Protein AF-0000000087543098 (afdb_homodimer)

Solvent-accessible surface area (backbone atoms only — not comparable to full-atom values): 28399 Å² total; per-residue (Å²): 132,63,68,63,58,55,52,52,51,50,44,51,50,48,50,52,51,37,51,51,42,52,60,62,37,50,64,39,54,52,55,70,68,40,80,66,83,52,54,72,67,52,48,48,49,43,48,48,53,36,51,53,43,47,49,52,38,54,51,44,51,51,51,44,52,54,48,47,53,51,49,51,51,51,50,47,59,74,41,36,69,63,52,45,52,49,39,54,51,52,39,53,50,31,51,51,48,36,50,52,47,50,54,51,47,51,52,50,52,52,52,46,52,51,52,54,50,50,48,53,50,54,49,49,54,31,53,48,44,30,49,50,23,46,52,47,25,53,51,20,56,74,70,68,38,66,70,46,30,56,51,20,47,53,44,28,51,51,24,49,50,47,33,52,53,45,51,53,51,39,53,54,50,49,53,51,48,55,50,50,54,51,50,48,53,52,50,53,52,50,38,53,49,30,52,50,51,30,50,51,45,50,50,51,43,42,52,52,34,39,55,51,37,27,53,50,39,44,52,36,48,50,54,36,44,53,45,41,6,43,38,45,28,36,28,54,74,69,76,39,81,63,64,63,50,59,62,29,26,44,51,43,53,78,93,48,88,50,62,49,38,34,66,56,24,57,59,48,14,74,74,53,50,73,70,58,47,64,64,115,132,63,69,64,59,55,52,50,50,49,44,51,52,48,51,51,51,38,51,52,42,52,60,64,37,49,64,39,53,51,55,69,68,41,78,67,84,52,53,73,65,53,49,51,51,43,49,48,54,38,50,53,43,48,48,51,38,53,52,43,50,51,52,44,51,54,50,47,53,51,50,51,50,50,50,48,60,75,41,37,68,63,52,44,52,50,39,53,50,50,39,52,50,31,51,52,49,37,51,52,48,51,53,50,47,51,51,53,53,52,52,48,52,51,54,52,51,49,50,52,49,53,49,51,52,31,53,48,47,32,50,52,23,48,52,47,24,53,49,20,58,73,70,67,38,66,70,46,30,56,51,21,48,51,44,30,50,51,23,47,51,47,34,54,53,47,50,53,50,39,51,54,48,50,53,51,48,55,51,51,54,53,50,48,53,53,49,53,52,50,39,53,49,30,51,50,50,31,52,49,45,50,50,51,43,43,52,52,35,40,54,50,38,28,52,51,40,44,53,37,49,51,54,35,43,54,44,41,7,43,36,45,30,37,27,54,73,70,76,39,80,62,66,64,51,60,61,28,24,44,50,41,53,76,93,49,88,49,63,48,37,34,68,57,23,55,60,48,13,74,74,53,50,72,68,56,47,63,64,116

Organism: NCBI:txid47879

Structure (mmCIF, N/CA/C/O backbone):
data_AF-0000000087543098-model_v1
#
loop_
_entity.id
_entity.type
_entity.pdbx_description
1 polymer 'Chromosome segregation protein SMC'
#
loop_
_atom_site.group_PDB
_atom_site.id
_atom_site.type_symbol
_atom_site.label_atom_id
_atom_site.label_alt_id
_atom_site.label_comp_id
_atom_site.label_asym_id
_atom_site.label_entity_id
_atom_site.label_seq_id
_atom_site.pdbx_PDB_ins_code
_atom_site.Cartn_x
_atom_site.Cartn_y
_atom_site.Cartn_z
_atom_site.occupancy
_atom_site.B_iso_or_equiv
_atom_site.auth_seq_id
_atom_site.auth_comp_id
_atom_site.auth_asym_id
_atom_site.auth_atom_id
_atom_site.pdbx_PDB_model_num
ATOM 1 N N . MET A 1 1 ? -24.141 -6.391 9.469 1 51.88 1 MET A N 1
ATOM 2 C CA . MET A 1 1 ? -24.938 -7.332 8.68 1 51.88 1 MET A CA 1
ATOM 3 C C . MET A 1 1 ? -24.078 -8.039 7.645 1 51.88 1 MET A C 1
ATOM 5 O O . MET A 1 1 ? -23.109 -7.465 7.129 1 51.88 1 MET A O 1
ATOM 9 N N . ASN A 1 2 ? -23.938 -9.477 7.586 1 75.06 2 ASN A N 1
ATOM 10 C CA . ASN A 1 2 ? -23.094 -10.359 6.789 1 75.06 2 ASN A CA 1
ATOM 11 C C . ASN A 1 2 ? -23.328 -10.164 5.297 1 75.06 2 ASN A C 1
ATOM 13 O O . ASN A 1 2 ? -24.453 -10.297 4.82 1 75.06 2 ASN A O 1
ATOM 17 N N . GLU A 1 3 ? -22.484 -9.32 4.652 1 83.75 3 GLU A N 1
ATOM 18 C CA . GLU A 1 3 ? -22.516 -9 3.229 1 83.75 3 GLU A CA 1
ATOM 19 C C . GLU A 1 3 ? -22.984 -10.195 2.404 1 83.75 3 GLU A C 1
ATOM 21 O O . GLU A 1 3 ? -23.75 -10.031 1.451 1 83.75 3 GLU A O 1
ATOM 26 N N . LEU A 1 4 ? -22.75 -11.289 2.832 1 86.75 4 LEU A N 1
ATOM 27 C CA . LEU A 1 4 ? -23.141 -12.484 2.098 1 86.75 4 LEU A CA 1
ATOM 28 C C . LEU A 1 4 ? -24.641 -12.727 2.205 1 86.75 4 LEU A C 1
ATOM 30 O O . LEU A 1 4 ? -25.297 -13.086 1.22 1 86.75 4 LEU A O 1
ATOM 34 N N . LYS A 1 5 ? -25.188 -12.562 3.381 1 88.62 5 LYS A N 1
ATOM 35 C CA . LYS A 1 5 ? -26.625 -12.742 3.578 1 88.62 5 LYS A CA 1
ATOM 36 C C . LYS A 1 5 ? -27.438 -11.75 2.742 1 88.62 5 LYS A C 1
ATOM 38 O O . LYS A 1 5 ? -28.453 -12.109 2.145 1 88.62 5 LYS A O 1
ATOM 43 N N . GLU A 1 6 ? -26.859 -10.57 2.676 1 90.19 6 GLU A N 1
ATOM 44 C CA . GLU A 1 6 ? -27.547 -9.539 1.896 1 90.19 6 GLU A CA 1
ATOM 45 C C . GLU A 1 6 ? -27.547 -9.883 0.41 1 90.19 6 GLU A C 1
ATOM 47 O O . GLU A 1 6 ? -28.562 -9.711 -0.272 1 90.19 6 GLU A O 1
ATOM 52 N N . LEU A 1 7 ? -26.5 -10.414 -0.075 1 91 7 LEU A N 1
ATOM 53 C CA . LEU A 1 7 ? -26.391 -10.773 -1.484 1 91 7 LEU A CA 1
ATOM 54 C C . LEU A 1 7 ? -27.297 -11.953 -1.82 1 91 7 LEU A C 1
ATOM 56 O O . LEU A 1 7 ? -27.953 -11.961 -2.867 1 91 7 LEU A O 1
ATOM 60 N N . THR A 1 8 ? -27.344 -12.812 -0.916 1 91.19 8 THR A N 1
ATOM 61 C CA . THR A 1 8 ? -28.188 -13.984 -1.143 1 91.19 8 THR A CA 1
ATOM 62 C C . THR A 1 8 ? -29.656 -13.617 -1.112 1 91.19 8 THR A C 1
ATOM 64 O O . THR A 1 8 ? -30.453 -14.156 -1.886 1 91.19 8 THR A O 1
ATOM 67 N N . ASP A 1 9 ? -29.984 -12.711 -0.179 1 93.12 9 ASP A N 1
ATOM 68 C CA . ASP A 1 9 ? -31.375 -12.234 -0.11 1 93.12 9 ASP A CA 1
ATOM 69 C C . ASP A 1 9 ? -31.781 -11.531 -1.402 1 93.12 9 ASP A C 1
ATOM 71 O O . ASP A 1 9 ? -32.875 -11.75 -1.917 1 93.12 9 ASP A O 1
ATOM 75 N N . ARG A 1 10 ? -30.875 -10.805 -1.797 1 93.19 10 ARG A N 1
ATOM 76 C CA . ARG A 1 10 ? -31.141 -10.094 -3.043 1 93.19 10 ARG A CA 1
ATOM 77 C C . ARG A 1 10 ? -31.312 -11.062 -4.203 1 93.19 10 ARG A C 1
ATOM 79 O O . ARG A 1 10 ? -32.188 -10.875 -5.059 1 93.19 10 ARG A O 1
ATOM 86 N N . ARG A 1 11 ? -30.516 -12.016 -4.246 1 92.81 11 ARG A N 1
ATOM 87 C CA . ARG A 1 11 ? -30.609 -13.031 -5.289 1 92.81 11 ARG A CA 1
ATOM 88 C C . ARG A 1 11 ? -31.953 -13.727 -5.258 1 92.81 11 ARG A C 1
ATOM 90 O O . ARG A 1 11 ? -32.594 -13.922 -6.301 1 92.81 11 ARG A O 1
ATOM 97 N N . GLU A 1 12 ? -32.406 -14.055 -4.109 1 93.12 12 GLU A N 1
ATOM 98 C CA . GLU A 1 12 ? -33.688 -14.727 -3.967 1 93.12 12 GLU A CA 1
ATOM 99 C C . GLU A 1 12 ? -34.844 -13.836 -4.434 1 93.12 12 GLU A C 1
ATOM 101 O O . GLU A 1 12 ? -35.781 -14.305 -5.074 1 93.12 12 GLU A O 1
ATOM 106 N N . GLN A 1 13 ? -34.656 -12.586 -4.031 1 94.5 13 GLN A N 1
ATOM 107 C CA . GLN A 1 13 ? -35.656 -11.633 -4.465 1 94.5 13 GLN A CA 1
ATOM 108 C C . GLN A 1 13 ? -35.719 -11.539 -5.988 1 94.5 13 GLN A C 1
ATOM 110 O O . GLN A 1 13 ? -36.812 -11.516 -6.574 1 94.5 13 GLN A O 1
ATOM 115 N N . LEU A 1 14 ? -34.594 -11.531 -6.582 1 94.69 14 LEU A N 1
ATOM 116 C CA . LEU A 1 14 ? -34.531 -11.422 -8.031 1 94.69 14 LEU A CA 1
ATOM 117 C C . LEU A 1 14 ? -35.031 -12.695 -8.703 1 94.69 14 LEU A C 1
ATOM 119 O O . LEU A 1 14 ? -35.656 -12.641 -9.758 1 94.69 14 LEU A O 1
ATOM 123 N N . ILE A 1 15 ? -34.781 -13.789 -8.078 1 94.62 15 ILE A N 1
ATOM 124 C CA . ILE A 1 15 ? -35.25 -15.062 -8.602 1 94.62 15 ILE A CA 1
ATOM 125 C C . ILE A 1 15 ? -36.781 -15.078 -8.57 1 94.62 15 ILE A C 1
ATOM 127 O O . ILE A 1 15 ? -37.406 -15.516 -9.531 1 94.62 15 ILE A O 1
ATOM 131 N N . LEU A 1 16 ? -37.344 -14.578 -7.477 1 94.62 16 LEU A N 1
ATOM 132 C CA . LEU A 1 16 ? -38.781 -14.508 -7.363 1 94.62 16 LEU A CA 1
ATOM 133 C C . LEU A 1 16 ? -39.375 -13.609 -8.445 1 94.62 16 LEU A C 1
ATOM 135 O O . LEU A 1 16 ? -40.375 -13.945 -9.062 1 94.62 16 LEU A O 1
ATOM 139 N N . GLU A 1 17 ? -38.688 -12.531 -8.578 1 95.25 17 GLU A N 1
ATOM 140 C CA . GLU A 1 17 ? -39.156 -11.609 -9.617 1 95.25 17 GLU A CA 1
ATOM 141 C C . GLU A 1 17 ? -39.062 -12.258 -10.992 1 95.25 17 GLU A C 1
ATOM 143 O O . GLU A 1 17 ? -39.969 -12.086 -11.82 1 95.25 17 GLU A O 1
ATOM 148 N N . MET A 1 18 ? -38.031 -12.938 -11.281 1 94.12 18 MET A N 1
ATOM 149 C CA . MET A 1 18 ? -37.844 -13.617 -12.555 1 94.12 18 MET A CA 1
ATOM 150 C C . MET A 1 18 ? -38.938 -14.672 -12.781 1 94.12 18 MET A C 1
ATOM 152 O O . MET A 1 18 ? -39.469 -14.805 -13.883 1 94.12 18 MET A O 1
ATOM 156 N N . GLU A 1 19 ? -39.281 -15.375 -11.766 1 93.38 19 GLU A N 1
ATOM 157 C CA . GLU A 1 19 ? -40.344 -16.391 -11.852 1 93.38 19 GLU A CA 1
ATOM 158 C C . GLU A 1 19 ? -41.688 -15.758 -12.141 1 93.38 19 GLU A C 1
ATOM 160 O O . GLU A 1 19 ? -42.5 -16.312 -12.898 1 93.38 19 GLU A O 1
ATOM 165 N N . ASN A 1 20 ? -41.906 -14.625 -11.5 1 94.75 20 ASN A N 1
ATOM 166 C CA . ASN A 1 20 ? -43.125 -13.898 -11.766 1 94.75 20 ASN A CA 1
ATOM 167 C C . ASN A 1 20 ? -43.25 -13.484 -13.234 1 94.75 20 ASN A C 1
ATOM 169 O O . ASN A 1 20 ? -44.281 -13.633 -13.852 1 94.75 20 ASN A O 1
ATOM 173 N N . VAL A 1 21 ? -42.156 -13.031 -13.719 1 95.06 21 VAL A N 1
ATOM 174 C CA . VAL A 1 21 ? -42.125 -12.602 -15.109 1 95.06 21 VAL A CA 1
ATOM 175 C C . VAL A 1 21 ? -42.344 -13.805 -16.031 1 95.06 21 VAL A C 1
ATOM 177 O O . VAL A 1 21 ? -43.031 -13.711 -17.047 1 95.06 21 VAL A O 1
ATOM 180 N N . LYS A 1 22 ? -41.719 -14.875 -15.719 1 93.75 22 LYS A N 1
ATOM 181 C CA . LYS A 1 22 ? -41.875 -16.109 -16.484 1 93.75 22 LYS A CA 1
ATOM 182 C C . LYS A 1 22 ? -43.344 -16.562 -16.516 1 93.75 22 LYS A C 1
ATOM 184 O O . LYS A 1 22 ? -43.844 -16.969 -17.562 1 93.75 22 LYS A O 1
ATOM 189 N N . THR A 1 23 ? -44 -16.406 -15.359 1 93.69 23 THR A N 1
ATOM 190 C CA . THR A 1 23 ? -45.406 -16.781 -15.242 1 93.69 23 THR A CA 1
ATOM 191 C C . THR A 1 23 ? -46.281 -15.891 -16.109 1 93.69 23 THR A C 1
ATOM 193 O O . THR A 1 23 ? -47.25 -16.359 -16.703 1 93.69 23 THR A O 1
ATOM 196 N N . GLU A 1 24 ? -45.875 -14.633 -16.219 1 92.88 24 GLU A N 1
ATOM 197 C CA . GLU A 1 24 ? -46.625 -13.68 -17.031 1 92.88 24 GLU A CA 1
ATOM 198 C C . GLU A 1 24 ? -46.406 -13.953 -18.516 1 92.88 24 GLU A C 1
ATOM 200 O O . GLU A 1 24 ? -47.25 -13.586 -19.344 1 92.88 24 GLU A O 1
ATOM 205 N N . MET A 1 25 ? -45.281 -14.586 -18.828 1 93.19 25 MET A N 1
ATOM 206 C CA . MET A 1 25 ? -44.938 -14.82 -20.219 1 93.19 25 MET A CA 1
ATOM 207 C C . MET A 1 25 ? -45.656 -16.047 -20.766 1 93.19 25 MET A C 1
ATOM 209 O O . MET A 1 25 ? -45.875 -16.156 -21.969 1 93.19 25 MET A O 1
ATOM 213 N N . LEU A 1 26 ? -46.094 -16.922 -19.953 1 91 26 LEU A N 1
ATOM 214 C CA . LEU A 1 26 ? -46.656 -18.203 -20.359 1 91 26 LEU A CA 1
ATOM 215 C C . LEU A 1 26 ? -47.938 -18 -21.172 1 91 26 LEU A C 1
ATOM 217 O O . LEU A 1 26 ? -48.094 -18.531 -22.266 1 91 26 LEU A O 1
ATOM 221 N N . PRO A 1 27 ? -48.938 -17.172 -20.609 1 91.44 27 PRO A N 1
ATOM 222 C CA . PRO A 1 27 ? -50.156 -16.953 -21.391 1 91.44 27 PRO A CA 1
ATOM 223 C C . PRO A 1 27 ? -49.875 -16.266 -22.719 1 91.44 27 PRO A C 1
ATOM 225 O O . PRO A 1 27 ? -50.562 -16.531 -23.719 1 91.44 27 PRO A O 1
ATOM 228 N N . LEU A 1 28 ? -48.906 -15.422 -22.734 1 90.69 28 LEU A N 1
ATOM 229 C CA . LEU A 1 28 ? -48.562 -14.68 -23.953 1 90.69 28 LEU A CA 1
ATOM 230 C C . LEU A 1 28 ? -47.969 -15.602 -25 1 90.69 28 LEU A C 1
ATOM 232 O O . LEU A 1 28 ? -48.25 -15.484 -26.188 1 90.69 28 LEU A O 1
ATOM 236 N N . LYS A 1 29 ? -47.156 -16.453 -24.562 1 89.69 29 LYS A N 1
ATOM 237 C CA . LYS A 1 29 ? -46.531 -17.453 -25.453 1 89.69 29 LYS A CA 1
ATOM 238 C C . LYS A 1 29 ? -47.625 -18.375 -26.047 1 89.69 29 LYS A C 1
ATOM 240 O O . LYS A 1 29 ? -47.594 -18.656 -27.234 1 89.69 29 LYS A O 1
ATOM 245 N N . THR A 1 30 ? -48.625 -18.781 -25.203 1 88.38 30 THR A N 1
ATOM 246 C CA . THR A 1 30 ? -49.719 -19.641 -25.641 1 88.38 30 THR A CA 1
ATOM 247 C C . THR A 1 30 ? -50.594 -18.922 -26.656 1 88.38 30 THR A C 1
ATOM 249 O O . THR A 1 30 ? -51.031 -19.531 -27.625 1 88.38 30 THR A O 1
ATOM 252 N N . ALA A 1 31 ? -50.781 -17.625 -26.453 1 86.56 31 ALA A N 1
ATOM 253 C CA . ALA A 1 31 ? -51.594 -16.844 -27.359 1 86.56 31 ALA A CA 1
ATOM 254 C C . ALA A 1 31 ? -50.938 -16.703 -28.734 1 86.56 31 ALA A C 1
ATOM 256 O O . ALA A 1 31 ? -51.594 -16.734 -29.766 1 86.56 31 ALA A O 1
ATOM 257 N N . LEU A 1 32 ? -49.688 -16.578 -28.734 1 85.69 32 LEU A N 1
ATOM 258 C CA . LEU A 1 32 ? -48.938 -16.406 -29.969 1 85.69 32 LEU A CA 1
ATOM 259 C C . LEU A 1 32 ? -48.875 -17.703 -30.766 1 85.69 32 LEU A C 1
ATOM 261 O O . LEU A 1 32 ? -48.875 -17.688 -32 1 85.69 32 LEU A O 1
ATOM 265 N N . GLU A 1 33 ? -48.875 -18.828 -30.094 1 81.69 33 GLU A N 1
ATOM 266 C CA . GLU A 1 33 ? -48.812 -20.125 -30.766 1 81.69 33 GLU A CA 1
ATOM 267 C C . GLU A 1 33 ? -50.188 -20.609 -31.172 1 81.69 33 GLU A C 1
ATOM 269 O O . GLU A 1 33 ? -50.312 -21.5 -32 1 81.69 33 GLU A O 1
ATOM 274 N N . SER A 1 34 ? -51.125 -20.062 -30.453 1 75.25 34 SER A N 1
ATOM 275 C CA . SER A 1 34 ? -52.5 -20.5 -30.766 1 75.25 34 SER A CA 1
ATOM 276 C C . SER A 1 34 ? -52.969 -19.906 -32.094 1 75.25 34 SER A C 1
ATOM 278 O O . SER A 1 34 ? -52.562 -18.812 -32.469 1 75.25 34 SER A O 1
ATOM 280 N N . ALA A 1 35 ? -53.25 -20.656 -32.969 1 63.06 35 ALA A N 1
ATOM 281 C CA . ALA A 1 35 ? -53.812 -20.375 -34.281 1 63.06 35 ALA A CA 1
ATOM 282 C C . ALA A 1 35 ? -55.031 -19.453 -34.156 1 63.06 35 ALA A C 1
ATOM 284 O O . ALA A 1 35 ? -55.562 -19 -35.188 1 63.06 35 ALA A O 1
ATOM 285 N N . GLU A 1 36 ? -55.469 -19.203 -33 1 59.91 36 GLU A N 1
ATOM 286 C CA . GLU A 1 36 ? -56.719 -18.469 -32.938 1 59.91 36 GLU A CA 1
ATOM 287 C C . GLU A 1 36 ? -56.562 -17.031 -33.438 1 59.91 36 GLU A C 1
ATOM 289 O O . GLU A 1 36 ? -55.5 -16.422 -33.25 1 59.91 36 GLU A O 1
ATOM 294 N N . VAL A 1 37 ? -57.375 -16.641 -34.438 1 56.56 37 VAL A N 1
ATOM 295 C CA . VAL A 1 37 ? -57.438 -15.5 -35.375 1 56.56 37 VAL A CA 1
ATOM 296 C C . VAL A 1 37 ? -57.312 -14.195 -34.594 1 56.56 37 VAL A C 1
ATOM 298 O O . VAL A 1 37 ? -58.281 -13.766 -33.938 1 56.56 37 VAL A O 1
ATOM 301 N N . VAL A 1 38 ? -56.406 -14.148 -33.688 1 61.81 38 VAL A N 1
ATOM 302 C CA . VAL A 1 38 ? -56.344 -12.781 -33.188 1 61.81 38 VAL A CA 1
ATOM 303 C C . VAL A 1 38 ? -55.969 -11.836 -34.344 1 61.81 38 VAL A C 1
ATOM 305 O O . VAL A 1 38 ? -55.188 -12.211 -35.25 1 61.81 38 VAL A O 1
ATOM 308 N N . ASP A 1 39 ? -56.844 -10.844 -34.531 1 70.75 39 ASP A N 1
ATOM 309 C CA . ASP A 1 39 ? -56.562 -9.852 -35.562 1 70.75 39 ASP A CA 1
ATOM 310 C C . ASP A 1 39 ? -55.094 -9.453 -35.531 1 70.75 39 ASP A C 1
ATOM 312 O O . ASP A 1 39 ? -54.375 -9.742 -34.594 1 70.75 39 ASP A O 1
ATOM 316 N N . GLN A 1 40 ? -54.656 -9.195 -36.688 1 76.69 40 GLN A N 1
ATOM 317 C CA . GLN A 1 40 ? -53.25 -8.836 -36.906 1 76.69 40 GLN A CA 1
ATOM 318 C C . GLN A 1 40 ? -52.75 -7.863 -35.844 1 76.69 40 GLN A C 1
ATOM 320 O O . GLN A 1 40 ? -51.594 -7.973 -35.375 1 76.69 40 GLN A O 1
ATOM 325 N N . ARG A 1 41 ? -53.562 -6.926 -35.438 1 76.44 41 ARG A N 1
ATOM 326 C CA . ARG A 1 41 ? -53.219 -5.926 -34.438 1 76.44 41 ARG A CA 1
ATOM 327 C C . ARG A 1 41 ? -53.031 -6.562 -33.062 1 76.44 41 ARG A C 1
ATOM 329 O O . ARG A 1 41 ? -52.125 -6.215 -32.312 1 76.44 41 ARG A O 1
ATOM 336 N N . GLY A 1 42 ? -54 -7.469 -32.938 1 81.31 42 GLY A N 1
ATOM 337 C CA . GLY A 1 42 ? -53.969 -8.156 -31.656 1 81.31 42 GLY A CA 1
ATOM 338 C C . GLY A 1 42 ? -52.75 -9.031 -31.5 1 81.31 42 GLY A C 1
ATOM 339 O O . GLY A 1 42 ? -52.125 -9.055 -30.422 1 81.31 42 GLY A O 1
ATOM 340 N N . LYS A 1 43 ? -52.344 -9.664 -32.5 1 84.5 43 LYS A N 1
ATOM 341 C CA . LYS A 1 43 ? -51.156 -10.508 -32.469 1 84.5 43 LYS A CA 1
ATOM 342 C C . LYS A 1 43 ? -49.906 -9.68 -32.25 1 84.5 43 LYS A C 1
ATOM 344 O O . LYS A 1 43 ? -49 -10.094 -31.516 1 84.5 43 LYS A O 1
ATOM 349 N N . GLN A 1 44 ? -49.938 -8.484 -32.875 1 87.94 44 GLN A N 1
ATOM 350 C CA . GLN A 1 44 ? -48.781 -7.594 -32.719 1 87.94 44 GLN A CA 1
ATOM 351 C C . GLN A 1 44 ? -48.656 -7.113 -31.266 1 87.94 44 GLN A C 1
ATOM 353 O O . GLN A 1 44 ? -47.562 -7.008 -30.734 1 87.94 44 GLN A O 1
ATOM 358 N N . GLU A 1 45 ? -49.844 -6.875 -30.688 1 89.31 45 GLU A N 1
ATOM 359 C CA . GLU A 1 45 ? -49.875 -6.406 -29.297 1 89.31 45 GLU A CA 1
ATOM 360 C C . GLU A 1 45 ? -49.375 -7.488 -28.344 1 89.31 45 GLU A C 1
ATOM 362 O O . GLU A 1 45 ? -48.594 -7.207 -27.422 1 89.31 45 GLU A O 1
ATOM 367 N N . VAL A 1 46 ? -49.719 -8.672 -28.594 1 90.25 46 VAL A N 1
ATOM 368 C CA . VAL A 1 46 ? -49.312 -9.797 -27.766 1 90.25 46 VAL A CA 1
ATOM 369 C C . VAL A 1 46 ? -47.812 -10.062 -27.953 1 90.25 46 VAL A C 1
ATOM 371 O O . VAL A 1 46 ? -47.125 -10.359 -26.984 1 90.25 46 VAL A O 1
ATOM 374 N N . GLN A 1 47 ? -47.406 -9.922 -29.172 1 91.06 47 GLN A N 1
ATOM 375 C CA . GLN A 1 47 ? -46 -10.094 -29.469 1 91.06 47 GLN A CA 1
ATOM 376 C C . GLN A 1 47 ? -45.156 -9.039 -28.75 1 91.06 47 GLN A C 1
ATOM 378 O O . GLN A 1 47 ? -44.094 -9.344 -28.219 1 91.06 47 GLN A O 1
ATOM 383 N N . HIS A 1 48 ? -45.75 -7.844 -28.766 1 93 48 HIS A N 1
ATOM 384 C CA . HIS A 1 48 ? -45.031 -6.754 -28.078 1 93 48 HIS A CA 1
ATOM 385 C C . HIS A 1 48 ? -44.969 -7 -26.578 1 93 48 HIS A C 1
ATOM 387 O O . HIS A 1 48 ? -43.906 -6.805 -25.969 1 93 48 HIS A O 1
ATOM 393 N N . GLN A 1 49 ? -46.031 -7.422 -26.047 1 92.75 49 GLN A N 1
ATOM 394 C CA . GLN A 1 49 ? -46.062 -7.684 -24.609 1 92.75 49 GLN A CA 1
ATOM 395 C C . GLN A 1 49 ? -45.125 -8.828 -24.25 1 92.75 49 GLN A C 1
ATOM 397 O O . GLN A 1 49 ? -44.438 -8.773 -23.219 1 92.75 49 GLN A O 1
ATOM 402 N N . TYR A 1 50 ? -45 -9.758 -25.078 1 93.31 50 TYR A N 1
ATOM 403 C CA . TYR A 1 50 ? -44.125 -10.891 -24.844 1 93.31 50 TYR A CA 1
ATOM 404 C C . TYR A 1 50 ? -42.656 -10.461 -24.891 1 93.31 50 TYR A C 1
ATOM 406 O O . TYR A 1 50 ? -41.875 -10.828 -24.031 1 93.31 50 TYR A O 1
ATOM 414 N N . GLU A 1 51 ? -42.406 -9.625 -25.875 1 93.31 51 GLU A N 1
ATOM 415 C CA . GLU A 1 51 ? -41.031 -9.164 -26.031 1 93.31 51 GLU A CA 1
ATOM 416 C C . GLU A 1 51 ? -40.594 -8.289 -24.859 1 93.31 51 GLU A C 1
ATOM 418 O O . GLU A 1 51 ? -39.438 -8.352 -24.422 1 93.31 51 GLU A O 1
ATOM 423 N N . GLU A 1 52 ? -41.531 -7.543 -24.391 1 94.12 52 GLU A N 1
ATOM 424 C CA . GLU A 1 52 ? -41.219 -6.703 -23.234 1 94.12 52 GLU A CA 1
ATOM 425 C C . GLU A 1 52 ? -40.906 -7.551 -22 1 94.12 52 GLU A C 1
ATOM 427 O O . GLU A 1 52 ? -39.938 -7.285 -21.281 1 94.12 52 GLU A O 1
ATOM 432 N N . ARG A 1 53 ? -41.688 -8.531 -21.781 1 94.06 53 ARG A N 1
ATOM 433 C CA . ARG A 1 53 ? -41.469 -9.414 -20.641 1 94.06 53 ARG A CA 1
ATOM 434 C C . ARG A 1 53 ? -40.219 -10.258 -20.812 1 94.06 53 ARG A C 1
ATOM 436 O O . ARG A 1 53 ? -39.5 -10.547 -19.844 1 94.06 53 ARG A O 1
ATOM 443 N N . LYS A 1 54 ? -39.969 -10.57 -22.031 1 93.69 54 LYS A N 1
ATOM 444 C CA . LYS A 1 54 ? -38.75 -11.336 -22.312 1 93.69 54 LYS A CA 1
ATOM 445 C C . LYS A 1 54 ? -37.5 -10.516 -22.031 1 93.69 54 LYS A C 1
ATOM 447 O O . LYS A 1 54 ? -36.531 -11.031 -21.484 1 93.69 54 LYS A O 1
ATOM 452 N N . ARG A 1 55 ? -37.625 -9.266 -22.312 1 94 55 ARG A N 1
ATOM 453 C CA . ARG A 1 55 ? -36.5 -8.367 -22.016 1 94 55 ARG A CA 1
ATOM 454 C C . ARG A 1 55 ? -36.281 -8.266 -20.516 1 94 55 ARG A C 1
ATOM 456 O O . ARG A 1 55 ? -35.125 -8.305 -20.062 1 94 55 ARG A O 1
ATOM 463 N N . LYS A 1 56 ? -37.375 -8.125 -19.906 1 95.38 56 LYS A N 1
ATOM 464 C CA . LYS A 1 56 ? -37.25 -8.062 -18.453 1 95.38 56 LYS A CA 1
ATOM 465 C C . LYS A 1 56 ? -36.688 -9.359 -17.891 1 95.38 56 LYS A C 1
ATOM 467 O O . LYS A 1 56 ? -35.844 -9.336 -16.984 1 95.38 56 LYS A O 1
ATOM 472 N N . PHE A 1 57 ? -37 -10.43 -18.453 1 94.81 57 PHE A N 1
ATOM 473 C CA . PHE A 1 57 ? -36.531 -11.734 -18.016 1 94.81 57 PHE A CA 1
ATOM 474 C C . PHE A 1 57 ? -35.031 -11.859 -18.25 1 94.81 57 PHE A C 1
ATOM 476 O O . PHE A 1 57 ? -34.281 -12.266 -17.344 1 94.81 57 PHE A O 1
ATOM 483 N N . ASP A 1 58 ? -34.688 -11.484 -19.406 1 94.44 58 ASP A N 1
ATOM 484 C CA . ASP A 1 58 ? -33.281 -11.578 -19.75 1 94.44 58 ASP A CA 1
ATOM 485 C C . ASP A 1 58 ? -32.438 -10.664 -18.859 1 94.44 58 ASP A C 1
ATOM 487 O O . ASP A 1 58 ? -31.328 -11.031 -18.453 1 94.44 58 ASP A O 1
ATOM 491 N N . SER A 1 59 ? -33 -9.508 -18.594 1 94.94 59 SER A N 1
ATOM 492 C CA . SER A 1 59 ? -32.281 -8.57 -17.703 1 94.94 59 SER A CA 1
ATOM 493 C C . SER A 1 59 ? -32.125 -9.148 -16.297 1 94.94 59 SER A C 1
ATOM 495 O O . SER A 1 59 ? -31.062 -9.078 -15.719 1 94.94 59 SER A O 1
ATOM 497 N N . LEU A 1 60 ? -33.156 -9.75 -15.797 1 94.69 60 LEU A N 1
ATOM 498 C CA . LEU A 1 60 ? -33.094 -10.336 -14.469 1 94.69 60 LEU A CA 1
ATOM 499 C C . LEU A 1 60 ? -32.156 -11.531 -14.43 1 94.69 60 LEU A C 1
ATOM 501 O O . LEU A 1 60 ? -31.422 -11.719 -13.453 1 94.69 60 LEU A O 1
ATOM 505 N N . ASP A 1 61 ? -32.125 -12.242 -15.484 1 94.12 61 ASP A N 1
ATOM 506 C CA . ASP A 1 61 ? -31.234 -13.398 -15.594 1 94.12 61 ASP A CA 1
ATOM 507 C C . ASP A 1 61 ? -29.766 -12.961 -15.555 1 94.12 61 ASP A C 1
ATOM 509 O O . ASP A 1 61 ? -28.938 -13.594 -14.891 1 94.12 61 ASP A O 1
ATOM 513 N N . PHE A 1 62 ? -29.547 -11.945 -16.219 1 93.69 62 PHE A N 1
ATOM 514 C CA . PHE A 1 62 ? -28.188 -11.414 -16.25 1 93.69 62 PHE A CA 1
ATOM 515 C C . PHE A 1 62 ? -27.781 -10.906 -14.875 1 93.69 62 PHE A C 1
ATOM 517 O O . PHE A 1 62 ? -26.656 -11.156 -14.43 1 93.69 62 PHE A O 1
ATOM 524 N N . GLU A 1 63 ? -28.641 -10.227 -14.211 1 93.12 63 GLU A N 1
ATOM 525 C CA . GLU A 1 63 ? -28.344 -9.711 -12.875 1 93.12 63 GLU A CA 1
ATOM 526 C C . GLU A 1 63 ? -28.109 -10.844 -11.883 1 93.12 63 GLU A C 1
ATOM 528 O O . GLU A 1 63 ? -27.234 -10.75 -11.016 1 93.12 63 GLU A O 1
ATOM 533 N N . ILE A 1 64 ? -28.875 -11.812 -12.023 1 93.06 64 ILE A N 1
ATOM 534 C CA . ILE A 1 64 ? -28.734 -12.969 -11.148 1 93.06 64 ILE A CA 1
ATOM 535 C C . ILE A 1 64 ? -27.391 -13.648 -11.398 1 93.06 64 ILE A C 1
ATOM 537 O O . ILE A 1 64 ? -26.719 -14.07 -10.461 1 93.06 64 ILE A O 1
ATOM 541 N N . TYR A 1 65 ? -27.078 -13.711 -12.711 1 92.06 65 TYR A N 1
ATOM 542 C CA . TYR A 1 65 ? -25.781 -14.297 -13.07 1 92.06 65 TYR A CA 1
ATOM 543 C C . TYR A 1 65 ? -24.641 -13.531 -12.43 1 92.06 65 TYR A C 1
ATOM 545 O O . TYR A 1 65 ? -23.75 -14.125 -11.812 1 92.06 65 TYR A O 1
ATOM 553 N N . ARG A 1 66 ? -24.703 -12.289 -12.391 1 89.62 66 ARG A N 1
ATOM 554 C CA . ARG A 1 66 ? -23.672 -11.445 -11.805 1 89.62 66 ARG A CA 1
ATOM 555 C C . ARG A 1 66 ? -23.625 -11.602 -10.289 1 89.62 66 ARG A C 1
ATOM 557 O O . ARG A 1 66 ? -22.547 -11.68 -9.695 1 89.62 66 ARG A O 1
ATOM 564 N N . LEU A 1 67 ? -24.766 -11.641 -9.805 1 90.94 67 LEU A N 1
ATOM 565 C CA . LEU A 1 67 ? -24.859 -11.781 -8.352 1 90.94 67 LEU A CA 1
ATOM 566 C C . LEU A 1 67 ? -24.328 -13.141 -7.906 1 90.94 67 LEU A C 1
ATOM 568 O O . LEU A 1 67 ? -23.688 -13.242 -6.855 1 90.94 67 LEU A O 1
ATOM 572 N N . ASN A 1 68 ? -24.578 -14.094 -8.734 1 91.69 68 ASN A N 1
ATOM 573 C CA . ASN A 1 68 ? -24.062 -15.43 -8.422 1 91.69 68 ASN A CA 1
ATOM 574 C C . ASN A 1 68 ? -22.547 -15.453 -8.414 1 91.69 68 ASN A C 1
ATOM 576 O O . ASN A 1 68 ? -21.938 -16.094 -7.559 1 91.69 68 ASN A O 1
ATOM 580 N N . GLN A 1 69 ? -22.016 -14.789 -9.312 1 89.12 69 GLN A N 1
ATOM 581 C CA . GLN A 1 69 ? -20.562 -14.703 -9.375 1 89.12 69 GLN A CA 1
ATOM 582 C C . GLN A 1 69 ? -20 -14.031 -8.125 1 89.12 69 GLN A C 1
ATOM 584 O O . GLN A 1 69 ? -19.016 -14.5 -7.551 1 89.12 69 GLN A O 1
ATOM 589 N N . LYS A 1 70 ? -20.656 -13.055 -7.695 1 88.81 70 LYS A N 1
ATOM 590 C CA . LYS A 1 70 ? -20.234 -12.328 -6.5 1 88.81 70 LYS A CA 1
ATOM 591 C C . LYS A 1 70 ? -20.391 -13.188 -5.25 1 88.81 70 LYS A C 1
ATOM 593 O O . LYS A 1 70 ? -19.516 -13.195 -4.383 1 88.81 70 LYS A O 1
ATOM 598 N N . ILE A 1 71 ? -21.453 -13.789 -5.223 1 91.69 71 ILE A N 1
ATOM 599 C CA . ILE A 1 71 ? -21.734 -14.648 -4.074 1 91.69 71 ILE A CA 1
ATOM 600 C C . ILE A 1 71 ? -20.719 -15.781 -4.016 1 91.69 71 ILE A C 1
ATOM 602 O O . ILE A 1 71 ? -20.172 -16.078 -2.951 1 91.69 71 ILE A O 1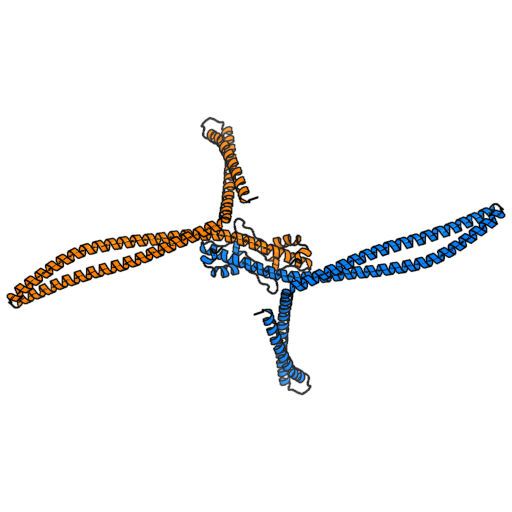
ATOM 606 N N . HIS A 1 72 ? -20.453 -16.375 -5.191 1 91.12 72 HIS A N 1
ATOM 607 C CA . HIS A 1 72 ? -19.484 -17.469 -5.258 1 91.12 72 HIS A CA 1
ATOM 608 C C . HIS A 1 72 ? -18.094 -17 -4.812 1 91.12 72 HIS A C 1
ATOM 610 O O . HIS A 1 72 ? -17.438 -17.688 -4.035 1 91.12 72 HIS A O 1
ATOM 616 N N . ARG A 1 73 ? -17.781 -15.906 -5.195 1 90.81 73 ARG A N 1
ATOM 617 C CA . ARG A 1 73 ? -16.484 -15.336 -4.824 1 90.81 73 ARG A CA 1
ATOM 618 C C . ARG A 1 73 ? -16.406 -15.094 -3.32 1 90.81 73 ARG A C 1
ATOM 620 O O . ARG A 1 73 ? -15.422 -15.461 -2.682 1 90.81 73 ARG A O 1
ATOM 627 N N . ARG A 1 74 ? -17.422 -14.539 -2.803 1 91.5 74 ARG A N 1
ATOM 628 C CA . ARG A 1 74 ? -17.453 -14.234 -1.377 1 91.5 74 ARG A CA 1
ATOM 629 C C . ARG A 1 74 ? -17.453 -15.516 -0.543 1 91.5 74 ARG A C 1
ATOM 631 O O . ARG A 1 74 ? -16.844 -15.562 0.53 1 91.5 74 ARG A O 1
ATOM 638 N N . GLU A 1 75 ? -18.125 -16.438 -1.037 1 92.25 75 GLU A N 1
ATOM 639 C CA . GLU A 1 75 ? -18.156 -17.719 -0.342 1 92.25 75 GLU A CA 1
ATOM 640 C C . GLU A 1 75 ? -16.766 -18.359 -0.323 1 92.25 75 GLU A C 1
ATOM 642 O O . GLU A 1 75 ? -16.328 -18.875 0.708 1 92.25 75 GLU A O 1
ATOM 647 N N . LYS A 1 76 ? -16.141 -18.344 -1.432 1 93.12 76 LYS A N 1
ATOM 648 C CA . LYS A 1 76 ? -14.797 -18.906 -1.52 1 93.12 76 LYS A CA 1
ATOM 649 C C . LYS A 1 76 ? -13.828 -18.172 -0.592 1 93.12 76 LYS A C 1
ATOM 651 O O . LYS A 1 76 ? -13 -18.812 0.063 1 93.12 76 LYS A O 1
ATOM 656 N N . LEU A 1 77 ? -14 -16.938 -0.536 1 93.06 77 LEU A N 1
ATOM 657 C CA . LEU A 1 77 ? -13.133 -16.125 0.321 1 93.06 77 LEU A CA 1
ATOM 658 C C . LEU A 1 77 ? -13.391 -16.438 1.793 1 93.06 77 LEU A C 1
ATOM 660 O O . LEU A 1 77 ? -12.453 -16.547 2.582 1 93.06 77 LEU A O 1
ATOM 664 N N . ALA A 1 78 ? -14.625 -16.578 2.096 1 92.31 78 ALA A N 1
ATOM 665 C CA . ALA A 1 78 ? -14.992 -16.859 3.48 1 92.31 78 ALA A CA 1
ATOM 666 C C . ALA A 1 78 ? -14.461 -18.219 3.916 1 92.31 78 ALA A C 1
ATOM 668 O O . ALA A 1 78 ? -14.047 -18.406 5.062 1 92.31 78 ALA A O 1
ATOM 669 N N . ASN A 1 79 ? -14.367 -19.141 2.994 1 94 79 ASN A N 1
ATOM 670 C CA . ASN A 1 79 ? -13.953 -20.516 3.311 1 94 79 ASN A CA 1
ATOM 671 C C . ASN A 1 79 ? -12.555 -20.812 2.785 1 94 79 ASN A C 1
ATOM 673 O O . ASN A 1 79 ? -12.172 -21.969 2.631 1 94 79 ASN A O 1
ATOM 677 N N . HIS A 1 80 ? -11.852 -19.812 2.508 1 95.19 80 HIS A N 1
ATOM 678 C CA . HIS A 1 80 ? -10.609 -20.016 1.773 1 95.19 80 HIS A CA 1
ATOM 679 C C . HIS A 1 80 ? -9.617 -20.844 2.58 1 95.19 80 HIS A C 1
ATOM 681 O O . HIS A 1 80 ? -8.883 -21.656 2.018 1 95.19 80 HIS A O 1
ATOM 687 N N . GLU A 1 81 ? -9.625 -20.719 3.887 1 95 81 GLU A N 1
ATOM 688 C CA . GLU A 1 81 ? -8.672 -21.453 4.703 1 95 81 GLU A CA 1
ATOM 689 C C . GLU A 1 81 ? -8.938 -22.953 4.645 1 95 81 GLU A C 1
ATOM 691 O O . GLU A 1 81 ? -8.008 -23.75 4.465 1 95 81 GLU A O 1
ATOM 696 N N . THR A 1 82 ? -10.203 -23.25 4.789 1 95.88 82 THR A N 1
ATOM 697 C CA . THR A 1 82 ? -10.594 -24.656 4.75 1 95.88 82 THR A CA 1
ATOM 698 C C . THR A 1 82 ? -10.367 -25.25 3.359 1 95.88 82 THR A C 1
ATOM 700 O O . THR A 1 82 ? -9.859 -26.359 3.225 1 95.88 82 THR A O 1
ATOM 703 N N . LEU A 1 83 ? -10.75 -24.531 2.354 1 96.19 83 LEU A N 1
ATOM 704 C CA . LEU A 1 83 ? -10.57 -24.984 0.981 1 96.19 83 LEU A CA 1
ATOM 705 C C . LEU A 1 83 ? -9.094 -25.188 0.661 1 96.19 83 LEU A C 1
ATOM 707 O O . LEU A 1 83 ? -8.711 -26.219 0.101 1 96.19 83 LEU A O 1
ATOM 711 N N . MET A 1 84 ? -8.32 -24.297 1.086 1 96.12 84 MET A N 1
ATOM 712 C CA . MET A 1 84 ? -6.891 -24.375 0.797 1 96.12 84 MET A CA 1
ATOM 713 C C . MET A 1 84 ? -6.258 -25.562 1.508 1 96.12 84 MET A C 1
ATOM 715 O O . MET A 1 84 ? -5.426 -26.266 0.929 1 96.12 84 MET A O 1
ATOM 719 N N . ALA A 1 85 ? -6.645 -25.781 2.725 1 95.38 85 ALA A N 1
ATOM 720 C CA . ALA A 1 85 ? -6.141 -26.938 3.465 1 95.38 85 ALA A CA 1
ATOM 721 C C . ALA A 1 85 ? -6.484 -28.234 2.752 1 95.38 85 ALA A C 1
ATOM 723 O O . ALA A 1 85 ? -5.66 -29.156 2.678 1 95.38 85 ALA A O 1
ATOM 724 N N . GLY A 1 86 ? -7.695 -28.234 2.275 1 96.81 86 GLY A N 1
ATOM 725 C CA . GLY A 1 86 ? -8.102 -29.391 1.512 1 96.81 86 GLY A CA 1
ATOM 726 C C . GLY A 1 86 ? -7.266 -29.609 0.265 1 96.81 86 GLY A C 1
ATOM 727 O O . GLY A 1 86 ? -6.883 -30.75 -0.04 1 96.81 86 GLY A O 1
ATOM 728 N N . TYR A 1 87 ? -6.984 -28.562 -0.4 1 96.81 87 TYR A N 1
ATOM 729 C CA . TYR A 1 87 ? -6.168 -28.656 -1.604 1 96.81 87 TYR A CA 1
ATOM 730 C C . TYR A 1 87 ? -4.754 -29.109 -1.268 1 96.81 87 TYR A C 1
ATOM 732 O O . TYR A 1 87 ? -4.199 -29.984 -1.948 1 96.81 87 TYR A O 1
ATOM 740 N N . VAL A 1 88 ? -4.246 -28.547 -0.227 1 95.12 88 VAL A N 1
ATOM 741 C CA . VAL A 1 88 ? -2.885 -28.891 0.175 1 95.12 88 VAL A CA 1
ATOM 742 C C . VAL A 1 88 ? -2.807 -30.375 0.544 1 95.12 88 VAL A C 1
ATOM 744 O O . VAL A 1 88 ? -1.879 -31.078 0.133 1 95.12 88 VAL A O 1
ATOM 747 N N . ASP A 1 89 ? -3.783 -30.844 1.202 1 96.44 89 ASP A N 1
ATOM 748 C CA . ASP A 1 89 ? -3.832 -32.25 1.586 1 96.44 89 ASP A CA 1
ATOM 749 C C . ASP A 1 89 ? -3.957 -33.156 0.359 1 96.44 89 ASP A C 1
ATOM 751 O O . ASP A 1 89 ? -3.283 -34.188 0.266 1 96.44 89 ASP A O 1
ATOM 755 N N . ALA A 1 90 ? -4.816 -32.781 -0.497 1 97.5 90 ALA A N 1
ATOM 756 C CA . ALA A 1 90 ? -5.031 -33.562 -1.705 1 97.5 90 ALA A CA 1
ATOM 757 C C . ALA A 1 90 ? -3.766 -33.625 -2.555 1 97.5 90 ALA A C 1
ATOM 759 O O . ALA A 1 90 ? -3.42 -34.688 -3.092 1 97.5 90 ALA A O 1
ATOM 760 N N . MET A 1 91 ? -3.115 -32.5 -2.662 1 95.94 91 MET A N 1
ATOM 761 C CA . MET A 1 91 ? -1.871 -32.469 -3.426 1 95.94 91 MET A CA 1
ATOM 762 C C . MET A 1 91 ? -0.822 -33.375 -2.799 1 95.94 91 MET A C 1
ATOM 764 O O . MET A 1 91 ? -0.127 -34.125 -3.506 1 95.94 91 MET A O 1
ATOM 768 N N . ALA A 1 92 ? -0.751 -33.312 -1.496 1 95.94 92 ALA A N 1
ATOM 769 C CA . ALA A 1 92 ? 0.202 -34.156 -0.785 1 95.94 92 ALA A CA 1
ATOM 770 C C . ALA A 1 92 ? -0.114 -35.656 -0.998 1 95.94 92 ALA A C 1
ATOM 772 O O . ALA A 1 92 ? 0.794 -36.469 -1.171 1 95.94 92 ALA A O 1
ATOM 773 N N . THR A 1 93 ? -1.378 -35.969 -1.003 1 97.62 93 THR A N 1
ATOM 774 C CA . THR A 1 93 ? -1.816 -37.344 -1.192 1 97.62 93 THR A CA 1
ATOM 775 C C . THR A 1 93 ? -1.443 -37.844 -2.586 1 97.62 93 THR A C 1
ATOM 777 O O . THR A 1 93 ? -0.893 -38.938 -2.73 1 97.62 93 THR A O 1
ATOM 780 N N . TRP A 1 94 ? -1.708 -37.031 -3.564 1 97.44 94 TRP A N 1
ATOM 781 C CA . TRP A 1 94 ? -1.419 -37.438 -4.934 1 97.44 94 TRP A CA 1
ATOM 782 C C . TRP A 1 94 ? 0.086 -37.531 -5.172 1 97.44 94 TRP A C 1
ATOM 784 O O . TRP A 1 94 ? 0.554 -38.406 -5.926 1 97.44 94 TRP A O 1
ATOM 794 N N . LYS A 1 95 ? 0.789 -36.625 -4.527 1 96 95 LYS A N 1
ATOM 795 C CA . LYS A 1 95 ? 2.244 -36.688 -4.637 1 96 95 LYS A CA 1
ATOM 796 C C . LYS A 1 95 ? 2.785 -37.969 -4.004 1 96 95 LYS A C 1
ATOM 798 O O . LYS A 1 95 ? 3.709 -38.594 -4.535 1 96 95 LYS A O 1
ATOM 803 N N . ALA A 1 96 ? 2.305 -38.344 -2.902 1 97.31 96 ALA A N 1
ATOM 804 C CA . ALA A 1 96 ? 2.693 -39.594 -2.232 1 97.31 96 ALA A CA 1
ATOM 805 C C . ALA A 1 96 ? 2.344 -40.812 -3.086 1 97.31 96 ALA A C 1
ATOM 807 O O . ALA A 1 96 ? 3.131 -41.75 -3.182 1 97.31 96 ALA A O 1
ATOM 808 N N . ASP A 1 97 ? 1.187 -40.75 -3.709 1 97.62 97 ASP A N 1
ATOM 809 C CA . ASP A 1 97 ? 0.77 -41.844 -4.598 1 97.62 97 ASP A CA 1
ATOM 810 C C . ASP A 1 97 ? 1.728 -41.969 -5.777 1 97.62 97 ASP A C 1
ATOM 812 O O . ASP A 1 97 ? 2.111 -43.094 -6.145 1 97.62 97 ASP A O 1
ATOM 816 N N . GLU A 1 98 ? 2.021 -40.844 -6.312 1 97.88 98 GLU A N 1
ATOM 817 C CA . GLU A 1 98 ? 2.961 -40.875 -7.43 1 97.88 98 GLU A CA 1
ATOM 818 C C . GLU A 1 98 ? 4.297 -41.469 -7.02 1 97.88 98 GLU A C 1
ATOM 820 O O . GLU A 1 98 ? 4.875 -42.281 -7.762 1 97.88 98 GLU A O 1
ATOM 825 N N . GLN A 1 99 ? 4.754 -41.156 -5.871 1 97.5 99 GLN A N 1
ATOM 826 C CA . GLN A 1 99 ? 6.02 -41.688 -5.379 1 97.5 99 GLN A CA 1
ATOM 827 C C . GLN A 1 99 ? 5.953 -43.188 -5.191 1 97.5 99 GLN A C 1
ATOM 829 O O . GLN A 1 99 ? 6.883 -43.906 -5.562 1 97.5 99 GLN A O 1
ATOM 834 N N . GLU A 1 100 ? 4.871 -43.625 -4.613 1 98.06 100 GLU A N 1
ATOM 835 C CA . GLU A 1 100 ? 4.676 -45.031 -4.414 1 98.06 100 GLU A CA 1
ATOM 836 C C . GLU A 1 100 ? 4.629 -45.781 -5.746 1 98.06 100 GLU A C 1
ATOM 838 O O . GLU A 1 100 ? 5.211 -46.875 -5.883 1 98.06 100 GLU A O 1
ATOM 843 N N . LEU A 1 101 ? 3.939 -45.219 -6.68 1 98.38 101 LEU A N 1
ATOM 844 C CA . LEU A 1 101 ? 3.814 -45.844 -7.996 1 98.38 101 LEU A CA 1
ATOM 845 C C . LEU A 1 101 ? 5.16 -45.875 -8.711 1 98.38 101 LEU A C 1
ATOM 847 O O . LEU A 1 101 ? 5.48 -46.844 -9.398 1 98.38 101 LEU A O 1
ATOM 851 N N . ASN A 1 102 ? 5.922 -44.844 -8.508 1 98.12 102 ASN A N 1
ATOM 852 C CA . ASN A 1 102 ? 7.254 -44.812 -9.109 1 98.12 102 ASN A CA 1
ATOM 853 C C . ASN A 1 102 ? 8.156 -45.875 -8.516 1 98.12 102 ASN A C 1
ATOM 855 O O . ASN A 1 102 ? 8.953 -46.5 -9.234 1 98.12 102 ASN A O 1
ATOM 859 N N . GLU A 1 103 ? 8.086 -46.125 -7.242 1 98.12 103 GLU A N 1
ATOM 860 C CA . GLU A 1 103 ? 8.836 -47.219 -6.605 1 98.12 103 GLU A CA 1
ATOM 861 C C . GLU A 1 103 ? 8.422 -48.562 -7.148 1 98.12 103 GLU A C 1
ATOM 863 O O . GLU A 1 103 ? 9.266 -49.438 -7.395 1 98.12 103 GLU A O 1
ATOM 868 N N . LYS A 1 104 ? 7.141 -48.781 -7.316 1 98.31 104 LYS A N 1
ATOM 869 C CA . LYS A 1 104 ? 6.629 -50 -7.902 1 98.31 104 LYS A CA 1
ATOM 870 C C . LYS A 1 104 ? 7.141 -50.188 -9.328 1 98.31 104 LYS A C 1
ATOM 872 O O . LYS A 1 104 ? 7.52 -51.281 -9.719 1 98.31 104 LYS A O 1
ATOM 877 N N . ARG A 1 105 ? 7.031 -49.094 -10.07 1 98.44 105 ARG A N 1
ATOM 878 C CA . ARG A 1 105 ? 7.512 -49.156 -11.445 1 98.44 105 ARG A CA 1
ATOM 879 C C . ARG A 1 105 ? 8.969 -49.594 -11.508 1 98.44 105 ARG A C 1
ATOM 881 O O . ARG A 1 105 ? 9.344 -50.406 -12.336 1 98.44 105 ARG A O 1
ATOM 888 N N . GLN A 1 106 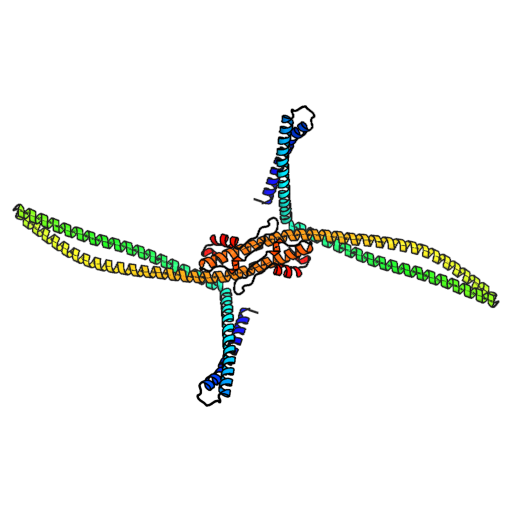? 9.781 -49 -10.68 1 98 106 GLN A N 1
ATOM 889 C CA . GLN A 1 106 ? 11.203 -49.344 -10.633 1 98 106 GLN A CA 1
ATOM 890 C C . GLN A 1 106 ? 11.406 -50.812 -10.281 1 98 106 GLN A C 1
ATOM 892 O O . GLN A 1 106 ? 12.25 -51.469 -10.891 1 98 106 GLN A O 1
ATOM 897 N N . SER A 1 107 ? 10.703 -51.312 -9.344 1 97.94 107 SER A N 1
ATOM 898 C CA . SER A 1 107 ? 10.789 -52.719 -8.945 1 97.94 107 SER A CA 1
ATOM 899 C C . SER A 1 107 ? 10.398 -53.625 -10.086 1 97.94 107 SER A C 1
ATOM 901 O O . SER A 1 107 ? 11.086 -54.625 -10.359 1 97.94 107 SER A O 1
ATOM 903 N N . LEU A 1 108 ? 9.266 -53.344 -10.742 1 98.12 108 LEU A N 1
ATOM 904 C CA . LEU A 1 108 ? 8.789 -54.156 -11.867 1 98.12 108 LEU A CA 1
ATOM 905 C C . LEU A 1 108 ? 9.797 -54.156 -13.008 1 98.12 108 LEU A C 1
ATOM 907 O O . LEU A 1 108 ? 10.047 -55.188 -13.633 1 98.12 108 LEU A O 1
ATOM 911 N N . SER A 1 109 ? 10.344 -53 -13.273 1 97.56 109 SER A N 1
ATOM 912 C CA . SER A 1 109 ? 11.336 -52.875 -14.336 1 97.56 109 SER A CA 1
ATOM 913 C C . SER A 1 109 ? 12.586 -53.688 -14.039 1 97.56 109 SER A C 1
ATOM 915 O O . SER A 1 109 ? 13.141 -54.344 -14.93 1 97.56 109 SER A O 1
ATOM 917 N N . THR A 1 110 ? 13.039 -53.656 -12.828 1 97.81 110 THR A N 1
ATOM 918 C CA . THR A 1 110 ? 14.195 -54.438 -12.414 1 97.81 110 THR A CA 1
ATOM 919 C C . THR A 1 110 ? 13.914 -55.938 -12.555 1 97.81 110 THR A C 1
ATOM 921 O O . THR A 1 110 ? 14.734 -56.688 -13.086 1 97.81 110 THR A O 1
ATOM 924 N N . ARG A 1 111 ? 12.766 -56.375 -12.047 1 97.5 111 ARG A N 1
ATOM 925 C CA . ARG A 1 111 ? 12.375 -57.781 -12.141 1 97.5 111 ARG A CA 1
ATOM 926 C C . ARG A 1 111 ? 12.25 -58.219 -13.594 1 97.5 111 ARG A C 1
ATOM 928 O O . ARG A 1 111 ? 12.664 -59.312 -13.953 1 97.5 111 ARG A O 1
ATOM 935 N N . LEU A 1 112 ? 11.586 -57.406 -14.453 1 97.44 112 LEU A N 1
ATOM 936 C CA . LEU A 1 112 ? 11.438 -57.719 -15.875 1 97.44 112 LEU A CA 1
ATOM 937 C C . LEU A 1 112 ? 12.797 -57.875 -16.531 1 97.44 112 LEU A C 1
ATOM 939 O O . LEU A 1 112 ? 13 -58.844 -17.297 1 97.44 112 LEU A O 1
ATOM 943 N N . SER A 1 113 ? 13.766 -57.062 -16.266 1 96.75 113 SER A N 1
ATOM 944 C CA . SER A 1 113 ? 15.109 -57.156 -16.828 1 96.75 113 SER A CA 1
ATOM 945 C C . SER A 1 113 ? 15.812 -58.438 -16.391 1 96.75 113 SER A C 1
ATOM 947 O O . SER A 1 113 ? 16.5 -59.062 -17.188 1 96.75 113 SER A O 1
ATOM 949 N N . GLN A 1 114 ? 15.656 -58.844 -15.172 1 96.62 114 GLN A N 1
ATOM 950 C CA . GLN A 1 114 ? 16.266 -60.062 -14.648 1 96.62 114 GLN A CA 1
ATOM 951 C C . GLN A 1 114 ? 15.711 -61.312 -15.336 1 96.62 114 GLN A C 1
ATOM 953 O O . GLN A 1 114 ? 16.469 -62.188 -15.734 1 96.62 114 GLN A O 1
ATOM 958 N N . ILE A 1 115 ? 14.383 -61.344 -15.492 1 96.5 115 ILE A N 1
ATOM 959 C CA . ILE A 1 115 ? 13.734 -62.5 -16.109 1 96.5 115 ILE A CA 1
ATOM 960 C C . ILE A 1 115 ? 14.117 -62.562 -17.578 1 96.5 115 ILE A C 1
ATOM 962 O O . ILE A 1 115 ? 14.367 -63.656 -18.109 1 96.5 115 ILE A O 1
ATOM 966 N N . ARG A 1 116 ? 14.164 -61.438 -18.234 1 95.31 116 ARG A N 1
ATOM 967 C CA . ARG A 1 116 ? 14.562 -61.406 -19.641 1 95.31 116 ARG A CA 1
ATOM 968 C C . ARG A 1 116 ? 15.992 -61.906 -19.828 1 95.31 116 ARG A C 1
ATOM 970 O O . ARG A 1 116 ? 16.266 -62.719 -20.719 1 95.31 116 ARG A O 1
ATOM 977 N N . GLN A 1 117 ? 16.891 -61.562 -18.969 1 95.12 117 GLN A N 1
ATOM 978 C CA . GLN A 1 117 ? 18.281 -61.969 -19.031 1 95.12 117 GLN A CA 1
ATOM 979 C C . GLN A 1 117 ? 18.422 -63.469 -18.734 1 95.12 117 GLN A C 1
ATOM 981 O O . GLN A 1 117 ? 19.156 -64.188 -19.422 1 95.12 117 GLN A O 1
ATOM 986 N N . GLN A 1 118 ? 17.703 -63.906 -17.766 1 93.56 118 GLN A N 1
ATOM 987 C CA . GLN A 1 118 ? 17.75 -65.312 -17.406 1 93.56 118 GLN A CA 1
ATOM 988 C C . GLN A 1 118 ? 17.219 -66.188 -18.531 1 93.56 118 GLN A C 1
ATOM 990 O O . GLN A 1 118 ? 17.812 -67.25 -18.844 1 93.56 118 GLN A O 1
ATOM 995 N N . ALA A 1 119 ? 16.078 -65.812 -19.172 1 91.44 119 ALA A N 1
ATOM 996 C CA . ALA A 1 119 ? 15.492 -66.562 -20.281 1 91.44 119 ALA A CA 1
ATOM 997 C C . ALA A 1 119 ? 16.453 -66.625 -21.469 1 91.44 119 ALA A C 1
ATOM 999 O O . ALA A 1 119 ? 16.625 -67.688 -22.062 1 91.44 119 ALA A O 1
ATOM 1000 N N . THR A 1 120 ? 17.125 -65.625 -21.75 1 91.44 120 THR A N 1
ATOM 1001 C CA . THR A 1 120 ? 18.062 -65.562 -22.859 1 91.44 120 THR A CA 1
ATOM 1002 C C . THR A 1 120 ? 19.312 -66.375 -22.562 1 91.44 120 THR A C 1
ATOM 1004 O O . THR A 1 120 ? 19.797 -67.125 -23.406 1 91.44 120 THR A O 1
ATOM 1007 N N . ASP A 1 121 ? 19.844 -66.375 -21.359 1 92.94 121 ASP A N 1
ATOM 1008 C CA . ASP A 1 121 ? 21.047 -67.062 -20.969 1 92.94 121 ASP A CA 1
ATOM 1009 C C . ASP A 1 121 ? 20.797 -68.562 -20.969 1 92.94 121 ASP A C 1
ATOM 1011 O O . ASP A 1 121 ? 21.625 -69.375 -21.453 1 92.94 121 ASP A O 1
ATOM 1015 N N . GLU A 1 122 ? 19.672 -68.938 -20.406 1 91.5 122 GLU A N 1
ATOM 1016 C CA . GLU A 1 122 ? 19.359 -70.375 -20.312 1 91.5 122 GLU A CA 1
ATOM 1017 C C . GLU A 1 122 ? 19.188 -71 -21.688 1 91.5 122 GLU A C 1
ATOM 1019 O O . GLU A 1 122 ? 19.656 -72.062 -21.938 1 91.5 122 GLU A O 1
ATOM 1024 N N . MET A 1 123 ? 18.562 -70.312 -22.531 1 91.25 123 MET A N 1
ATOM 1025 C CA . MET A 1 123 ? 18.375 -70.812 -23.891 1 91.25 123 MET A CA 1
ATOM 1026 C C . MET A 1 123 ? 19.703 -70.875 -24.641 1 91.25 123 MET A C 1
ATOM 1028 O O . MET A 1 123 ? 19.984 -71.875 -25.344 1 91.25 123 MET A O 1
ATOM 1032 N N . ALA A 1 124 ? 20.516 -69.875 -24.438 1 91.69 124 ALA A N 1
ATOM 1033 C CA . ALA A 1 124 ? 21.828 -69.875 -25.094 1 91.69 124 ALA A CA 1
ATOM 1034 C C . ALA A 1 124 ? 22.703 -71 -24.609 1 91.69 124 ALA A C 1
ATOM 1036 O O . ALA A 1 124 ? 23.375 -71.688 -25.406 1 91.69 124 ALA A O 1
ATOM 1037 N N . LYS A 1 125 ? 22.688 -71.188 -23.344 1 91.81 125 LYS A N 1
ATOM 1038 C CA . LYS A 1 125 ? 23.469 -72.312 -22.75 1 91.81 125 LYS A CA 1
ATOM 1039 C C . LYS A 1 125 ? 23 -73.688 -23.266 1 91.81 125 LYS A C 1
ATOM 1041 O O . LYS A 1 125 ? 23.812 -74.562 -23.531 1 91.81 125 LYS A O 1
ATOM 1046 N N . ALA A 1 126 ? 21.625 -73.812 -23.422 1 92.75 126 ALA A N 1
ATOM 1047 C CA . ALA A 1 126 ? 21.062 -75.125 -23.891 1 92.75 126 ALA A CA 1
ATOM 1048 C C . ALA A 1 126 ? 21.406 -75.312 -25.359 1 92.75 126 ALA A C 1
ATOM 1050 O O . ALA A 1 126 ? 21.75 -76.438 -25.75 1 92.75 126 ALA A O 1
ATOM 1051 N N . ARG A 1 127 ? 21.375 -74.375 -26.156 1 93 127 ARG A N 1
ATOM 1052 C CA . ARG A 1 127 ? 21.734 -74.5 -27.562 1 93 127 ARG A CA 1
ATOM 1053 C C . ARG A 1 127 ? 23.219 -74.812 -27.734 1 93 127 ARG A C 1
ATOM 1055 O O . ARG A 1 127 ? 23.594 -75.562 -28.609 1 93 127 ARG A O 1
ATOM 1062 N N . GLN A 1 128 ? 24.016 -74.188 -26.906 1 92.69 128 GLN A N 1
ATOM 1063 C CA . GLN A 1 128 ? 25.453 -74.438 -26.938 1 92.69 128 GLN A CA 1
ATOM 1064 C C . GLN A 1 128 ? 25.766 -75.875 -26.547 1 92.69 128 GLN A C 1
ATOM 1066 O O . GLN A 1 128 ? 26.594 -76.5 -27.188 1 92.69 128 GLN A O 1
ATOM 1071 N N . ALA A 1 129 ? 25.078 -76.312 -25.547 1 91.56 129 ALA A N 1
ATOM 1072 C CA . ALA A 1 129 ? 25.281 -77.688 -25.109 1 91.56 129 ALA A CA 1
ATOM 1073 C C . ALA A 1 129 ? 24.875 -78.688 -26.188 1 91.56 129 ALA A C 1
ATOM 1075 O O . ALA A 1 129 ? 25.531 -79.688 -26.391 1 91.56 129 ALA A O 1
ATOM 1076 N N . GLU A 1 130 ? 23.781 -78.375 -26.844 1 90.56 130 GLU A N 1
ATOM 1077 C CA . GLU A 1 130 ? 23.328 -79.25 -27.953 1 90.56 130 GLU A CA 1
ATOM 1078 C C . GLU A 1 130 ? 24.344 -79.25 -29.094 1 90.56 130 GLU A C 1
ATOM 1080 O O . GLU A 1 130 ? 24.656 -80.312 -29.656 1 90.56 130 GLU A O 1
ATOM 1085 N N . THR A 1 131 ? 24.875 -78.125 -29.391 1 91.06 131 THR A N 1
ATOM 1086 C CA . THR A 1 131 ? 25.859 -78 -30.469 1 91.06 131 THR A CA 1
ATOM 1087 C C . THR A 1 131 ? 27.156 -78.688 -30.109 1 91.06 131 THR A C 1
ATOM 1089 O O . THR A 1 131 ? 27.75 -79.375 -30.938 1 91.06 131 THR A O 1
ATOM 1092 N N . GLU A 1 132 ? 27.594 -78.562 -28.875 1 91.25 132 GLU A N 1
ATOM 1093 C CA . GLU A 1 132 ? 28.812 -79.25 -28.422 1 91.25 132 GLU A CA 1
ATOM 1094 C C . GLU A 1 132 ? 28.641 -80.75 -28.438 1 91.25 132 GLU A C 1
ATOM 1096 O O . GLU A 1 132 ? 29.562 -81.438 -28.844 1 91.25 132 GLU A O 1
ATOM 1101 N N . ALA A 1 133 ? 27.484 -81.188 -28.031 1 90.62 133 ALA A N 1
ATOM 1102 C CA . ALA A 1 133 ? 27.219 -82.625 -28.031 1 90.62 133 ALA A CA 1
ATOM 1103 C C . ALA A 1 133 ? 27.156 -83.188 -29.469 1 90.62 133 ALA A C 1
ATOM 1105 O O . ALA A 1 133 ? 27.672 -84.25 -29.75 1 90.62 133 ALA A O 1
ATOM 1106 N N . ALA A 1 134 ? 26.609 -82.438 -30.344 1 88.25 134 ALA A N 1
ATOM 1107 C CA . ALA A 1 134 ? 26.547 -82.812 -31.75 1 88.25 134 ALA A CA 1
ATOM 1108 C C . ALA A 1 134 ? 27.938 -82.812 -32.375 1 88.25 134 ALA A C 1
ATOM 1110 O O . ALA A 1 134 ? 28.25 -83.688 -33.156 1 88.25 134 ALA A O 1
ATOM 1111 N N . THR A 1 135 ? 28.719 -81.812 -32.031 1 90.06 135 THR A N 1
ATOM 1112 C CA . THR A 1 135 ? 30.094 -81.75 -32.531 1 90.06 135 THR A CA 1
ATOM 1113 C C . THR A 1 135 ? 30.922 -82.938 -32 1 90.06 135 THR A C 1
ATOM 1115 O O . THR A 1 135 ? 31.688 -83.562 -32.75 1 90.06 135 THR A O 1
ATOM 1118 N N . ALA A 1 136 ? 30.656 -83.312 -30.734 1 89.62 136 ALA A N 1
ATOM 1119 C CA . ALA A 1 136 ? 31.359 -84.438 -30.125 1 89.62 136 ALA A CA 1
ATOM 1120 C C . ALA A 1 136 ? 30.938 -85.75 -30.781 1 89.62 136 ALA A C 1
ATOM 1122 O O . ALA A 1 136 ? 31.766 -86.625 -30.984 1 89.62 136 ALA A O 1
ATOM 1123 N N . TYR A 1 137 ? 29.672 -85.938 -31.047 1 88.38 137 TYR A N 1
ATOM 1124 C CA . TYR A 1 137 ? 29.172 -87.125 -31.734 1 88.38 137 TYR A CA 1
ATOM 1125 C C . TYR A 1 137 ? 29.75 -87.25 -33.125 1 88.38 137 TYR A C 1
ATOM 1127 O O . TYR A 1 137 ? 30.234 -88.312 -33.531 1 88.38 137 TYR A O 1
ATOM 1135 N N . ALA A 1 138 ? 29.781 -86.125 -33.938 1 90.12 138 ALA A N 1
ATOM 1136 C CA . ALA A 1 138 ? 30.328 -86.125 -35.312 1 90.12 138 ALA A CA 1
ATOM 1137 C C . ALA A 1 138 ? 31.812 -86.5 -35.281 1 90.12 138 ALA A C 1
ATOM 1139 O O . ALA A 1 138 ? 32.281 -87.188 -36.156 1 90.12 138 ALA A O 1
ATOM 1140 N N . GLN A 1 139 ? 32.5 -86 -34.281 1 91.06 139 GLN A N 1
ATOM 1141 C CA . GLN A 1 139 ? 33.938 -86.25 -34.156 1 91.06 139 GLN A CA 1
ATOM 1142 C C . GLN A 1 139 ? 34.188 -87.75 -33.844 1 91.06 139 GLN A C 1
ATOM 1144 O O . GLN A 1 139 ? 35.094 -88.375 -34.406 1 91.06 139 GLN A O 1
ATOM 1149 N N . ALA A 1 140 ? 33.344 -88.312 -32.938 1 89.44 140 ALA A N 1
ATOM 1150 C CA . ALA A 1 140 ? 33.469 -89.75 -32.594 1 89.44 140 ALA A CA 1
ATOM 1151 C C . ALA A 1 140 ? 33.219 -90.625 -33.812 1 89.44 140 ALA A C 1
ATOM 1153 O O . ALA A 1 140 ? 33.906 -91.625 -34 1 89.44 140 ALA A O 1
ATOM 1154 N N . VAL A 1 141 ? 32.25 -90.312 -34.594 1 89.88 141 VAL A N 1
ATOM 1155 C CA . VAL A 1 141 ? 31.938 -91 -35.812 1 89.88 141 VAL A CA 1
ATOM 1156 C C . VAL A 1 141 ? 33.094 -90.875 -36.812 1 89.88 141 VAL A C 1
ATOM 1158 O O . VAL A 1 141 ? 33.469 -91.875 -37.438 1 89.88 141 VAL A O 1
ATOM 1161 N N . ALA A 1 142 ? 33.625 -89.75 -36.969 1 90.81 142 ALA A N 1
ATOM 1162 C CA . ALA A 1 142 ? 34.688 -89.5 -37.938 1 90.81 142 ALA A CA 1
ATOM 1163 C C . ALA A 1 142 ? 35.969 -90.25 -37.594 1 90.81 142 ALA A C 1
ATOM 1165 O O . ALA A 1 142 ? 36.688 -90.75 -38.469 1 90.81 142 ALA A O 1
ATOM 1166 N N . TRP A 1 143 ? 36.219 -90.562 -36.312 1 90.62 143 TRP A N 1
ATOM 1167 C CA . TRP A 1 143 ? 37.469 -91.188 -35.906 1 90.62 143 TRP A CA 1
ATOM 1168 C C . TRP A 1 143 ? 37.25 -92.688 -35.719 1 90.62 143 TRP A C 1
ATOM 1170 O O . TRP A 1 143 ? 38.188 -93.438 -35.344 1 90.62 143 TRP A O 1
ATOM 1180 N N . GLY A 1 144 ? 36 -93.25 -35.875 1 88.5 144 GLY A N 1
ATOM 1181 C CA . GLY A 1 144 ? 35.656 -94.688 -35.75 1 88.5 144 GLY A CA 1
ATOM 1182 C C . GLY A 1 144 ? 35.656 -95.188 -34.344 1 88.5 144 GLY A C 1
ATOM 1183 O O . GLY A 1 144 ? 35.938 -96.375 -34.094 1 88.5 144 GLY A O 1
ATOM 1184 N N . ASP A 1 145 ? 35.719 -94.375 -33.406 1 86.88 145 ASP A N 1
ATOM 1185 C CA . ASP A 1 145 ? 35.656 -94.75 -32 1 86.88 145 ASP A CA 1
ATOM 1186 C C . ASP A 1 145 ? 34.281 -95.188 -31.594 1 86.88 145 ASP A C 1
ATOM 1188 O O . ASP A 1 145 ? 33.438 -94.438 -31.188 1 86.88 145 ASP A O 1
ATOM 1192 N N . ALA A 1 146 ? 33.938 -96.5 -31.453 1 88.25 146 ALA A N 1
ATOM 1193 C CA . ALA A 1 146 ? 32.625 -97 -31.203 1 88.25 146 ALA A CA 1
ATOM 1194 C C . ALA A 1 146 ? 32.125 -96.688 -29.797 1 88.25 146 ALA A C 1
ATOM 1196 O O . ALA A 1 146 ? 30.953 -96.375 -29.594 1 88.25 146 ALA A O 1
ATOM 1197 N N . GLU A 1 147 ? 32.938 -96.75 -28.828 1 88.25 147 GLU A N 1
ATOM 1198 C CA . GLU A 1 147 ? 32.562 -96.438 -27.453 1 88.25 147 GLU A CA 1
ATOM 1199 C C . GLU A 1 147 ? 32.312 -94.938 -27.266 1 88.25 147 GLU A C 1
ATOM 1201 O O . GLU A 1 147 ? 31.359 -94.562 -26.578 1 88.25 147 GLU A O 1
ATOM 1206 N N . GLY A 1 148 ? 33.031 -94.188 -28.031 1 85.19 148 GLY A N 1
ATOM 1207 C CA . GLY A 1 148 ? 32.812 -92.75 -28 1 85.19 148 GLY A CA 1
ATOM 1208 C C . GLY A 1 148 ? 31.547 -92.312 -28.703 1 85.19 148 GLY A C 1
ATOM 1209 O O . GLY A 1 148 ? 30.875 -91.375 -28.25 1 85.19 148 GLY A O 1
ATOM 1210 N N . GLU A 1 149 ? 31.234 -92.938 -29.75 1 88.38 149 GLU A N 1
ATOM 1211 C CA . GLU A 1 149 ? 30 -92.688 -30.469 1 88.38 149 GLU A CA 1
ATOM 1212 C C . GLU A 1 149 ? 28.781 -92.938 -29.594 1 88.38 149 GLU A C 1
ATOM 1214 O O . GLU A 1 149 ? 27.828 -92.188 -29.609 1 88.38 149 GLU A O 1
ATOM 1219 N N . LYS A 1 150 ? 28.828 -94.062 -28.828 1 88 150 LYS A N 1
ATOM 1220 C CA . LYS A 1 150 ? 27.703 -94.438 -27.953 1 88 150 LYS A CA 1
ATOM 1221 C C . LYS A 1 150 ? 27.547 -93.375 -26.844 1 88 150 LYS A C 1
ATOM 1223 O O . LYS A 1 150 ? 26.422 -92.938 -26.547 1 88 150 LYS A O 1
ATOM 1228 N N . THR A 1 151 ? 28.734 -92.938 -26.281 1 87.69 151 THR A N 1
ATOM 1229 C CA . THR A 1 151 ? 28.703 -91.938 -25.219 1 87.69 151 THR A CA 1
ATOM 1230 C C . THR A 1 151 ? 28.234 -90.625 -25.75 1 87.69 151 THR A C 1
ATOM 1232 O O . THR A 1 151 ? 27.422 -89.938 -25.109 1 87.69 151 THR A O 1
ATOM 1235 N N . ALA A 1 152 ? 28.688 -90.25 -26.953 1 87.81 152 ALA A N 1
ATOM 1236 C CA . ALA A 1 152 ? 28.328 -89 -27.562 1 87.81 152 ALA A CA 1
ATOM 1237 C C . ALA A 1 152 ? 26.859 -88.938 -27.953 1 87.81 152 ALA A C 1
ATOM 1239 O O . ALA A 1 152 ? 26.203 -87.938 -27.906 1 87.81 152 ALA A O 1
ATOM 1240 N N . ASN A 1 153 ? 26.438 -90.125 -28.344 1 85.38 153 ASN A N 1
ATOM 1241 C CA . ASN A 1 153 ? 25.016 -90.188 -28.688 1 85.38 153 ASN A CA 1
ATOM 1242 C C . ASN A 1 153 ? 24.141 -90 -27.453 1 85.38 153 ASN A C 1
ATOM 1244 O O . ASN A 1 153 ? 23.094 -89.375 -27.531 1 85.38 153 ASN A O 1
ATOM 1248 N N . VAL A 1 154 ? 24.594 -90.562 -26.312 1 89.62 154 VAL A N 1
ATOM 1249 C CA . VAL A 1 154 ? 23.859 -90.438 -25.062 1 89.62 154 VAL A CA 1
ATOM 1250 C C . VAL A 1 154 ? 23.875 -88.938 -24.641 1 89.62 154 VAL A C 1
ATOM 1252 O O . VAL A 1 154 ? 22.844 -88.375 -24.234 1 89.62 154 VAL A O 1
ATOM 1255 N N . ASP A 1 155 ? 25.031 -88.312 -24.859 1 88.69 155 ASP A N 1
ATOM 1256 C CA . ASP A 1 155 ? 25.156 -86.938 -24.5 1 88.69 155 ASP A CA 1
ATOM 1257 C C . ASP A 1 155 ? 24.328 -86.062 -25.422 1 88.69 155 ASP A C 1
ATOM 1259 O O . ASP A 1 155 ? 23.75 -85.062 -24.984 1 88.69 155 ASP A O 1
ATOM 1263 N N . ALA A 1 156 ? 24.266 -86.375 -26.641 1 88.88 156 ALA A N 1
ATOM 1264 C CA . ALA A 1 156 ? 23.469 -85.625 -27.625 1 88.88 156 ALA A CA 1
ATOM 1265 C C . ALA A 1 156 ? 21.984 -85.75 -27.312 1 88.88 156 ALA A C 1
ATOM 1267 O O . ALA A 1 156 ? 21.234 -84.812 -27.422 1 88.88 156 ALA A O 1
ATOM 1268 N N . GLN A 1 157 ? 21.625 -86.938 -26.875 1 89.44 157 GLN A N 1
ATOM 1269 C CA . GLN A 1 157 ? 20.234 -87.125 -26.5 1 89.44 157 GLN A CA 1
ATOM 1270 C C . GLN A 1 157 ? 19.875 -86.375 -25.234 1 89.44 157 GLN A C 1
ATOM 1272 O O . GLN A 1 157 ? 18.797 -85.812 -25.125 1 89.44 157 GLN A O 1
ATOM 1277 N N . LYS A 1 158 ? 20.844 -86.375 -24.312 1 90.5 158 LYS A N 1
ATOM 1278 C CA . LYS A 1 158 ? 20.625 -85.625 -23.078 1 90.5 158 LYS A CA 1
ATOM 1279 C C . LYS A 1 158 ? 20.531 -84.125 -23.344 1 90.5 158 LYS A C 1
ATOM 1281 O O . LYS A 1 158 ? 19.703 -83.438 -22.766 1 90.5 158 LYS A O 1
ATOM 1286 N N . ALA A 1 159 ? 21.344 -83.625 -24.219 1 90.19 159 ALA A N 1
ATOM 1287 C CA . ALA A 1 159 ? 21.344 -82.188 -24.578 1 90.19 159 ALA A CA 1
ATOM 1288 C C . ALA A 1 159 ? 20.062 -81.812 -25.312 1 90.19 159 ALA A C 1
ATOM 1290 O O . ALA A 1 159 ? 19.516 -80.75 -25.078 1 90.19 159 ALA A O 1
ATOM 1291 N N . ALA A 1 160 ? 19.656 -82.625 -26.094 1 88.56 160 ALA A N 1
ATOM 1292 C CA . ALA A 1 160 ? 18.406 -82.438 -26.828 1 88.56 160 ALA A CA 1
ATOM 1293 C C . ALA A 1 160 ? 17.203 -82.375 -25.891 1 88.56 160 ALA A C 1
ATOM 1295 O O . ALA A 1 160 ? 16.312 -81.562 -26.047 1 88.56 160 ALA A O 1
ATOM 1296 N N . LYS A 1 161 ? 17.25 -83.312 -24.938 1 90.69 161 LYS A N 1
ATOM 1297 C CA . LYS A 1 161 ? 16.188 -83.312 -23.953 1 90.69 161 LYS A CA 1
ATOM 1298 C C . LYS A 1 161 ? 16.219 -82.062 -23.094 1 90.69 161 LYS A C 1
ATOM 1300 O O . LYS A 1 161 ? 15.172 -81.5 -22.766 1 90.69 161 LYS A O 1
ATOM 1305 N N . ASN A 1 162 ? 17.438 -81.688 -22.766 1 90.12 162 ASN A N 1
ATOM 1306 C CA . ASN A 1 162 ? 17.594 -80.438 -22 1 90.12 162 ASN A CA 1
ATOM 1307 C C . ASN A 1 162 ? 17.109 -79.25 -22.781 1 90.12 162 ASN A C 1
ATOM 1309 O O . ASN A 1 162 ? 16.469 -78.312 -22.219 1 90.12 162 ASN A O 1
ATOM 1313 N N . LEU A 1 163 ? 17.375 -79.188 -23.984 1 90.88 163 LEU A N 1
ATOM 1314 C CA . LEU A 1 163 ? 16.938 -78.062 -24.844 1 90.88 163 LEU A CA 1
ATOM 1315 C C . LEU A 1 163 ? 15.406 -78 -24.891 1 90.88 163 LEU A C 1
ATOM 1317 O O . LEU A 1 163 ? 14.828 -76.938 -24.859 1 90.88 163 LEU A O 1
ATOM 1321 N N . THR A 1 164 ? 14.82 -79.188 -24.984 1 89.94 164 THR A N 1
ATOM 1322 C CA . THR A 1 164 ? 13.359 -79.25 -25 1 89.94 164 THR A CA 1
ATOM 1323 C C . THR A 1 164 ? 12.781 -78.75 -23.688 1 89.94 164 THR A C 1
ATOM 1325 O O . THR A 1 164 ? 11.789 -78 -23.688 1 89.94 164 THR A O 1
ATOM 1328 N N . THR A 1 165 ? 13.406 -79.125 -22.547 1 91.12 165 THR A N 1
ATOM 1329 C CA . THR A 1 165 ? 12.953 -78.688 -21.234 1 91.12 165 THR A CA 1
ATOM 1330 C C . THR A 1 165 ? 13.125 -77.188 -21.078 1 91.12 165 THR A C 1
ATOM 1332 O O . THR A 1 165 ? 12.227 -76.5 -20.594 1 91.12 165 THR A O 1
ATOM 1335 N N . VAL A 1 166 ? 14.211 -76.625 -21.547 1 92.19 166 VAL A N 1
ATOM 1336 C CA . VAL A 1 166 ? 14.508 -75.188 -21.438 1 92.19 166 VAL A CA 1
ATOM 1337 C C . VAL A 1 166 ? 13.594 -74.438 -22.359 1 92.19 166 VAL A C 1
ATOM 1339 O O . VAL A 1 166 ? 13.172 -73.312 -22.031 1 92.19 166 VAL A O 1
ATOM 1342 N N . ALA A 1 167 ? 13.297 -75 -23.406 1 89.56 167 ALA A N 1
ATOM 1343 C CA . ALA A 1 167 ? 12.398 -74.375 -24.344 1 89.56 167 ALA A CA 1
ATOM 1344 C C . ALA A 1 167 ? 11 -74.188 -23.75 1 89.56 167 ALA A C 1
ATOM 1346 O O . ALA A 1 167 ? 10.344 -73.188 -23.953 1 89.56 167 ALA A O 1
ATOM 1347 N N . GLU A 1 168 ? 10.578 -75.25 -23.047 1 91.81 168 GLU A N 1
ATOM 1348 C CA . GLU A 1 168 ? 9.281 -75.125 -22.375 1 91.81 168 GLU A CA 1
ATOM 1349 C C . GLU A 1 168 ? 9.32 -74.125 -21.266 1 91.81 168 GLU A C 1
ATOM 1351 O O . GLU A 1 168 ? 8.367 -73.312 -21.094 1 91.81 168 GLU A O 1
ATOM 1356 N N . GLN A 1 169 ? 10.375 -74.125 -20.516 1 91.12 169 GLN A N 1
ATOM 1357 C CA . GLN A 1 169 ? 10.555 -73.125 -19.484 1 91.12 169 GLN A CA 1
ATOM 1358 C C . GLN A 1 169 ? 10.586 -71.688 -20.062 1 91.12 169 GLN A C 1
ATOM 1360 O O . GLN A 1 169 ? 10.055 -70.75 -19.469 1 91.12 169 GLN A O 1
ATOM 1365 N N . ASN A 1 170 ? 11.195 -71.625 -21.203 1 91.25 170 ASN A N 1
ATOM 1366 C CA . ASN A 1 170 ? 11.289 -70.312 -21.891 1 91.25 170 ASN A CA 1
ATOM 1367 C C . ASN A 1 170 ? 9.914 -69.812 -22.297 1 91.25 170 ASN A C 1
ATOM 1369 O O . ASN A 1 170 ? 9.656 -68.625 -22.281 1 91.25 170 ASN A O 1
ATOM 1373 N N . ARG A 1 171 ? 9.078 -70.688 -22.656 1 91.94 171 ARG A N 1
ATOM 1374 C CA . ARG A 1 171 ? 7.715 -70.312 -23.016 1 91.94 171 ARG A CA 1
ATOM 1375 C C . ARG A 1 171 ? 6.984 -69.75 -21.812 1 91.94 171 ARG A C 1
ATOM 1377 O O . ARG A 1 171 ? 6.277 -68.75 -21.938 1 91.94 171 ARG A O 1
ATOM 1384 N N . ARG A 1 172 ? 7.211 -70.375 -20.656 1 92.88 172 ARG A N 1
ATOM 1385 C CA . ARG A 1 172 ? 6.605 -69.875 -19.422 1 92.88 172 ARG A CA 1
ATOM 1386 C C . ARG A 1 172 ? 7.156 -68.5 -19.062 1 92.88 172 ARG A C 1
ATOM 1388 O O . ARG A 1 172 ? 6.41 -67.562 -18.641 1 92.88 172 ARG A O 1
ATOM 1395 N N . GLN A 1 173 ? 8.461 -68.375 -19.25 1 94.19 173 GLN A N 1
ATOM 1396 C CA . GLN A 1 173 ? 9.094 -67.062 -18.938 1 94.19 173 GLN A CA 1
ATOM 1397 C C . GLN A 1 173 ? 8.578 -65.938 -19.859 1 94.19 173 GLN A C 1
ATOM 1399 O O . GLN A 1 173 ? 8.391 -64.812 -19.438 1 94.19 173 GLN A O 1
ATOM 1404 N N . GLN A 1 174 ? 8.32 -66.375 -21.047 1 93.44 174 GLN A N 1
ATOM 1405 C CA . GLN A 1 174 ? 7.797 -65.375 -22 1 93.44 174 GLN A CA 1
ATOM 1406 C C . GLN A 1 174 ? 6.414 -64.875 -21.578 1 93.44 174 GLN A C 1
ATOM 1408 O O . GLN A 1 174 ? 6.078 -63.719 -21.766 1 93.44 174 GLN A O 1
ATOM 1413 N N . LEU A 1 175 ? 5.598 -65.812 -21.062 1 95.62 175 LEU A N 1
ATOM 1414 C CA . LEU A 1 175 ? 4.281 -65.438 -20.562 1 95.62 175 LEU A CA 1
ATOM 1415 C C . LEU A 1 175 ? 4.402 -64.438 -19.391 1 95.62 175 LEU A C 1
ATOM 1417 O O . LEU A 1 175 ? 3.637 -63.469 -19.297 1 95.62 175 LEU A O 1
ATOM 1421 N N . ILE A 1 176 ? 5.363 -64.688 -18.516 1 95.75 176 ILE A N 1
ATOM 1422 C CA . ILE A 1 176 ? 5.602 -63.812 -17.359 1 95.75 176 ILE A CA 1
ATOM 1423 C C . ILE A 1 176 ? 6.082 -62.438 -17.828 1 95.75 176 ILE A C 1
ATOM 1425 O O . ILE A 1 176 ? 5.648 -61.406 -17.312 1 95.75 176 ILE A O 1
ATOM 1429 N N . ILE A 1 177 ? 6.965 -62.375 -18.844 1 95.5 177 ILE A N 1
ATOM 1430 C CA . ILE A 1 177 ? 7.488 -61.125 -19.391 1 95.5 177 ILE A CA 1
ATOM 1431 C C . ILE A 1 177 ? 6.34 -60.312 -19.969 1 95.5 177 ILE A C 1
ATOM 1433 O O . ILE A 1 177 ? 6.23 -59.094 -19.688 1 95.5 177 ILE A O 1
ATOM 1437 N N . THR A 1 178 ? 5.473 -61 -20.734 1 96.06 178 THR A N 1
ATOM 1438 C CA . THR A 1 178 ? 4.336 -60.312 -21.312 1 96.06 178 THR A CA 1
ATOM 1439 C C . THR A 1 178 ? 3.436 -59.719 -20.234 1 96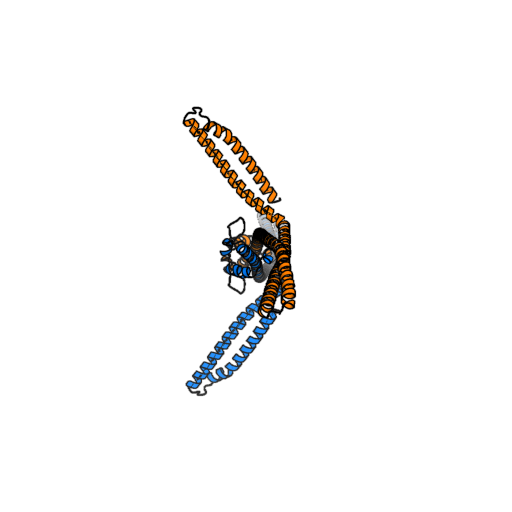.06 178 THR A C 1
ATOM 1441 O O . THR A 1 178 ? 2.951 -58.594 -20.359 1 96.06 178 THR A O 1
ATOM 1444 N N . ALA A 1 179 ? 3.277 -60.469 -19.109 1 96.5 179 ALA A N 1
ATOM 1445 C CA . ALA A 1 179 ? 2.447 -60 -18 1 96.5 179 ALA A CA 1
ATOM 1446 C C . ALA A 1 179 ? 3.084 -58.812 -17.297 1 96.5 179 ALA A C 1
ATOM 1448 O O . ALA A 1 179 ? 2.395 -57.844 -16.938 1 96.5 179 ALA A O 1
ATOM 1449 N N . LEU A 1 180 ? 4.375 -58.844 -17.094 1 97.5 180 LEU A N 1
ATOM 1450 C CA . LEU A 1 180 ? 5.094 -57.75 -16.422 1 97.5 180 LEU A CA 1
ATOM 1451 C C . LEU A 1 180 ? 5.074 -56.5 -17.266 1 97.5 180 LEU A C 1
ATOM 1453 O O . LEU A 1 180 ? 4.941 -55.406 -16.734 1 97.5 180 LEU A O 1
ATOM 1457 N N . GLU A 1 181 ? 5.207 -56.656 -18.578 1 97.44 181 GLU A N 1
ATOM 1458 C CA . GLU A 1 181 ? 5.145 -55.531 -19.484 1 97.44 181 GLU A CA 1
ATOM 1459 C C . GLU A 1 181 ? 3.771 -54.844 -19.438 1 97.44 181 GLU A C 1
ATOM 1461 O O . GLU A 1 181 ? 3.67 -53.625 -19.469 1 97.44 181 GLU A O 1
ATOM 1466 N N . GLN A 1 182 ? 2.754 -55.75 -19.344 1 97.69 182 GLN A N 1
ATOM 1467 C CA . GLN A 1 182 ? 1.402 -55.188 -19.234 1 97.69 182 GLN A CA 1
ATOM 1468 C C . GLN A 1 182 ? 1.222 -54.438 -17.922 1 97.69 182 GLN A C 1
ATOM 1470 O O . GLN A 1 182 ? 0.589 -53.375 -17.891 1 97.69 182 GLN A O 1
ATOM 1475 N N . GLU A 1 183 ? 1.761 -54.938 -16.844 1 98.19 183 GLU A N 1
ATOM 1476 C CA . GLU A 1 183 ? 1.684 -54.25 -15.547 1 98.19 183 GLU A CA 1
ATOM 1477 C C . GLU A 1 183 ? 2.426 -52.938 -15.578 1 98.19 183 GLU A C 1
ATOM 1479 O O . GLU A 1 183 ? 1.968 -51.938 -14.992 1 98.19 183 GLU A O 1
ATOM 1484 N N . LEU A 1 184 ? 3.523 -52.938 -16.188 1 98.12 184 LEU A N 1
ATOM 1485 C CA . LEU A 1 184 ? 4.301 -51.688 -16.297 1 98.12 184 LEU A CA 1
ATOM 1486 C C . LEU A 1 184 ? 3.516 -50.625 -17.047 1 98.12 184 LEU A C 1
ATOM 1488 O O . LEU A 1 184 ? 3.537 -49.469 -16.672 1 98.12 184 LEU A O 1
ATOM 1492 N N . THR A 1 185 ? 2.832 -51.031 -18.109 1 97.81 185 THR A N 1
ATOM 1493 C CA . THR A 1 185 ? 2 -50.094 -18.859 1 97.81 185 THR A CA 1
ATOM 1494 C C . THR A 1 185 ? 0.884 -49.531 -17.984 1 97.81 185 THR A C 1
ATOM 1496 O O . THR A 1 185 ? 0.576 -48.344 -18.047 1 97.81 185 THR A O 1
ATOM 1499 N N . THR A 1 186 ? 0.27 -50.375 -17.141 1 97.75 186 THR A N 1
ATOM 1500 C CA . THR A 1 186 ? -0.798 -49.938 -16.25 1 97.75 186 THR A CA 1
ATOM 1501 C C . THR A 1 186 ? -0.273 -48.969 -15.203 1 97.75 186 THR A C 1
ATOM 1503 O O . THR A 1 186 ? -0.914 -47.938 -14.922 1 97.75 186 THR A O 1
ATOM 1506 N N . VAL A 1 187 ? 0.868 -49.25 -14.656 1 98.25 187 VAL A N 1
ATOM 1507 C CA . VAL A 1 187 ? 1.468 -48.375 -13.648 1 98.25 187 VAL A CA 1
ATOM 1508 C C . VAL A 1 187 ? 1.797 -47 -14.273 1 98.25 187 VAL A C 1
ATOM 1510 O O . VAL A 1 187 ? 1.577 -45.969 -13.656 1 98.25 187 VAL A O 1
ATOM 1513 N N . ASP A 1 188 ? 2.314 -47.094 -15.469 1 97.88 188 ASP A N 1
ATOM 1514 C CA . ASP A 1 188 ? 2.623 -45.844 -16.156 1 97.88 188 ASP A CA 1
ATOM 1515 C C . ASP A 1 188 ? 1.366 -45 -16.359 1 97.88 188 ASP A C 1
ATOM 1517 O O . ASP A 1 188 ? 1.408 -43.781 -16.234 1 97.88 188 ASP A O 1
ATOM 1521 N N . GLN A 1 189 ? 0.273 -45.656 -16.688 1 97.94 189 GLN A N 1
ATOM 1522 C CA . GLN A 1 189 ? -0.999 -44.969 -16.828 1 97.94 189 GLN A CA 1
ATOM 1523 C C . GLN A 1 189 ? -1.438 -44.312 -15.516 1 97.94 189 GLN A C 1
ATOM 1525 O O . GLN A 1 189 ? -1.903 -43.188 -15.5 1 97.94 189 GLN A O 1
ATOM 1530 N N . HIS A 1 190 ? -1.284 -44.969 -14.398 1 97.88 190 HIS A N 1
ATOM 1531 C CA . HIS A 1 190 ? -1.676 -44.469 -13.094 1 97.88 190 HIS A CA 1
ATOM 1532 C C . HIS A 1 190 ? -0.785 -43.312 -12.664 1 97.88 190 HIS A C 1
ATOM 1534 O O . HIS A 1 190 ? -1.245 -42.375 -12 1 97.88 190 HIS A O 1
ATOM 1540 N N . ILE A 1 191 ? 0.459 -43.406 -13.016 1 98.19 191 ILE A N 1
ATOM 1541 C CA . ILE A 1 191 ? 1.37 -42.312 -12.719 1 98.19 191 ILE A CA 1
ATOM 1542 C C . ILE A 1 191 ? 0.911 -41.031 -13.453 1 98.19 191 ILE A C 1
ATOM 1544 O O . ILE A 1 191 ? 0.832 -39.969 -12.852 1 98.19 191 ILE A O 1
ATOM 1548 N N . SER A 1 192 ? 0.597 -41.219 -14.719 1 97.75 192 SER A N 1
ATOM 1549 C CA . SER A 1 192 ? 0.108 -40.094 -15.516 1 97.75 192 SER A CA 1
ATOM 1550 C C . SER A 1 192 ? -1.173 -39.531 -14.922 1 97.75 192 SER A C 1
ATOM 1552 O O . SER A 1 192 ? -1.341 -38.312 -14.867 1 97.75 192 SER A O 1
ATOM 1554 N N . GLU A 1 193 ? -2.076 -40.375 -14.453 1 97.19 193 GLU A N 1
ATOM 1555 C CA . GLU A 1 193 ? -3.33 -39.938 -13.836 1 97.19 193 GLU A CA 1
ATOM 1556 C C . GLU A 1 193 ? -3.076 -39.188 -12.539 1 97.19 193 GLU A C 1
ATOM 1558 O O . GLU A 1 193 ? -3.711 -38.156 -12.273 1 97.19 193 GLU A O 1
ATOM 1563 N N . ALA A 1 194 ? -2.188 -39.719 -11.805 1 97.62 194 ALA A N 1
ATOM 1564 C CA . ALA A 1 194 ? -1.845 -39.062 -10.547 1 97.62 194 ALA A CA 1
ATOM 1565 C C . ALA A 1 194 ? -1.277 -37.688 -10.789 1 97.62 194 ALA A C 1
ATOM 1567 O O . ALA A 1 194 ? -1.616 -36.719 -10.078 1 97.62 194 ALA A O 1
ATOM 1568 N N . GLN A 1 195 ? -0.425 -37.562 -11.758 1 97.69 195 GLN A N 1
ATOM 1569 C CA . GLN A 1 195 ? 0.174 -36.281 -12.102 1 97.69 195 GLN A CA 1
ATOM 1570 C C . GLN A 1 195 ? -0.882 -35.281 -12.594 1 97.69 195 GLN A C 1
ATOM 1572 O O . GLN A 1 195 ? -0.839 -34.125 -12.25 1 97.69 195 GLN A O 1
ATOM 1577 N N . GLN A 1 196 ? -1.79 -35.781 -13.391 1 97.12 196 GLN A N 1
ATOM 1578 C CA . GLN A 1 196 ? -2.854 -34.938 -13.922 1 97.12 196 GLN A CA 1
ATOM 1579 C C . GLN A 1 196 ? -3.752 -34.438 -12.812 1 97.12 196 GLN A C 1
ATOM 1581 O O . GLN A 1 196 ? -4.105 -33.25 -12.789 1 97.12 196 GLN A O 1
ATOM 1586 N N . GLU A 1 197 ? -4.09 -35.312 -11.93 1 97.38 197 GLU A N 1
ATOM 1587 C CA . GLU A 1 197 ? -4.938 -34.906 -10.82 1 97.38 197 GLU A CA 1
ATOM 1588 C C . GLU A 1 197 ? -4.223 -33.906 -9.914 1 97.38 197 GLU A C 1
ATOM 1590 O O . GLU A 1 197 ? -4.828 -32.938 -9.43 1 97.38 197 GLU A O 1
ATOM 1595 N N . HIS A 1 198 ? -2.988 -34.188 -9.68 1 97 198 HIS A N 1
ATOM 1596 C CA . HIS A 1 198 ? -2.186 -33.25 -8.898 1 97 198 HIS A CA 1
ATOM 1597 C C . HIS A 1 198 ? -2.189 -31.875 -9.523 1 97 198 HIS A C 1
ATOM 1599 O O . HIS A 1 198 ? -2.398 -30.875 -8.828 1 97 198 HIS A O 1
ATOM 1605 N N . THR A 1 199 ? -1.949 -31.797 -10.789 1 95.62 199 THR A N 1
ATOM 1606 C CA . THR A 1 199 ? -1.87 -30.531 -11.516 1 95.62 199 THR A CA 1
ATOM 1607 C C . THR A 1 199 ? -3.211 -29.812 -11.477 1 95.62 199 THR A C 1
ATOM 1609 O O . THR A 1 199 ? -3.254 -28.578 -11.328 1 95.62 199 THR A O 1
ATOM 1612 N N . LYS A 1 200 ? -4.246 -30.578 -11.609 1 96.44 200 LYS A N 1
ATOM 1613 C CA . LYS A 1 200 ? -5.582 -30 -11.562 1 96.44 200 LYS A CA 1
ATOM 1614 C C . LYS A 1 200 ? -5.848 -29.344 -10.211 1 96.44 200 LYS A C 1
ATOM 1616 O O . LYS A 1 200 ? -6.328 -28.203 -10.148 1 96.44 200 LYS A O 1
ATOM 1621 N N . ILE A 1 201 ? -5.547 -30.047 -9.227 1 97.19 201 ILE A N 1
ATOM 1622 C CA . ILE A 1 201 ? -5.773 -29.531 -7.875 1 97.19 201 ILE A CA 1
ATOM 1623 C C . ILE A 1 201 ? -4.867 -28.328 -7.621 1 97.19 201 ILE A C 1
ATOM 1625 O O . ILE A 1 201 ? -5.281 -27.359 -6.984 1 97.19 201 ILE A O 1
ATOM 1629 N N . GLN A 1 202 ? -3.676 -28.438 -8.039 1 96.06 202 GLN A N 1
ATOM 1630 C CA . GLN A 1 202 ? -2.758 -27.312 -7.922 1 96.06 202 GLN A CA 1
ATOM 1631 C C . GLN A 1 202 ? -3.316 -26.078 -8.617 1 96.06 202 GLN A C 1
ATOM 1633 O O . GLN A 1 202 ? -3.262 -24.969 -8.078 1 96.06 202 GLN A O 1
ATOM 1638 N N . ASN A 1 203 ? -3.832 -26.25 -9.773 1 95.75 203 ASN A N 1
ATOM 1639 C CA . ASN A 1 203 ? -4.43 -25.141 -10.508 1 95.75 203 ASN A CA 1
ATOM 1640 C C . ASN A 1 203 ? -5.613 -24.547 -9.75 1 95.75 203 ASN A C 1
ATOM 1642 O O . ASN A 1 203 ? -5.746 -23.328 -9.672 1 95.75 203 ASN A O 1
ATOM 1646 N N . ASP A 1 204 ? -6.379 -25.422 -9.227 1 95.62 204 ASP A N 1
ATOM 1647 C CA . ASP A 1 204 ? -7.523 -24.953 -8.445 1 95.62 204 ASP A CA 1
ATOM 1648 C C . ASP A 1 204 ? -7.062 -24.172 -7.219 1 95.62 204 ASP A C 1
ATOM 1650 O O . ASP A 1 204 ? -7.672 -23.156 -6.859 1 95.62 204 ASP A O 1
ATOM 1654 N N . SER A 1 205 ? -6.055 -24.688 -6.605 1 96.69 205 SER A N 1
ATOM 1655 C CA . SER A 1 205 ? -5.512 -24 -5.434 1 96.69 205 SER A CA 1
ATOM 1656 C C . SER A 1 205 ? -4.949 -22.625 -5.809 1 96.69 205 SER A C 1
ATOM 1658 O O . SER A 1 205 ? -5.074 -21.672 -5.043 1 96.69 205 SER A O 1
ATOM 1660 N N . LEU A 1 206 ? -4.359 -22.562 -6.961 1 96.75 206 LEU A N 1
ATOM 1661 C CA . LEU A 1 206 ? -3.797 -21.297 -7.422 1 96.75 206 LEU A CA 1
ATOM 1662 C C . LEU A 1 206 ? -4.902 -20.281 -7.723 1 96.75 206 LEU A C 1
ATOM 1664 O O . LEU A 1 206 ? -4.75 -19.094 -7.445 1 96.75 206 LEU A O 1
ATOM 1668 N N . TYR A 1 207 ? -5.934 -20.75 -8.234 1 95.31 207 TYR A N 1
ATOM 1669 C CA . TYR A 1 207 ? -7.074 -19.859 -8.477 1 95.31 207 TYR A CA 1
ATOM 1670 C C . TYR A 1 207 ? -7.617 -19.312 -7.164 1 95.31 207 TYR A C 1
ATOM 1672 O O . TYR A 1 207 ? -7.914 -18.109 -7.062 1 95.31 207 TYR A O 1
ATOM 1680 N N . LEU A 1 208 ? -7.719 -20.172 -6.25 1 95.94 208 LEU A N 1
ATOM 1681 C CA . LEU A 1 208 ? -8.18 -19.734 -4.941 1 95.94 208 LEU A CA 1
ATOM 1682 C C . LEU A 1 208 ? -7.199 -18.734 -4.332 1 95.94 208 LEU A C 1
ATOM 1684 O O . LEU A 1 208 ? -7.605 -17.719 -3.773 1 95.94 208 LEU A O 1
ATOM 1688 N N . ALA A 1 209 ? -5.93 -19.031 -4.434 1 96.25 209 ALA A N 1
ATOM 1689 C CA . ALA A 1 209 ? -4.895 -18.141 -3.922 1 96.25 209 ALA A CA 1
ATOM 1690 C C . ALA A 1 209 ? -4.984 -16.766 -4.578 1 96.25 209 ALA A C 1
ATOM 1692 O O . ALA A 1 209 ? -4.809 -15.742 -3.914 1 96.25 209 ALA A O 1
ATOM 1693 N N . THR A 1 210 ? -5.234 -16.75 -5.832 1 95.56 210 THR A N 1
ATOM 1694 C CA . THR A 1 210 ? -5.379 -15.492 -6.562 1 95.56 210 THR A CA 1
ATOM 1695 C C . THR A 1 210 ? -6.52 -14.656 -5.988 1 95.56 210 THR A C 1
ATOM 1697 O O . THR A 1 210 ? -6.375 -13.453 -5.789 1 95.56 210 THR A O 1
ATOM 1700 N N . LEU A 1 211 ? -7.574 -15.328 -5.66 1 94.69 211 LEU A N 1
ATOM 1701 C CA . LEU A 1 211 ? -8.727 -14.641 -5.082 1 94.69 211 LEU A CA 1
ATOM 1702 C C . LEU A 1 211 ? -8.367 -14.016 -3.74 1 94.69 211 LEU A C 1
ATOM 1704 O O . LEU A 1 211 ? -8.719 -12.859 -3.475 1 94.69 211 LEU A O 1
ATOM 1708 N N . VAL A 1 212 ? -7.711 -14.727 -3.008 1 96.19 212 VAL A N 1
ATOM 1709 C CA . VAL A 1 212 ? -7.344 -14.266 -1.673 1 96.19 212 VAL A CA 1
ATOM 1710 C C . VAL A 1 212 ? -6.344 -13.109 -1.78 1 96.19 212 VAL A C 1
ATOM 1712 O O . VAL A 1 212 ? -6.465 -12.109 -1.069 1 96.19 212 VAL A O 1
ATOM 1715 N N . LEU A 1 213 ? -5.398 -13.266 -2.662 1 96.56 213 LEU A N 1
ATOM 1716 C CA . LEU A 1 213 ? -4.367 -12.25 -2.84 1 96.56 213 LEU A CA 1
ATOM 1717 C C . LEU A 1 213 ? -4.961 -10.961 -3.396 1 96.56 213 LEU A C 1
ATOM 1719 O O . LEU A 1 213 ? -4.508 -9.867 -3.055 1 96.56 213 LEU A O 1
ATOM 1723 N N . GLU A 1 214 ? -5.961 -11.07 -4.191 1 95.19 214 GLU A N 1
ATOM 1724 C CA . GLU A 1 214 ? -6.66 -9.891 -4.688 1 95.19 214 GLU A CA 1
ATOM 1725 C C . GLU A 1 214 ? -7.297 -9.109 -3.543 1 95.19 214 GLU A C 1
ATOM 1727 O O . GLU A 1 214 ? -7.211 -7.879 -3.5 1 95.19 214 GLU A O 1
ATOM 1732 N N . GLU A 1 215 ? -7.891 -9.836 -2.701 1 94.44 215 GLU A N 1
ATOM 1733 C CA . GLU A 1 215 ? -8.516 -9.195 -1.549 1 94.44 215 GLU A CA 1
ATOM 1734 C C . GLU A 1 215 ? -7.473 -8.562 -0.634 1 94.44 215 GLU A C 1
ATOM 1736 O O . GLU A 1 215 ? -7.672 -7.449 -0.135 1 94.44 215 GLU A O 1
ATOM 1741 N N . ARG A 1 216 ? -6.434 -9.242 -0.437 1 95.94 216 ARG A N 1
ATOM 1742 C CA . ARG A 1 216 ? -5.363 -8.719 0.406 1 95.94 216 ARG A CA 1
ATOM 1743 C C . ARG A 1 216 ? -4.715 -7.492 -0.226 1 95.94 216 ARG A C 1
ATOM 1745 O O . ARG A 1 216 ? -4.32 -6.559 0.477 1 95.94 216 ARG A O 1
ATOM 1752 N N . TRP A 1 217 ? -4.59 -7.523 -1.502 1 96.56 217 TRP A N 1
ATOM 1753 C CA . TRP A 1 217 ? -4.102 -6.367 -2.244 1 96.56 217 TRP A CA 1
ATOM 1754 C C . TRP A 1 217 ? 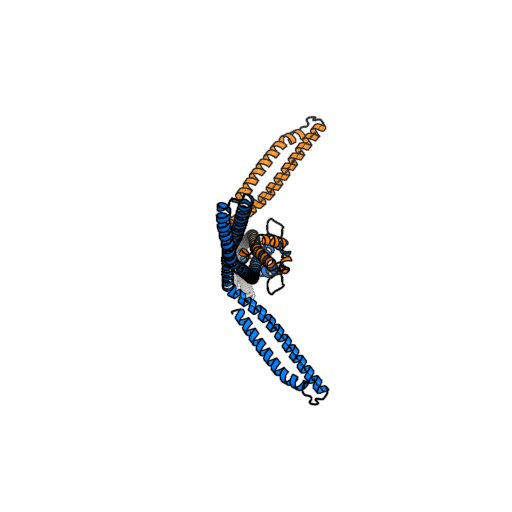-4.984 -5.148 -1.993 1 96.56 217 TRP A C 1
ATOM 1756 O O . TRP A 1 217 ? -4.48 -4.062 -1.691 1 96.56 217 TRP A O 1
ATOM 1766 N N . ASN A 1 218 ? -6.262 -5.332 -2.102 1 96 218 ASN A N 1
ATOM 1767 C CA . ASN A 1 218 ? -7.199 -4.234 -1.894 1 96 218 ASN A CA 1
ATOM 1768 C C . ASN A 1 218 ? -7.137 -3.707 -0.462 1 96 218 ASN A C 1
ATOM 1770 O O . ASN A 1 218 ? -7.215 -2.498 -0.238 1 96 218 ASN A O 1
ATOM 1774 N N . GLU A 1 219 ? -6.984 -4.609 0.427 1 95.94 219 GLU A N 1
ATOM 1775 C CA . GLU A 1 219 ? -6.855 -4.207 1.825 1 95.94 219 GLU A CA 1
ATOM 1776 C C . GLU A 1 219 ? -5.582 -3.398 2.051 1 95.94 219 GLU A C 1
ATOM 1778 O O . GLU A 1 219 ? -5.605 -2.377 2.74 1 95.94 219 GLU A O 1
ATOM 1783 N N . ALA A 1 220 ? -4.5 -3.846 1.527 1 96.88 220 ALA A N 1
ATOM 1784 C CA . ALA A 1 220 ? -3.229 -3.141 1.645 1 96.88 220 ALA A CA 1
ATOM 1785 C C . ALA A 1 220 ? -3.293 -1.774 0.966 1 96.88 220 ALA A C 1
ATOM 1787 O O . ALA A 1 220 ? -2.711 -0.804 1.454 1 96.88 220 ALA A O 1
ATOM 1788 N N . ALA A 1 221 ? -3.951 -1.754 -0.17 1 96.69 221 ALA A N 1
ATOM 1789 C CA . ALA A 1 221 ? -4.125 -0.493 -0.885 1 96.69 221 ALA A CA 1
ATOM 1790 C C . ALA A 1 221 ? -4.895 0.517 -0.037 1 96.69 221 ALA A C 1
ATOM 1792 O O . ALA A 1 221 ? -4.535 1.695 0.014 1 96.69 221 ALA A O 1
ATOM 1793 N N . GLN A 1 222 ? -5.941 0.041 0.643 1 96.69 222 GLN A N 1
ATOM 1794 C CA . GLN A 1 222 ? -6.715 0.93 1.5 1 96.69 222 GLN A CA 1
ATOM 1795 C C . GLN A 1 222 ? -5.867 1.462 2.652 1 96.69 222 GLN A C 1
ATOM 1797 O O . GLN A 1 222 ? -5.984 2.631 3.027 1 96.69 222 GLN A O 1
ATOM 1802 N N . ALA A 1 223 ? -5.062 0.619 3.199 1 96.5 223 ALA A N 1
ATOM 1803 C CA . ALA A 1 223 ? -4.156 1.046 4.262 1 96.5 223 ALA A CA 1
ATOM 1804 C C . ALA A 1 223 ? -3.184 2.109 3.76 1 96.5 223 ALA A C 1
ATOM 1806 O O . ALA A 1 223 ? -2.908 3.086 4.461 1 96.5 223 ALA A O 1
ATOM 1807 N N . LEU A 1 224 ? -2.695 1.906 2.59 1 97.5 224 LEU A N 1
ATOM 1808 C CA . LEU A 1 224 ? -1.802 2.871 1.958 1 97.5 224 LEU A CA 1
ATOM 1809 C C . LEU A 1 224 ? -2.504 4.207 1.749 1 97.5 224 LEU A C 1
ATOM 1811 O O . LEU A 1 224 ? -1.936 5.266 2.031 1 97.5 224 LEU A O 1
ATOM 1815 N N . LEU A 1 225 ? -3.746 4.117 1.317 1 96.88 225 LEU A N 1
ATOM 1816 C CA . LEU A 1 225 ? -4.516 5.324 1.046 1 96.88 225 LEU A CA 1
ATOM 1817 C C . LEU A 1 225 ? -4.797 6.094 2.334 1 96.88 225 LEU A C 1
ATOM 1819 O O . LEU A 1 225 ? -4.824 7.324 2.332 1 96.88 225 LEU A O 1
ATOM 1823 N N . ASP A 1 226 ? -4.992 5.406 3.398 1 95.75 226 ASP A N 1
ATOM 1824 C CA . ASP A 1 226 ? -5.227 6.062 4.68 1 95.75 226 ASP A CA 1
ATOM 1825 C C . ASP A 1 226 ? -4.004 6.859 5.125 1 95.75 226 ASP A C 1
ATOM 1827 O O . ASP A 1 226 ? -4.125 8.016 5.539 1 95.75 226 ASP A O 1
ATOM 1831 N N . ILE A 1 227 ? -2.893 6.266 4.984 1 96.5 227 ILE A N 1
ATOM 1832 C CA . ILE A 1 227 ? -1.646 6.945 5.332 1 96.5 227 ILE A CA 1
ATOM 1833 C C . ILE A 1 227 ? -1.405 8.102 4.367 1 96.5 227 ILE A C 1
ATOM 1835 O O . ILE A 1 227 ? -1.008 9.195 4.785 1 96.5 227 ILE A O 1
ATOM 1839 N N . GLY A 1 228 ? -1.654 7.793 3.117 1 96.62 228 GLY A N 1
ATOM 1840 C CA . GLY A 1 228 ? -1.479 8.828 2.111 1 96.62 228 GLY A CA 1
ATOM 1841 C C . GLY A 1 228 ? -2.391 10.023 2.32 1 96.62 228 GLY A C 1
ATOM 1842 O O . GLY A 1 228 ? -1.991 11.164 2.082 1 96.62 228 GLY A O 1
ATOM 1843 N N . GLY A 1 229 ? -3.592 9.688 2.676 1 96 229 GLY A N 1
ATOM 1844 C CA . GLY A 1 229 ? -4.5 10.781 2.994 1 96 229 GLY A CA 1
ATOM 1845 C C . GLY A 1 229 ? -3.994 11.672 4.109 1 96 229 GLY A C 1
ATOM 1846 O O . GLY A 1 229 ? -4.078 12.898 4.012 1 96 229 GLY A O 1
ATOM 1847 N N . LYS A 1 230 ? -3.49 11.086 5.102 1 96.31 230 LYS A N 1
ATOM 1848 C CA . LYS A 1 230 ? -2.918 11.844 6.207 1 96.31 230 LYS A CA 1
ATOM 1849 C C . LYS A 1 230 ? -1.699 12.641 5.758 1 96.31 230 LYS A C 1
ATOM 1851 O O . LYS A 1 230 ? -1.51 13.789 6.176 1 96.31 230 LYS A O 1
ATOM 1856 N N . LEU A 1 231 ? -0.913 12.07 4.969 1 96.88 231 LEU A N 1
ATOM 1857 C CA . LEU A 1 231 ? 0.275 12.734 4.441 1 96.88 231 LEU A CA 1
ATOM 1858 C C . LEU A 1 231 ? -0.107 13.945 3.598 1 96.88 231 LEU A C 1
ATOM 1860 O O . LEU A 1 231 ? 0.507 15.008 3.717 1 96.88 231 LEU A O 1
ATOM 1864 N N . TRP A 1 232 ? -1.12 13.742 2.781 1 96.31 232 TRP A N 1
ATOM 1865 C CA . TRP A 1 232 ? -1.631 14.844 1.973 1 96.31 232 TRP A CA 1
ATOM 1866 C C . TRP A 1 232 ? -2.139 15.984 2.855 1 96.31 232 TRP A C 1
ATOM 1868 O O . TRP A 1 232 ? -1.895 17.156 2.57 1 96.31 232 TRP A O 1
ATOM 1878 N N . ALA A 1 233 ? -2.809 15.617 3.848 1 96.19 233 ALA A N 1
ATOM 1879 C CA . ALA A 1 233 ? -3.307 16.609 4.793 1 96.19 233 ALA A CA 1
ATOM 1880 C C . ALA A 1 233 ? -2.158 17.375 5.445 1 96.19 233 ALA A C 1
ATOM 1882 O O . ALA A 1 233 ? -2.219 18.594 5.594 1 96.19 233 ALA A O 1
ATOM 1883 N N . ALA A 1 234 ? -1.146 16.656 5.859 1 96 234 ALA A N 1
ATOM 1884 C CA . ALA A 1 234 ? 0.02 17.281 6.48 1 96 234 ALA A CA 1
ATOM 1885 C C . ALA A 1 234 ? 0.677 18.281 5.535 1 96 234 ALA A C 1
ATOM 1887 O O . ALA A 1 234 ? 1.027 19.391 5.941 1 96 234 ALA A O 1
ATOM 1888 N N . HIS A 1 235 ? 0.824 17.891 4.312 1 95.31 235 HIS A N 1
ATOM 1889 C CA . HIS A 1 235 ? 1.395 18.781 3.309 1 95.31 235 HIS A CA 1
ATOM 1890 C C . HIS A 1 235 ? 0.554 20.047 3.154 1 95.31 235 HIS A C 1
ATOM 1892 O O . HIS A 1 235 ? 1.095 21.156 3.088 1 95.31 235 HIS A O 1
ATOM 1898 N N . ARG A 1 236 ? -0.69 19.781 3.09 1 93.31 236 ARG A N 1
ATOM 1899 C CA . ARG A 1 236 ? -1.608 20.922 2.961 1 93.31 236 ARG A CA 1
ATOM 1900 C C . ARG A 1 236 ? -1.483 21.859 4.148 1 93.31 236 ARG A C 1
ATOM 1902 O O . ARG A 1 236 ? -1.481 23.078 3.98 1 93.31 236 ARG A O 1
ATOM 1909 N N . MET A 1 237 ? -1.28 21.344 5.289 1 94.94 237 MET A N 1
ATOM 1910 C CA . MET A 1 237 ? -1.259 22.125 6.52 1 94.94 237 MET A CA 1
ATOM 1911 C C . MET A 1 237 ? 0.037 22.922 6.637 1 94.94 237 MET A C 1
ATOM 1913 O O . MET A 1 237 ? 0.074 23.969 7.289 1 94.94 237 MET A O 1
ATOM 1917 N N . ILE A 1 238 ? 1.052 22.5 5.988 1 94.06 238 ILE A N 1
ATOM 1918 C CA . ILE A 1 238 ? 2.311 23.234 6.012 1 94.06 238 ILE A CA 1
ATOM 1919 C C . ILE A 1 238 ? 2.488 23.984 4.695 1 94.06 238 ILE A C 1
ATOM 1921 O O . ILE A 1 238 ? 3.6 24.406 4.355 1 94.06 238 ILE A O 1
ATOM 1925 N N . ASN A 1 239 ? 1.496 24.062 3.836 1 92.69 239 ASN A N 1
ATOM 1926 C CA . ASN A 1 239 ? 1.443 24.812 2.586 1 92.69 239 ASN A CA 1
ATOM 1927 C C . ASN A 1 239 ? 2.457 24.297 1.573 1 92.69 239 ASN A C 1
ATOM 1929 O O . ASN A 1 239 ? 3.189 25.062 0.958 1 92.69 239 ASN A O 1
ATOM 1933 N N . ARG A 1 240 ? 2.51 22.984 1.548 1 90.88 240 ARG A N 1
ATOM 1934 C CA . ARG A 1 240 ? 3.355 22.312 0.564 1 90.88 240 ARG A CA 1
ATOM 1935 C C . ARG A 1 240 ? 2.52 21.484 -0.406 1 90.88 240 ARG A C 1
ATOM 1937 O O . ARG A 1 240 ? 1.595 20.781 0.007 1 90.88 240 ARG A O 1
ATOM 1944 N N . ASP A 1 241 ? 2.826 21.625 -1.589 1 89.62 241 ASP A N 1
ATOM 1945 C CA . ASP A 1 241 ? 2.125 20.844 -2.598 1 89.62 241 ASP A CA 1
ATOM 1946 C C . ASP A 1 241 ? 2.688 19.422 -2.676 1 89.62 241 ASP A C 1
ATOM 1948 O O . ASP A 1 241 ? 3.887 19.234 -2.887 1 89.62 241 ASP A O 1
ATOM 1952 N N . PRO A 1 242 ? 1.772 18.5 -2.48 1 88.81 242 PRO A N 1
ATOM 1953 C CA . PRO A 1 242 ? 2.264 17.125 -2.572 1 88.81 242 PRO A CA 1
ATOM 1954 C C . PRO A 1 242 ? 2.428 16.656 -4.016 1 88.81 242 PRO A C 1
ATOM 1956 O O . PRO A 1 242 ? 1.743 15.719 -4.445 1 88.81 242 PRO A O 1
ATOM 1959 N N . VAL A 1 243 ? 3.373 17.016 -4.719 1 86.94 243 VAL A N 1
ATOM 1960 C CA . VAL A 1 243 ? 3.578 16.797 -6.148 1 86.94 243 VAL A CA 1
ATOM 1961 C C . VAL A 1 243 ? 3.877 15.32 -6.398 1 86.94 243 VAL A C 1
ATOM 1963 O O . VAL A 1 243 ? 3.346 14.727 -7.34 1 86.94 243 VAL A O 1
ATOM 1966 N N . ALA A 1 244 ? 4.648 14.773 -5.523 1 87.5 244 ALA A N 1
ATOM 1967 C CA . ALA A 1 244 ? 5.062 13.391 -5.699 1 87.5 244 ALA A CA 1
ATOM 1968 C C . ALA A 1 244 ? 3.867 12.445 -5.621 1 87.5 244 ALA A C 1
ATOM 1970 O O . ALA A 1 244 ? 3.84 11.406 -6.289 1 87.5 244 ALA A O 1
ATOM 1971 N N . LEU A 1 245 ? 2.809 12.859 -4.918 1 93.56 245 LEU A N 1
ATOM 1972 C CA . LEU A 1 245 ? 1.667 11.984 -4.684 1 93.56 245 LEU A CA 1
ATOM 1973 C C . LEU A 1 245 ? 0.669 12.07 -5.836 1 93.56 245 LEU A C 1
ATOM 1975 O O . LEU A 1 245 ? -0.235 11.242 -5.941 1 93.56 245 LEU A O 1
ATOM 1979 N N . ARG A 1 246 ? 0.898 12.945 -6.785 1 91.94 246 ARG A N 1
ATOM 1980 C CA . ARG A 1 246 ? -0.059 13.188 -7.859 1 91.94 246 ARG A CA 1
ATOM 1981 C C . ARG A 1 246 ? -0.015 12.062 -8.891 1 91.94 246 ARG A C 1
ATOM 1983 O O . ARG A 1 246 ? -0.981 11.852 -9.625 1 91.94 246 ARG A O 1
ATOM 1990 N N . LYS A 1 247 ? 1.069 11.297 -8.891 1 92 247 LYS A N 1
ATOM 1991 C CA . LYS A 1 247 ? 1.25 10.242 -9.883 1 92 247 LYS A CA 1
ATOM 1992 C C . LYS A 1 247 ? 0.698 8.914 -9.375 1 92 247 LYS A C 1
ATOM 1994 O O . LYS A 1 247 ? 0.795 7.891 -10.055 1 92 247 LYS A O 1
ATOM 1999 N N . LEU A 1 248 ? 0.048 8.945 -8.312 1 96 248 LEU A N 1
ATOM 2000 C CA . LEU A 1 248 ? -0.392 7.711 -7.68 1 96 248 LEU A CA 1
ATOM 2001 C C . LEU A 1 248 ? -1.446 7.008 -8.531 1 96 248 LEU A C 1
ATOM 2003 O O . LEU A 1 248 ? -2.396 7.645 -8.992 1 96 248 LEU A O 1
ATOM 2007 N N . ASP A 1 249 ? -1.235 5.742 -8.805 1 96.88 249 ASP A N 1
ATOM 2008 C CA . ASP A 1 249 ? -2.215 4.879 -9.461 1 96.88 249 ASP A CA 1
ATOM 2009 C C . ASP A 1 249 ? -2.133 3.451 -8.93 1 96.88 249 ASP A C 1
ATOM 2011 O O . ASP A 1 249 ? -1.188 2.721 -9.227 1 96.88 249 ASP A O 1
ATOM 2015 N N . VAL A 1 250 ? -3.115 3.123 -8.109 1 97.06 250 VAL A N 1
ATOM 2016 C CA . VAL A 1 250 ? -3.191 1.78 -7.547 1 97.06 250 VAL A CA 1
ATOM 2017 C C . VAL A 1 250 ? -4.438 1.069 -8.07 1 97.06 250 VAL A C 1
ATOM 2019 O O . VAL A 1 250 ? -5.555 1.367 -7.641 1 97.06 250 VAL A O 1
ATOM 2022 N N . PRO A 1 251 ? -4.223 0.119 -8.883 1 96.06 251 PRO A N 1
ATOM 2023 C CA . PRO A 1 251 ? -5.379 -0.565 -9.461 1 96.06 251 PRO A CA 1
ATOM 2024 C C . PRO A 1 251 ? -6.094 -1.47 -8.461 1 96.06 251 PRO A C 1
ATOM 2026 O O . PRO A 1 251 ? -5.445 -2.17 -7.684 1 96.06 251 PRO A O 1
ATOM 2029 N N . GLU A 1 252 ? -7.414 -1.35 -8.5 1 94.31 252 GLU A N 1
ATOM 2030 C CA . GLU A 1 252 ? -8.227 -2.266 -7.711 1 94.31 252 GLU A CA 1
ATOM 2031 C C . GLU A 1 252 ? -8.281 -3.65 -8.352 1 94.31 252 GLU A C 1
ATOM 2033 O O . GLU A 1 252 ? -8.305 -3.773 -9.578 1 94.31 252 GLU A O 1
ATOM 2038 N N . GLN A 1 253 ? -8.211 -4.66 -7.531 1 92.44 253 GLN A N 1
ATOM 2039 C CA . GLN A 1 253 ? -8.25 -6.027 -8.039 1 92.44 253 GLN A CA 1
ATOM 2040 C C . GLN A 1 253 ? -9.57 -6.703 -7.68 1 92.44 253 GLN A C 1
ATOM 2042 O O . GLN A 1 253 ? -10.25 -6.293 -6.734 1 92.44 253 GLN A O 1
ATOM 2047 N N . GLY A 1 254 ? -9.906 -7.699 -8.477 1 87 254 GLY A N 1
ATOM 2048 C CA . GLY A 1 254 ? -11.125 -8.445 -8.219 1 87 254 GLY A CA 1
ATOM 2049 C C . GLY A 1 254 ? -12.266 -8.07 -9.148 1 87 254 GLY A C 1
ATOM 2050 O O . GLY A 1 254 ? -12.094 -8.047 -10.367 1 87 254 GLY A O 1
ATOM 2051 N N . GLU A 1 255 ? -13.391 -7.668 -8.562 1 79.81 255 GLU A N 1
ATOM 2052 C CA . GLU A 1 255 ? -14.625 -7.5 -9.32 1 79.81 255 GLU A CA 1
ATOM 2053 C C . GLU A 1 255 ? -14.719 -6.105 -9.93 1 79.81 255 GLU A C 1
ATOM 2055 O O . GLU A 1 255 ? -15.414 -5.898 -10.922 1 79.81 255 GLU A O 1
ATOM 2060 N N . ASN A 1 256 ? -13.867 -5.195 -9.406 1 78.44 256 ASN A N 1
ATOM 2061 C CA . ASN A 1 256 ? -13.945 -3.811 -9.859 1 78.44 256 ASN A CA 1
ATOM 2062 C C . ASN A 1 256 ? -12.734 -3.432 -10.711 1 78.44 256 ASN A C 1
ATOM 2064 O O . ASN A 1 256 ? -11.641 -3.949 -10.5 1 78.44 256 ASN A O 1
ATOM 2068 N N . PHE A 1 257 ? -12.922 -2.611 -11.789 1 78.62 257 PHE A N 1
ATOM 2069 C CA . PHE A 1 257 ? -11.836 -2.223 -12.68 1 78.62 257 PHE A CA 1
ATOM 2070 C C . PHE A 1 257 ? -11.367 -0.802 -12.383 1 78.62 257 PHE A C 1
ATOM 2072 O O . PHE A 1 257 ? -10.633 -0.203 -13.172 1 78.62 257 PHE A O 1
ATOM 2079 N N . GLY A 1 258 ? -11.531 -0.386 -11.289 1 89.56 258 GLY A N 1
ATOM 2080 C CA . GLY A 1 258 ? -11.141 0.979 -10.977 1 89.56 258 GLY A CA 1
ATOM 2081 C C . GLY A 1 258 ? -9.758 1.079 -10.367 1 89.56 258 GLY A C 1
ATOM 2082 O O . GLY A 1 258 ? -9.039 0.081 -10.281 1 89.56 258 GLY A O 1
ATOM 2083 N N . SER A 1 259 ? -9.25 2.328 -10.227 1 94.06 259 SER A N 1
ATOM 2084 C CA . SER A 1 259 ? -7.969 2.613 -9.594 1 94.06 259 SER A CA 1
ATOM 2085 C C . SER A 1 259 ? -8.109 3.713 -8.547 1 94.06 259 SER A C 1
ATOM 2087 O O . SER A 1 259 ? -9.008 4.551 -8.625 1 94.06 259 SER A O 1
ATOM 2089 N N . TRP A 1 260 ? -7.348 3.506 -7.57 1 95.62 260 TRP A N 1
ATOM 2090 C CA . TRP A 1 260 ? -7.223 4.598 -6.613 1 95.62 260 TRP A CA 1
ATOM 2091 C C . TRP A 1 260 ? -6.094 5.543 -7.008 1 95.62 260 TRP A C 1
ATOM 2093 O O . TRP A 1 260 ? -4.988 5.102 -7.332 1 95.62 260 TRP A O 1
ATOM 2103 N N . THR A 1 261 ? -6.445 6.809 -7.059 1 96.25 261 THR A N 1
ATOM 2104 C CA . THR A 1 261 ? -5.512 7.816 -7.551 1 96.25 261 THR A CA 1
ATOM 2105 C C . THR A 1 261 ? -5.293 8.906 -6.504 1 96.25 261 THR A C 1
ATOM 2107 O O . THR A 1 261 ? -5.727 8.766 -5.359 1 96.25 261 THR A O 1
ATOM 2110 N N . SER A 1 262 ? -4.559 9.961 -6.965 1 94.81 262 SER A N 1
ATOM 2111 C CA . SER A 1 262 ? -4.277 11.078 -6.078 1 94.81 262 SER A CA 1
ATOM 2112 C C . SER A 1 262 ? -5.559 11.789 -5.656 1 94.81 262 SER A C 1
ATOM 2114 O O . SER A 1 262 ? -5.637 12.359 -4.566 1 94.81 262 SER A O 1
ATOM 2116 N N . GLY A 1 263 ? -6.535 11.703 -6.523 1 95.19 263 GLY A N 1
ATOM 2117 C CA . GLY A 1 263 ? -7.828 12.273 -6.172 1 95.19 263 GLY A CA 1
ATOM 2118 C C . GLY A 1 263 ? -8.422 11.664 -4.914 1 95.19 263 GLY A C 1
ATOM 2119 O O . GLY A 1 263 ? -9.008 12.375 -4.094 1 95.19 263 GLY A O 1
ATOM 2120 N N . ASP A 1 264 ? -8.188 10.398 -4.766 1 95.81 264 ASP A N 1
ATOM 2121 C CA . ASP A 1 264 ? -8.688 9.711 -3.58 1 95.81 264 ASP A CA 1
ATOM 2122 C C . ASP A 1 264 ? -7.949 10.164 -2.326 1 95.81 264 ASP A C 1
ATOM 2124 O O . ASP A 1 264 ? -8.539 10.266 -1.25 1 95.81 264 ASP A O 1
ATOM 2128 N N . LEU A 1 265 ? -6.668 10.484 -2.463 1 96.25 265 LEU A N 1
ATOM 2129 C CA . LEU A 1 265 ? -5.883 10.984 -1.338 1 96.25 265 LEU A CA 1
ATOM 2130 C C . LEU A 1 265 ? -6.352 12.367 -0.917 1 96.25 265 LEU A C 1
ATOM 2132 O O . LEU A 1 265 ? -6.539 12.633 0.273 1 96.25 265 LEU A O 1
ATOM 2136 N N . SER A 1 266 ? -6.562 13.242 -1.906 1 95.25 266 SER A N 1
ATOM 2137 C CA . SER A 1 266 ? -7.004 14.609 -1.654 1 95.25 266 SER A CA 1
ATOM 2138 C C . SER A 1 266 ? -8.352 14.633 -0.945 1 95.25 266 SER A C 1
ATOM 2140 O O . SER A 1 266 ? -8.547 15.383 0.01 1 95.25 266 SER A O 1
ATOM 2142 N N . GLU A 1 267 ? -9.234 13.758 -1.373 1 95.69 267 GLU A N 1
ATOM 2143 C CA . GLU A 1 267 ? -10.547 13.688 -0.752 1 95.69 267 GLU A CA 1
ATOM 2144 C C . GLU A 1 267 ? -10.453 13.242 0.704 1 95.69 267 GLU A C 1
ATOM 2146 O O . GLU A 1 267 ? -11.078 13.828 1.584 1 95.69 267 GLU A O 1
ATOM 2151 N N . ARG A 1 268 ? -9.625 12.305 0.982 1 94.88 268 ARG A N 1
ATOM 2152 C CA . ARG A 1 268 ? -9.453 11.797 2.338 1 94.88 268 ARG A CA 1
ATOM 2153 C C . ARG A 1 268 ? -8.789 12.828 3.236 1 94.88 268 ARG A C 1
ATOM 2155 O O . ARG A 1 268 ? -9.078 12.906 4.43 1 94.88 268 ARG A O 1
ATOM 2162 N N . SER A 1 269 ? -7.895 13.57 2.639 1 95.06 269 SER A N 1
ATOM 2163 C CA . SER A 1 269 ? -7.121 14.547 3.396 1 95.06 269 SER A CA 1
ATOM 2164 C C . SER A 1 269 ? -8.031 15.602 4.023 1 95.06 269 SER A C 1
ATOM 2166 O O . SER A 1 269 ? -7.695 16.188 5.059 1 95.06 269 SER A O 1
ATOM 2168 N N . THR A 1 270 ? -9.203 15.852 3.391 1 94.12 270 THR A N 1
ATOM 2169 C CA . THR A 1 270 ? -10.109 16.891 3.865 1 94.12 270 THR A CA 1
ATOM 2170 C C . THR A 1 270 ? -10.758 16.484 5.188 1 94.12 270 THR A C 1
ATOM 2172 O O . THR A 1 270 ? -11.258 17.328 5.926 1 94.12 270 THR A O 1
ATOM 2175 N N . HIS A 1 271 ? -10.633 15.195 5.492 1 93.19 271 HIS A N 1
ATOM 2176 C CA . HIS A 1 271 ? -11.281 14.695 6.699 1 93.19 271 HIS A CA 1
ATOM 2177 C C . HIS A 1 271 ? -10.32 14.719 7.887 1 93.19 271 HIS A C 1
ATOM 2179 O O . HIS A 1 271 ? -10.734 14.516 9.031 1 93.19 271 HIS A O 1
ATOM 2185 N N . TYR A 1 272 ? -9.094 15 7.66 1 93.81 272 TYR A N 1
ATOM 2186 C CA . TYR A 1 272 ? -8.117 14.938 8.742 1 93.81 272 TYR A CA 1
ATOM 2187 C C . TYR A 1 272 ? -7.832 16.328 9.297 1 93.81 272 TYR A C 1
ATOM 2189 O O . TYR A 1 272 ? -7.602 17.281 8.539 1 93.81 272 TYR A O 1
ATOM 2197 N N . ALA A 1 273 ? -7.98 16.422 10.594 1 93.94 273 ALA A N 1
ATOM 2198 C CA . ALA A 1 273 ? -7.605 17.641 11.297 1 93.94 273 ALA A CA 1
ATOM 2199 C C . ALA A 1 273 ? -6.164 17.578 11.789 1 93.94 273 ALA A C 1
ATOM 2201 O O . ALA A 1 273 ? -5.5 16.547 11.641 1 93.94 273 ALA A O 1
ATOM 2202 N N . VAL A 1 274 ? -5.668 18.672 12.281 1 92.56 274 VAL A N 1
ATOM 2203 C CA . VAL A 1 274 ? -4.289 18.766 12.742 1 92.56 274 VAL A CA 1
ATOM 2204 C C . VAL A 1 274 ? -4.02 17.703 13.805 1 92.56 274 VAL A C 1
ATOM 2206 O O . VAL A 1 274 ? -2.979 17.047 13.789 1 92.56 274 VAL A O 1
ATOM 2209 N N . GLN A 1 275 ? -4.988 17.469 14.617 1 90.69 275 GLN A N 1
ATOM 2210 C CA . GLN A 1 275 ? -4.824 16.516 15.711 1 90.69 275 GLN A CA 1
ATOM 2211 C C . GLN A 1 275 ? -4.684 15.094 15.18 1 90.69 275 GLN A C 1
ATOM 2213 O O . GLN A 1 275 ? -3.957 14.273 15.75 1 90.69 275 GLN A O 1
ATOM 2218 N N . ASP A 1 276 ? -5.352 14.844 14.102 1 92.94 276 ASP A N 1
ATOM 2219 C CA . ASP A 1 276 ? -5.281 13.516 13.484 1 92.94 276 ASP A CA 1
ATOM 2220 C C . ASP A 1 276 ? -3.9 13.258 12.891 1 92.94 276 ASP A C 1
ATOM 2222 O O . ASP A 1 276 ? -3.379 12.148 12.977 1 92.94 276 ASP A O 1
ATOM 2226 N N . VAL A 1 277 ? -3.344 14.312 12.336 1 94.06 277 VAL A N 1
ATOM 2227 C CA . VAL A 1 277 ? -2.049 14.203 11.672 1 94.06 277 VAL A CA 1
ATOM 2228 C C . VAL A 1 277 ? -0.945 14.047 12.719 1 94.06 277 VAL A C 1
ATOM 2230 O O . VAL A 1 277 ? 0.034 13.336 12.492 1 94.06 277 VAL A O 1
ATOM 2233 N N . LEU A 1 278 ? -1.201 14.633 13.844 1 93 278 LEU A N 1
ATOM 2234 C CA . LEU A 1 278 ? -0.181 14.617 14.891 1 93 278 LEU A CA 1
ATOM 2235 C C . LEU A 1 278 ? -0.268 13.328 15.711 1 93 278 LEU A C 1
ATOM 2237 O O . LEU A 1 278 ? 0.664 12.992 16.438 1 93 278 LEU A O 1
ATOM 2241 N N . ALA A 1 279 ? -1.416 12.633 15.57 1 87 279 ALA A N 1
ATOM 2242 C CA . ALA A 1 279 ? -1.597 11.383 16.297 1 87 279 ALA A CA 1
ATOM 2243 C C . ALA A 1 279 ? -0.89 10.227 15.602 1 87 279 ALA A C 1
ATOM 2245 O O . ALA A 1 279 ? -1.51 9.492 14.828 1 87 279 ALA A O 1
ATOM 2246 N N . LEU A 1 280 ? 0.4 10.281 15.719 1 79.38 280 LEU A N 1
ATOM 2247 C CA . LEU A 1 280 ? 1.204 9.289 15.023 1 79.38 280 LEU A CA 1
ATOM 2248 C C . LEU A 1 280 ? 1.359 8.023 15.867 1 79.38 280 LEU A C 1
ATOM 2250 O O . LEU A 1 280 ? 1.354 8.094 17.094 1 79.38 280 LEU A O 1
ATOM 2254 N N . MET B 1 1 ? 23.656 -3.576 11.758 1 51.59 1 MET B N 1
ATOM 2255 C CA . MET B 1 1 ? 24.469 -2.377 11.961 1 51.59 1 MET B CA 1
ATOM 2256 C C . MET B 1 1 ? 23.625 -1.118 11.789 1 51.59 1 MET B C 1
ATOM 2258 O O . MET B 1 1 ? 22.672 -1.101 11.008 1 51.59 1 MET B O 1
ATOM 2262 N N . ASN B 1 2 ? 23.469 -0.133 12.836 1 74.94 2 ASN B N 1
ATOM 2263 C CA . ASN B 1 2 ? 22.625 1.049 12.953 1 74.94 2 ASN B CA 1
ATOM 2264 C C . ASN B 1 2 ? 22.906 2.053 11.844 1 74.94 2 ASN B C 1
ATOM 2266 O O . ASN B 1 2 ? 24.031 2.498 11.664 1 74.94 2 ASN B O 1
ATOM 2270 N N . GLU B 1 3 ? 22.094 1.979 10.75 1 83.94 3 GLU B N 1
ATOM 2271 C CA . GLU B 1 3 ? 22.156 2.854 9.578 1 83.94 3 GLU B CA 1
ATOM 2272 C C . GLU B 1 3 ? 22.641 4.25 9.961 1 83.94 3 GLU B C 1
ATOM 2274 O O . GLU B 1 3 ? 23.438 4.859 9.234 1 83.94 3 GLU B O 1
ATOM 2279 N N . LEU B 1 4 ? 22.375 4.648 11.07 1 86.69 4 LEU B N 1
ATOM 2280 C CA . LEU B 1 4 ? 22.766 5.98 11.508 1 86.69 4 LEU B CA 1
ATOM 2281 C C . LEU B 1 4 ? 24.266 6.035 11.797 1 86.69 4 LEU B C 1
ATOM 2283 O O . LEU B 1 4 ? 24.938 7.012 11.453 1 86.69 4 LEU B O 1
ATOM 2287 N N . LYS B 1 5 ? 24.781 5.023 12.445 1 88.5 5 LYS B N 1
ATOM 2288 C CA . LYS B 1 5 ? 26.203 4.973 12.758 1 88.5 5 LYS B CA 1
ATOM 2289 C C . LYS B 1 5 ? 27.047 4.949 11.477 1 88.5 5 LYS B C 1
ATOM 2291 O O . LYS B 1 5 ? 28.078 5.621 11.391 1 88.5 5 LYS B O 1
ATOM 2296 N N . GLU B 1 6 ? 26.516 4.246 10.523 1 90.12 6 GLU B N 1
ATOM 2297 C CA . GLU B 1 6 ? 27.234 4.16 9.258 1 90.12 6 GLU B CA 1
ATOM 2298 C C . GLU B 1 6 ? 27.266 5.512 8.555 1 90.12 6 GLU B C 1
ATOM 2300 O O . GLU B 1 6 ? 28.297 5.902 8.008 1 90.12 6 GLU B O 1
ATOM 2305 N N . LEU B 1 7 ? 26.219 6.238 8.609 1 90.88 7 LEU B N 1
ATOM 2306 C CA . LEU B 1 7 ? 26.141 7.543 7.961 1 90.88 7 LEU B CA 1
ATOM 2307 C C . LEU B 1 7 ? 27.031 8.555 8.664 1 90.88 7 LEU B C 1
ATOM 2309 O O . LEU B 1 7 ? 27.719 9.344 8.008 1 90.88 7 LEU B O 1
ATOM 2313 N N . THR B 1 8 ? 27.062 8.43 9.914 1 91 8 THR B N 1
ATOM 2314 C CA . THR B 1 8 ? 27.875 9.359 10.68 1 91 8 THR B CA 1
ATOM 2315 C C . THR B 1 8 ? 29.359 9.078 10.469 1 91 8 THR B C 1
ATOM 2317 O O . THR B 1 8 ? 30.172 10.008 10.398 1 91 8 THR B O 1
ATOM 2320 N N . ASP B 1 9 ? 29.688 7.781 10.383 1 92.94 9 ASP B N 1
ATOM 2321 C CA . ASP B 1 9 ? 31.062 7.406 10.109 1 92.94 9 ASP B CA 1
ATOM 2322 C C . ASP B 1 9 ? 31.516 7.922 8.75 1 92.94 9 ASP B C 1
ATOM 2324 O O . ASP B 1 9 ? 32.625 8.438 8.609 1 92.94 9 ASP B O 1
ATOM 2328 N N . ARG B 1 10 ? 30.641 7.75 7.906 1 93 10 ARG B N 1
ATOM 2329 C CA . ARG B 1 10 ? 30.953 8.234 6.566 1 93 10 ARG B CA 1
ATOM 2330 C C . ARG B 1 10 ? 31.141 9.742 6.559 1 93 10 ARG B C 1
ATOM 2332 O O . ARG B 1 10 ? 32.031 10.266 5.883 1 93 10 ARG B O 1
ATOM 2339 N N . ARG B 1 11 ? 30.328 10.406 7.223 1 92.56 11 ARG B N 1
ATOM 2340 C CA . ARG B 1 11 ? 30.438 11.859 7.32 1 92.56 11 ARG B CA 1
ATOM 2341 C C . ARG B 1 11 ? 31.781 12.266 7.906 1 92.56 11 ARG B C 1
ATOM 2343 O O . ARG B 1 11 ? 32.438 13.18 7.402 1 92.56 11 ARG B O 1
ATOM 2350 N N . GLU B 1 12 ? 32.188 11.602 8.906 1 92.88 12 GLU B N 1
ATOM 2351 C CA . GLU B 1 12 ? 33.469 11.914 9.547 1 92.88 12 GLU B CA 1
ATOM 2352 C C . GLU B 1 12 ? 34.625 11.672 8.602 1 92.88 12 GLU B C 1
ATOM 2354 O O . GLU B 1 12 ? 35.562 12.453 8.57 1 92.88 12 GLU B O 1
ATOM 2359 N N . GLN B 1 13 ? 34.438 10.555 7.902 1 94.25 13 GLN B N 1
ATOM 2360 C CA . GLN B 1 13 ? 35.5 10.25 6.922 1 94.25 13 GLN B CA 1
ATOM 2361 C C . GLN B 1 13 ? 35.594 11.352 5.871 1 94.25 13 GLN B C 1
ATOM 2363 O O . GLN B 1 13 ? 36.688 11.773 5.508 1 94.25 13 GLN B O 1
ATOM 2368 N N . LEU B 1 14 ? 34.5 11.805 5.445 1 94.5 14 LEU B N 1
ATOM 2369 C CA . LEU B 1 14 ? 34.469 12.836 4.422 1 94.5 14 LEU B CA 1
ATOM 2370 C C . LEU B 1 14 ? 34.969 14.164 4.973 1 94.5 14 LEU B C 1
ATOM 2372 O O . LEU B 1 14 ? 35.625 14.922 4.258 1 94.5 14 LEU B O 1
ATOM 2376 N N . ILE B 1 15 ? 34.656 14.414 6.199 1 94.31 15 ILE B N 1
ATOM 2377 C CA . ILE B 1 15 ? 35.156 15.633 6.84 1 94.31 15 ILE B CA 1
ATOM 2378 C C . ILE B 1 15 ? 36.688 15.609 6.918 1 94.31 15 ILE B C 1
ATOM 2380 O O . ILE B 1 15 ? 37.344 16.609 6.645 1 94.31 15 ILE B O 1
ATOM 2384 N N . LEU B 1 16 ? 37.219 14.453 7.27 1 94.44 16 LEU B N 1
ATOM 2385 C CA . LEU B 1 16 ? 38.656 14.305 7.336 1 94.44 16 LEU B CA 1
ATOM 2386 C C . LEU B 1 16 ? 39.281 14.523 5.965 1 94.44 16 LEU B C 1
ATOM 2388 O O . LEU B 1 16 ? 40.312 15.195 5.855 1 94.44 16 LEU B O 1
ATOM 2392 N N . GLU B 1 17 ? 38.625 13.93 5.043 1 95.06 17 GLU B N 1
ATOM 2393 C CA . GLU B 1 17 ? 39.125 14.109 3.682 1 95.06 17 GLU B CA 1
ATOM 2394 C C . GLU B 1 17 ? 39.094 15.578 3.27 1 95.06 17 GLU B C 1
ATOM 2396 O O . GLU B 1 17 ? 40 16.078 2.631 1 95.06 17 GLU B O 1
ATOM 2401 N N . MET B 1 18 ? 38.031 16.25 3.574 1 93.94 18 MET B N 1
ATOM 2402 C CA . MET B 1 18 ? 37.875 17.656 3.25 1 93.94 18 MET B CA 1
ATOM 2403 C C . MET B 1 18 ? 38.938 18.5 3.938 1 93.94 18 MET B C 1
ATOM 2405 O O . MET B 1 18 ? 39.5 19.422 3.336 1 93.94 18 MET B O 1
ATOM 2409 N N . GLU B 1 19 ? 39.25 18.188 5.141 1 93.19 19 GLU B N 1
ATOM 2410 C CA . GLU B 1 19 ? 40.281 18.906 5.887 1 93.19 19 GLU B CA 1
ATOM 2411 C C . GLU B 1 19 ? 41.688 18.703 5.266 1 93.19 19 GLU B C 1
ATOM 2413 O O . GLU B 1 19 ? 42.5 19.625 5.219 1 93.19 19 GLU B O 1
ATOM 2418 N N . ASN B 1 20 ? 41.875 17.484 4.828 1 94.56 20 ASN B N 1
ATOM 2419 C CA . ASN B 1 20 ? 43.125 17.203 4.148 1 94.56 20 ASN B CA 1
ATOM 2420 C C . ASN B 1 20 ? 43.281 18.047 2.883 1 94.56 20 ASN B C 1
ATOM 2422 O O . ASN B 1 20 ? 44.375 18.594 2.623 1 94.56 20 ASN B O 1
ATOM 2426 N N . VAL B 1 21 ? 42.219 18.125 2.188 1 94.88 21 VAL B N 1
ATOM 2427 C CA . VAL B 1 21 ? 42.25 18.891 0.952 1 94.88 21 VAL B CA 1
ATOM 2428 C C . VAL B 1 21 ? 42.469 20.375 1.271 1 94.88 21 VAL B C 1
ATOM 2430 O O . VAL B 1 21 ? 43.188 21.078 0.57 1 94.88 21 VAL B O 1
ATOM 2433 N N . LYS B 1 22 ? 41.844 20.828 2.271 1 93.56 22 LYS B N 1
ATOM 2434 C CA . LYS B 1 22 ? 42 22.219 2.703 1 93.56 22 LYS B CA 1
ATOM 2435 C C . LYS B 1 22 ? 43.438 22.516 3.074 1 93.56 22 LYS B C 1
ATOM 2437 O O . LYS B 1 22 ? 43.969 23.578 2.734 1 93.56 22 LYS B O 1
ATOM 2442 N N . THR B 1 23 ? 44.062 21.547 3.729 1 93.5 23 THR B N 1
ATOM 2443 C CA . THR B 1 23 ? 45.469 21.703 4.133 1 93.5 23 THR B CA 1
ATOM 2444 C C . THR B 1 23 ? 46.375 21.766 2.914 1 93.5 23 THR B C 1
ATOM 2446 O O . THR B 1 23 ? 47.375 22.5 2.916 1 93.5 23 THR B O 1
ATOM 2449 N N . GLU B 1 24 ? 46 21.031 1.905 1 92.69 24 GLU B N 1
ATOM 2450 C CA . GLU B 1 24 ? 46.781 21.016 0.675 1 92.69 24 GLU B CA 1
ATOM 2451 C C . GLU B 1 24 ? 46.625 22.328 -0.096 1 92.69 24 GLU B C 1
ATOM 2453 O O . GLU B 1 24 ? 47.5 22.703 -0.875 1 92.69 24 GLU B O 1
ATOM 2458 N N . MET B 1 25 ? 45.469 22.969 0.142 1 93.06 25 MET B N 1
ATOM 2459 C CA . MET B 1 25 ? 45.188 24.188 -0.604 1 93.06 25 MET B CA 1
ATOM 2460 C C . MET B 1 25 ? 45.875 25.391 -0.003 1 93.06 25 MET B C 1
ATOM 2462 O O . MET B 1 25 ? 46.156 26.375 -0.699 1 93.06 25 MET B O 1
ATOM 2466 N N . LEU B 1 26 ? 46.281 25.328 1.194 1 90.94 26 LEU B N 1
ATOM 2467 C CA . LEU B 1 26 ? 46.844 26.469 1.919 1 90.94 26 LEU B CA 1
ATOM 2468 C C . LEU B 1 26 ? 48.156 26.938 1.284 1 90.94 26 LEU B C 1
ATOM 2470 O O . LEU B 1 26 ? 48.312 28.109 0.979 1 90.94 26 LEU B O 1
ATOM 2474 N N . PRO B 1 27 ? 49.156 25.984 1.051 1 91.31 27 PRO B N 1
ATOM 2475 C CA . PRO B 1 27 ? 50.375 26.422 0.415 1 91.31 27 PRO B CA 1
ATOM 2476 C C . PRO B 1 27 ? 50.156 26.984 -0.987 1 91.31 27 PRO B C 1
ATOM 2478 O O . PRO B 1 27 ? 50.875 27.906 -1.4 1 91.31 27 PRO B O 1
ATOM 2481 N N . LEU B 1 28 ? 49.188 26.453 -1.669 1 90.69 28 LEU B N 1
ATOM 2482 C CA . LEU B 1 28 ? 48.906 26.906 -3.029 1 90.69 28 LEU B CA 1
ATOM 2483 C C . LEU B 1 28 ? 48.312 28.312 -3.029 1 90.69 28 LEU B C 1
ATOM 2485 O O . LEU B 1 28 ? 48.656 29.125 -3.887 1 90.69 28 LEU B O 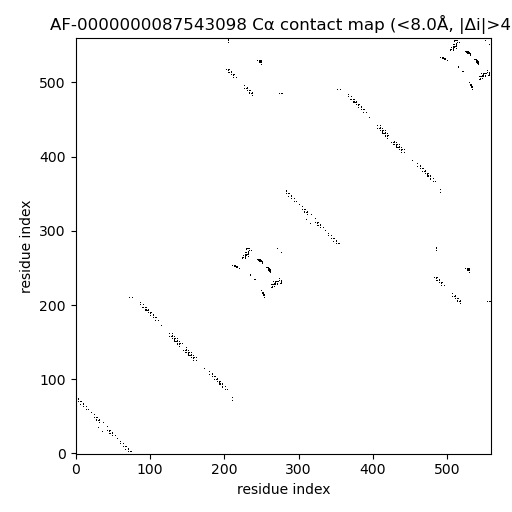1
ATOM 2489 N N . LYS B 1 29 ? 47.5 28.531 -2.104 1 89.56 29 LYS B N 1
ATOM 2490 C CA . LYS B 1 29 ? 46.906 29.859 -1.952 1 89.56 29 LYS B CA 1
ATOM 2491 C C . LYS B 1 29 ? 48 30.891 -1.605 1 89.56 29 LYS B C 1
ATOM 2493 O O . LYS B 1 29 ? 48 31.984 -2.168 1 89.56 29 LYS B O 1
ATOM 2498 N N . THR B 1 30 ? 48.938 30.516 -0.715 1 88.12 30 THR B N 1
ATOM 2499 C CA . THR B 1 30 ? 50.031 31.391 -0.311 1 88.12 30 THR B CA 1
ATOM 2500 C C . THR B 1 30 ? 50.969 31.688 -1.487 1 88.12 30 THR B C 1
ATOM 2502 O O . THR B 1 30 ? 51.438 32.812 -1.647 1 88.12 30 THR B O 1
ATOM 2505 N N . ALA B 1 31 ? 51.156 30.703 -2.33 1 86.44 31 ALA B N 1
ATOM 2506 C CA . ALA B 1 31 ? 52.031 30.875 -3.496 1 86.44 31 ALA B CA 1
ATOM 2507 C C . ALA B 1 31 ? 51.406 31.844 -4.508 1 86.44 31 ALA B C 1
ATOM 2509 O O . ALA B 1 31 ? 52.094 32.625 -5.145 1 86.44 31 ALA B O 1
ATOM 2510 N N . LEU B 1 32 ? 50.156 31.766 -4.637 1 85.56 32 LEU B N 1
ATOM 2511 C CA . LEU B 1 32 ? 49.469 32.594 -5.602 1 85.56 32 LEU B CA 1
ATOM 2512 C C . LEU B 1 32 ? 49.406 34.062 -5.125 1 85.56 32 LEU B C 1
ATOM 2514 O O . LEU B 1 32 ? 49.438 34.969 -5.941 1 85.56 32 LEU B O 1
ATOM 2518 N N . GLU B 1 33 ? 49.344 34.25 -3.865 1 81.19 33 GLU B N 1
ATOM 2519 C CA . GLU B 1 33 ? 49.281 35.594 -3.316 1 81.19 33 GLU B CA 1
ATOM 2520 C C . GLU B 1 33 ? 50.688 36.219 -3.193 1 81.19 33 GLU B C 1
ATOM 2522 O O . GLU B 1 33 ? 50.812 37.438 -3.117 1 81.19 33 GLU B O 1
ATOM 2527 N N . SER B 1 34 ? 51.594 35.344 -3.092 1 74.56 34 SER B N 1
ATOM 2528 C CA . SER B 1 34 ? 52.969 35.875 -2.955 1 74.56 34 SER B CA 1
ATOM 2529 C C . SER B 1 34 ? 53.469 36.406 -4.277 1 74.56 34 SER B C 1
ATOM 2531 O O . SER B 1 34 ? 53.094 35.938 -5.348 1 74.56 34 SER B O 1
ATOM 2533 N N . ALA B 1 35 ? 53.719 37.594 -4.383 1 62.09 35 ALA B N 1
ATOM 2534 C CA . ALA B 1 35 ? 54.312 38.406 -5.461 1 62.09 35 ALA B CA 1
ATOM 2535 C C . ALA B 1 35 ? 55.531 37.688 -6.043 1 62.09 35 ALA B C 1
ATOM 2537 O O . ALA B 1 35 ? 56.094 38.156 -7.031 1 62.09 35 ALA B O 1
ATOM 2538 N N . GLU B 1 36 ? 56 36.688 -5.449 1 58.19 36 GLU B N 1
ATOM 2539 C CA . GLU B 1 36 ? 57.281 36.188 -5.949 1 58.19 36 GLU B CA 1
ATOM 2540 C C . GLU B 1 36 ? 57.125 35.625 -7.371 1 58.19 36 GLU B C 1
ATOM 2542 O O . GLU B 1 36 ? 56.094 35.062 -7.727 1 58.19 36 GLU B O 1
ATOM 2547 N N . VAL B 1 37 ? 58.031 36.156 -8.328 1 55.06 37 VAL B N 1
ATOM 2548 C CA . VAL B 1 37 ? 58.188 36.156 -9.773 1 55.06 37 VAL B CA 1
ATOM 2549 C C . VAL B 1 37 ? 58.062 34.75 -10.305 1 55.06 37 VAL B C 1
ATOM 2551 O O . VAL B 1 37 ? 59.031 33.969 -10.25 1 55.06 37 VAL B O 1
ATOM 2554 N N . VAL B 1 38 ? 57.125 34 -9.68 1 61.09 38 VAL B N 1
ATOM 2555 C CA . VAL B 1 38 ? 57.094 32.719 -10.391 1 61.09 38 VAL B CA 1
ATOM 2556 C C . VAL B 1 38 ? 56.75 32.969 -11.859 1 61.09 38 VAL B C 1
ATOM 2558 O O . VAL B 1 38 ? 55.969 33.875 -12.18 1 61.09 38 VAL B O 1
ATOM 2561 N N . ASP B 1 39 ? 57.594 32.438 -12.68 1 68.94 39 ASP B N 1
ATOM 2562 C CA . ASP B 1 39 ? 57.344 32.531 -14.117 1 68.94 39 ASP B CA 1
ATOM 2563 C C . ASP B 1 39 ? 55.875 32.25 -14.445 1 68.94 39 ASP B C 1
ATOM 2565 O O . ASP B 1 39 ? 55.156 31.734 -13.617 1 68.94 39 ASP B O 1
ATOM 2569 N N . GLN B 1 40 ? 55.438 32.969 -15.312 1 75.94 40 GLN B N 1
ATOM 2570 C CA . GLN B 1 40 ? 54.062 32.938 -15.781 1 75.94 40 GLN B CA 1
ATOM 2571 C C . GLN B 1 40 ? 53.562 31.5 -15.844 1 75.94 40 GLN B C 1
ATOM 2573 O O . GLN B 1 40 ? 52.406 31.234 -15.492 1 75.94 40 GLN B O 1
ATOM 2578 N N . ARG B 1 41 ? 54.375 30.562 -16.234 1 76.19 41 ARG B N 1
ATOM 2579 C CA . ARG B 1 41 ? 54 29.172 -16.359 1 76.19 41 ARG B CA 1
ATOM 2580 C C . ARG B 1 41 ? 53.781 28.531 -14.984 1 76.19 41 ARG B C 1
ATOM 2582 O O . ARG B 1 41 ? 52.844 27.75 -14.789 1 76.19 41 ARG B O 1
ATOM 2589 N N . GLY B 1 42 ? 54.719 29.016 -14.172 1 81.06 42 GLY B N 1
ATOM 2590 C CA . GLY B 1 42 ? 54.656 28.484 -12.812 1 81.06 42 GLY B CA 1
ATOM 2591 C C . GLY B 1 42 ? 53.406 28.938 -12.078 1 81.06 42 GLY B C 1
ATOM 2592 O O . GLY B 1 42 ? 52.781 28.141 -11.375 1 81.06 42 GLY B O 1
ATOM 2593 N N . LYS B 1 43 ? 53.031 30.109 -12.258 1 84.25 43 LYS B N 1
ATOM 2594 C CA . LYS B 1 43 ? 51.812 30.656 -11.641 1 84.25 43 LYS B CA 1
ATOM 2595 C C . LYS B 1 43 ? 50.562 29.969 -12.156 1 84.25 43 LYS B C 1
ATOM 2597 O O . LYS B 1 43 ? 49.625 29.688 -11.391 1 84.25 43 LYS B O 1
ATOM 2602 N N . GLN B 1 44 ? 50.625 29.656 -13.477 1 87.94 44 GLN B N 1
ATOM 2603 C CA . GLN B 1 44 ? 49.5 28.953 -14.078 1 87.94 44 GLN B CA 1
ATOM 2604 C C . GLN B 1 44 ? 49.344 27.547 -13.508 1 87.94 44 GLN B C 1
ATOM 2606 O O . GLN B 1 44 ? 48.219 27.078 -13.281 1 87.94 44 GLN B O 1
ATOM 2611 N N . GLU B 1 45 ? 50.5 26.938 -13.266 1 89.19 45 GLU B N 1
ATOM 2612 C CA . GLU B 1 45 ? 50.5 25.578 -12.727 1 89.19 45 GLU B CA 1
ATOM 2613 C C . GLU B 1 45 ? 49.938 25.562 -11.297 1 89.19 45 GLU B C 1
ATOM 2615 O O . GLU B 1 45 ? 49.156 24.688 -10.938 1 89.19 45 GLU B O 1
ATOM 2620 N N . VAL B 1 46 ? 50.312 26.516 -10.547 1 90.31 46 VAL B N 1
ATOM 2621 C CA . VAL B 1 46 ? 49.844 26.625 -9.164 1 90.31 46 VAL B CA 1
ATOM 2622 C C . VAL B 1 46 ? 48.344 26.953 -9.141 1 90.31 46 VAL B C 1
ATOM 2624 O O . VAL B 1 46 ? 47.625 26.438 -8.312 1 90.31 46 VAL B O 1
ATOM 2627 N N . GLN B 1 47 ? 48 27.781 -10.062 1 90.94 47 GLN B N 1
ATOM 2628 C CA . GLN B 1 47 ? 46.594 28.141 -10.172 1 90.94 47 GLN B CA 1
ATOM 2629 C C . GLN B 1 47 ? 45.75 26.922 -10.531 1 90.94 47 GLN B C 1
ATOM 2631 O O . GLN B 1 47 ? 44.656 26.719 -9.984 1 90.94 47 GLN B O 1
ATOM 2636 N N . HIS B 1 48 ? 46.344 26.141 -11.406 1 92.94 48 HIS B N 1
ATOM 2637 C CA . HIS B 1 48 ? 45.656 24.922 -11.82 1 92.94 48 HIS B CA 1
ATOM 2638 C C . HIS B 1 48 ? 45.531 23.938 -10.664 1 92.94 48 HIS B C 1
ATOM 2640 O O . HIS B 1 48 ? 44.469 23.359 -10.445 1 92.94 48 HIS B O 1
ATOM 2646 N N . GLN B 1 49 ? 46.562 23.797 -9.953 1 92.69 49 GLN B N 1
ATOM 2647 C CA . GLN B 1 49 ? 46.562 22.891 -8.82 1 92.69 49 GLN B CA 1
ATOM 2648 C C . GLN B 1 49 ? 45.594 23.359 -7.742 1 92.69 49 GLN B C 1
ATOM 2650 O O . GLN B 1 49 ? 44.875 22.547 -7.137 1 92.69 49 GLN B O 1
ATOM 2655 N N . TYR B 1 50 ? 45.469 24.578 -7.574 1 93.25 50 TYR B N 1
ATOM 2656 C CA . TYR B 1 50 ? 44.562 25.156 -6.598 1 93.25 50 TYR B CA 1
ATOM 2657 C C . TYR B 1 50 ? 43.094 24.922 -7 1 93.25 50 TYR B C 1
ATOM 2659 O O . TYR B 1 50 ? 42.281 24.531 -6.176 1 93.25 50 TYR B O 1
ATOM 2667 N N . GLU B 1 51 ? 42.906 25.141 -8.281 1 93.06 51 GLU B N 1
ATOM 2668 C CA . GLU B 1 51 ? 41.531 24.984 -8.773 1 93.06 51 GLU B CA 1
ATOM 2669 C C . GLU B 1 51 ? 41.094 23.531 -8.688 1 93.06 51 GLU B C 1
ATOM 2671 O O . GLU B 1 51 ? 39.938 23.25 -8.406 1 93.06 51 GLU B O 1
ATOM 2676 N N . GLU B 1 52 ? 42.031 22.672 -8.922 1 94 52 GLU B N 1
ATOM 2677 C CA . GLU B 1 52 ? 41.719 21.25 -8.82 1 94 52 GLU B CA 1
ATOM 2678 C C . GLU B 1 52 ? 41.344 20.859 -7.387 1 94 52 GLU B C 1
ATOM 2680 O O . GLU B 1 52 ? 40.344 20.156 -7.156 1 94 52 GLU B O 1
ATOM 2685 N N . ARG B 1 53 ? 42.094 21.328 -6.473 1 94 53 ARG B N 1
ATOM 2686 C CA . ARG B 1 53 ? 41.812 21.031 -5.066 1 94 53 ARG B CA 1
ATOM 2687 C C . ARG B 1 53 ? 40.562 21.719 -4.586 1 94 53 ARG B C 1
ATOM 2689 O O . ARG B 1 53 ? 39.812 21.188 -3.758 1 94 53 ARG B O 1
ATOM 2696 N N . LYS B 1 54 ? 40.344 22.859 -5.152 1 93.56 54 LYS B N 1
ATOM 2697 C CA . LYS B 1 54 ? 39.125 23.578 -4.793 1 93.56 54 LYS B CA 1
ATOM 2698 C C . LYS B 1 54 ? 37.875 22.844 -5.27 1 93.56 54 LYS B C 1
ATOM 2700 O O . LYS B 1 54 ? 36.875 22.781 -4.559 1 93.56 54 LYS B O 1
ATOM 2705 N N . ARG B 1 55 ? 38.031 22.234 -6.387 1 93.75 55 ARG B N 1
ATOM 2706 C CA . ARG B 1 55 ? 36.938 21.453 -6.914 1 93.75 55 ARG B CA 1
ATOM 2707 C C . ARG B 1 55 ? 36.625 20.25 -6.023 1 93.75 55 ARG B C 1
ATOM 2709 O O . ARG B 1 55 ? 35.469 19.938 -5.738 1 93.75 55 ARG B O 1
ATOM 2716 N N . LYS B 1 56 ? 37.719 19.688 -5.707 1 95.25 56 LYS B N 1
ATOM 2717 C CA . LYS B 1 56 ? 37.562 18.547 -4.816 1 95.25 56 LYS B CA 1
ATOM 2718 C C . LYS B 1 56 ? 36.969 18.953 -3.477 1 95.25 56 LYS B C 1
ATOM 2720 O O . LYS B 1 56 ? 36.125 18.25 -2.922 1 95.25 56 LYS B O 1
ATOM 2725 N N . PHE B 1 57 ? 37.312 20.078 -3.016 1 94.62 57 PHE B N 1
ATOM 2726 C CA . PHE B 1 57 ? 36.781 20.609 -1.758 1 94.62 57 PHE B CA 1
ATOM 2727 C C . PHE B 1 57 ? 35.281 20.875 -1.859 1 94.62 57 PHE B C 1
ATOM 2729 O O . PHE B 1 57 ? 34.531 20.484 -0.981 1 94.62 57 PHE B O 1
ATOM 2736 N N . ASP B 1 58 ? 34.969 21.516 -2.902 1 94.19 58 ASP B N 1
ATOM 2737 C CA . ASP B 1 58 ? 33.562 21.844 -3.098 1 94.19 58 ASP B CA 1
ATOM 2738 C C . ASP B 1 58 ? 32.719 20.594 -3.242 1 94.19 58 ASP B C 1
ATOM 2740 O O . ASP B 1 58 ? 31.594 20.547 -2.738 1 94.19 58 ASP B O 1
ATOM 2744 N N . SER B 1 59 ? 33.281 19.625 -3.926 1 94.81 59 SER B N 1
ATOM 2745 C CA . SER B 1 59 ? 32.562 18.359 -4.086 1 94.81 59 SER B CA 1
ATOM 2746 C C . SER B 1 59 ? 32.375 17.672 -2.74 1 94.81 59 SER B C 1
ATOM 2748 O O . SER B 1 59 ? 31.266 17.188 -2.451 1 94.81 59 SER B O 1
ATOM 2750 N N . LEU B 1 60 ? 33.344 17.656 -1.935 1 94.56 60 LEU B N 1
ATOM 2751 C CA . LEU B 1 60 ? 33.25 17.031 -0.621 1 94.56 60 LEU B CA 1
ATOM 2752 C C . LEU B 1 60 ? 32.281 17.781 0.283 1 94.56 60 LEU B C 1
ATOM 2754 O O . LEU B 1 60 ? 31.531 17.172 1.034 1 94.56 60 LEU B O 1
ATOM 2758 N N . ASP B 1 61 ? 32.281 19.047 0.142 1 93.94 61 ASP B N 1
ATOM 2759 C CA . ASP B 1 61 ? 31.391 19.891 0.92 1 93.94 61 ASP B CA 1
ATOM 2760 C C . ASP B 1 61 ? 29.938 19.594 0.569 1 93.94 61 ASP B C 1
ATOM 2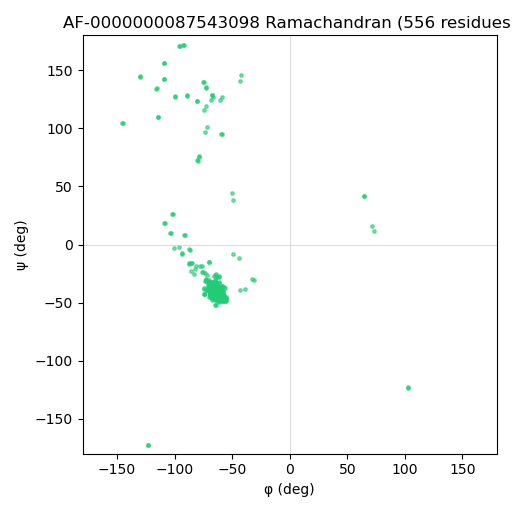762 O O . ASP B 1 61 ? 29.078 19.531 1.454 1 93.94 61 ASP B O 1
ATOM 2766 N N . PHE B 1 62 ? 29.75 19.469 -0.647 1 93.5 62 PHE B N 1
ATOM 2767 C CA . PHE B 1 62 ? 28.391 19.156 -1.116 1 93.5 62 PHE B CA 1
ATOM 2768 C C . PHE B 1 62 ? 27.953 17.781 -0.621 1 93.5 62 PHE B C 1
ATOM 2770 O O . PHE B 1 62 ? 26.812 17.625 -0.179 1 93.5 62 PHE B O 1
ATOM 2777 N N . GLU B 1 63 ? 28.781 16.828 -0.67 1 93.12 63 GLU B N 1
ATOM 2778 C CA . GLU B 1 63 ? 28.453 15.484 -0.204 1 93.12 63 GLU B CA 1
ATOM 2779 C C . GLU B 1 63 ? 28.188 15.469 1.297 1 93.12 63 GLU B C 1
ATOM 2781 O O . GLU B 1 63 ? 27.297 14.758 1.765 1 93.12 63 GLU B O 1
ATOM 2786 N N . ILE B 1 64 ? 28.938 16.203 1.965 1 92.94 64 ILE B N 1
ATOM 2787 C CA . ILE B 1 64 ? 28.766 16.297 3.408 1 92.94 64 ILE B CA 1
ATOM 2788 C C . ILE B 1 64 ? 27.406 16.938 3.715 1 92.94 64 ILE B C 1
ATOM 2790 O O . ILE B 1 64 ? 26.703 16.5 4.629 1 92.94 64 ILE B O 1
ATOM 2794 N N . TYR B 1 65 ? 27.125 17.969 2.904 1 91.81 65 TYR B N 1
ATOM 2795 C CA . TYR B 1 65 ? 25.844 18.641 3.076 1 91.81 65 TYR B CA 1
ATOM 2796 C C . TYR B 1 65 ? 24.688 17.672 2.877 1 91.81 65 TYR B C 1
ATOM 2798 O O . TYR B 1 65 ? 23.781 17.609 3.705 1 91.81 65 TYR B O 1
ATOM 2806 N N . ARG B 1 66 ? 24.766 16.859 1.962 1 89.44 66 ARG B N 1
ATOM 2807 C CA . ARG B 1 66 ? 23.719 15.875 1.665 1 89.44 66 ARG B CA 1
ATOM 2808 C C . ARG B 1 66 ? 23.641 14.82 2.764 1 89.44 66 ARG B C 1
ATOM 2810 O O . ARG B 1 66 ? 22.547 14.438 3.174 1 89.44 66 ARG B O 1
ATOM 2817 N N . LEU B 1 67 ? 24.766 14.453 3.145 1 90.94 67 LEU B N 1
ATOM 2818 C CA . LEU B 1 67 ? 24.812 13.445 4.195 1 90.94 67 LEU B CA 1
ATOM 2819 C C . LEU B 1 67 ? 24.234 13.992 5.5 1 90.94 67 LEU B C 1
ATOM 2821 O O . LEU B 1 67 ? 23.578 13.266 6.242 1 90.94 67 LEU B O 1
ATOM 2825 N N . ASN B 1 68 ? 24.516 15.234 5.711 1 91.5 68 ASN B N 1
ATOM 2826 C CA . ASN B 1 68 ? 23.969 15.867 6.91 1 91.5 68 ASN B CA 1
ATOM 2827 C C . ASN B 1 68 ? 22.438 15.898 6.887 1 91.5 68 ASN B C 1
ATOM 2829 O O . ASN B 1 68 ? 21.797 15.68 7.91 1 91.5 68 ASN B O 1
ATOM 2833 N N . GLN B 1 69 ? 21.953 16.156 5.781 1 88.94 69 GLN B N 1
ATOM 2834 C CA . GLN B 1 69 ? 20.5 16.172 5.641 1 88.94 69 GLN B CA 1
ATOM 2835 C C . GLN B 1 69 ? 19.906 14.797 5.918 1 88.94 69 GLN B C 1
ATOM 2837 O O . GLN B 1 69 ? 18.891 14.68 6.617 1 88.94 69 GLN B O 1
ATOM 2842 N N . LYS B 1 70 ? 20.562 13.836 5.477 1 88.69 70 LYS B N 1
ATOM 2843 C CA . LYS B 1 70 ? 20.109 12.461 5.68 1 88.69 70 LYS B CA 1
ATOM 2844 C C . LYS B 1 70 ? 20.219 12.062 7.148 1 88.69 70 LYS B C 1
ATOM 2846 O O . LYS B 1 70 ? 19.312 11.414 7.688 1 88.69 70 LYS B O 1
ATOM 2851 N N . ILE B 1 71 ? 21.281 12.406 7.66 1 91.62 71 ILE B N 1
ATOM 2852 C CA . ILE B 1 71 ? 21.516 12.086 9.062 1 91.62 71 ILE B CA 1
ATOM 2853 C C . ILE B 1 71 ? 20.469 12.789 9.93 1 91.62 71 ILE B C 1
ATOM 2855 O O . ILE B 1 71 ? 19.891 12.18 10.836 1 91.62 71 ILE B O 1
ATOM 2859 N N . HIS B 1 72 ? 20.234 14.078 9.617 1 91.06 72 HIS B N 1
ATOM 2860 C CA . HIS B 1 72 ? 19.25 14.844 10.367 1 91.06 72 HIS B CA 1
ATOM 2861 C C . HIS B 1 72 ? 17.875 14.227 10.266 1 91.06 72 HIS B C 1
ATOM 2863 O O . HIS B 1 72 ? 17.156 14.094 11.266 1 91.06 72 HIS B O 1
ATOM 2869 N N . ARG B 1 73 ? 17.562 13.812 9.18 1 90.81 73 ARG B N 1
ATOM 2870 C CA . ARG B 1 73 ? 16.266 13.18 8.953 1 90.81 73 ARG B CA 1
ATOM 2871 C C . ARG B 1 73 ? 16.156 11.883 9.742 1 90.81 73 ARG B C 1
ATOM 2873 O O . ARG B 1 73 ? 15.141 11.648 10.406 1 90.81 73 ARG B O 1
ATOM 2880 N N . ARG B 1 74 ? 17.156 11.117 9.688 1 91.5 74 ARG B N 1
ATOM 2881 C CA . ARG B 1 74 ? 17.141 9.836 10.383 1 91.5 74 ARG B CA 1
ATOM 2882 C C . ARG B 1 74 ? 17.094 10.031 11.891 1 91.5 74 ARG B C 1
ATOM 2884 O O . ARG B 1 74 ? 16.469 9.258 12.609 1 91.5 74 ARG B O 1
ATOM 2891 N N . GLU B 1 75 ? 17.781 11 12.297 1 92.19 75 GLU B N 1
ATOM 2892 C CA . GLU B 1 75 ? 17.766 11.305 13.727 1 92.19 75 GLU B CA 1
ATOM 2893 C C . GLU B 1 75 ? 16.375 11.727 14.188 1 92.19 75 GLU B C 1
ATOM 2895 O O . GLU B 1 75 ? 15.906 11.281 15.234 1 92.19 75 GLU B O 1
ATOM 2900 N N . LYS B 1 76 ? 15.773 12.547 13.43 1 93.19 76 LYS B N 1
ATOM 2901 C CA . LYS B 1 76 ? 14.43 13 13.766 1 93.19 76 LYS B CA 1
ATOM 2902 C C . LYS B 1 76 ? 13.445 11.828 13.781 1 93.19 76 LYS B C 1
ATOM 2904 O O . LYS B 1 76 ? 12.586 11.75 14.664 1 93.19 76 LYS B O 1
ATOM 2909 N N . LEU B 1 77 ? 13.617 10.984 12.875 1 93.06 77 LEU B N 1
ATOM 2910 C CA . LEU B 1 77 ? 12.742 9.828 12.797 1 93.06 77 LEU B CA 1
ATOM 2911 C C . LEU B 1 77 ? 12.953 8.898 13.992 1 93.06 77 LEU B C 1
ATOM 2913 O O . LEU B 1 77 ? 11.992 8.383 14.562 1 93.06 77 LEU B O 1
ATOM 2917 N N . ALA B 1 78 ? 14.18 8.727 14.336 1 92.25 78 ALA B N 1
ATOM 2918 C CA . ALA B 1 78 ? 14.492 7.859 15.461 1 92.25 78 ALA B CA 1
ATOM 2919 C C . ALA B 1 78 ? 13.938 8.422 16.766 1 92.25 78 ALA B C 1
ATOM 2921 O O . ALA B 1 78 ? 13.492 7.664 17.641 1 92.25 78 ALA B O 1
ATOM 2922 N N . ASN B 1 79 ? 13.852 9.727 16.859 1 94 79 ASN B N 1
ATOM 2923 C CA . ASN B 1 79 ? 13.414 10.383 18.094 1 94 79 ASN B CA 1
ATOM 2924 C C . ASN B 1 79 ? 12.023 10.992 17.938 1 94 79 ASN B C 1
ATOM 2926 O O . ASN B 1 79 ? 11.641 11.883 18.703 1 94 79 ASN B O 1
ATOM 2930 N N . HIS B 1 80 ? 11.328 10.57 17 1 95.12 80 HIS B N 1
ATOM 2931 C CA . HIS B 1 80 ? 10.109 11.273 16.625 1 95.12 80 HIS B CA 1
ATOM 2932 C C . HIS B 1 80 ? 9.086 11.219 17.766 1 95.12 80 HIS B C 1
ATOM 2934 O O . HIS B 1 80 ? 8.352 12.188 17.984 1 95.12 80 HIS B O 1
ATOM 2940 N N . GLU B 1 81 ? 9.062 10.148 18.516 1 95.06 81 GLU B N 1
ATOM 2941 C CA . GLU B 1 81 ? 8.07 10.023 19.578 1 95.06 81 GLU B CA 1
ATOM 2942 C C . GLU B 1 81 ? 8.328 11.039 20.688 1 95.06 81 GLU B C 1
ATOM 2944 O O . GLU B 1 81 ? 7.398 11.711 21.156 1 95.06 81 GLU B O 1
ATOM 2949 N N . THR B 1 82 ? 9.578 11.102 21.047 1 95.88 82 THR B N 1
ATOM 2950 C CA . THR B 1 82 ? 9.953 12.039 22.094 1 95.88 82 THR B CA 1
ATOM 2951 C C . THR B 1 82 ? 9.766 13.484 21.641 1 95.88 82 THR B C 1
ATOM 2953 O O . THR B 1 82 ? 9.258 14.32 22.375 1 95.88 82 THR B O 1
ATOM 2956 N N . LEU B 1 83 ? 10.18 13.766 20.438 1 96.19 83 LEU B N 1
ATOM 2957 C CA . LEU B 1 83 ? 10.047 15.109 19.891 1 96.19 83 LEU B CA 1
ATOM 2958 C C . LEU B 1 83 ? 8.578 15.508 19.797 1 96.19 83 LEU B C 1
ATOM 2960 O O . LEU B 1 83 ? 8.203 16.609 20.203 1 96.19 83 LEU B O 1
ATOM 2964 N N . MET B 1 84 ? 7.797 14.617 19.375 1 96.12 84 MET B N 1
ATOM 2965 C CA . MET B 1 84 ? 6.375 14.906 19.203 1 96.12 84 MET B CA 1
ATOM 2966 C C . MET B 1 84 ? 5.707 15.156 20.547 1 96.12 84 MET B C 1
ATOM 2968 O O . MET B 1 84 ? 4.891 16.062 20.688 1 96.12 84 MET B O 1
ATOM 2972 N N . ALA B 1 85 ? 6.055 14.375 21.516 1 95.38 85 ALA B N 1
ATOM 2973 C CA . ALA B 1 85 ? 5.516 14.578 22.859 1 95.38 85 ALA B CA 1
ATOM 2974 C C . ALA B 1 85 ? 5.871 15.961 23.391 1 95.38 85 ALA B C 1
ATOM 2976 O O . ALA B 1 85 ? 5.039 16.625 24.016 1 95.38 85 ALA B O 1
ATOM 2977 N N . GLY B 1 86 ? 7.102 16.297 23.109 1 96.81 86 GLY B N 1
ATOM 2978 C CA . GLY B 1 86 ? 7.523 17.625 23.516 1 96.81 86 GLY B CA 1
ATOM 2979 C C . GLY B 1 86 ? 6.719 18.734 22.844 1 96.81 86 GLY B C 1
ATOM 2980 O O . GLY B 1 86 ? 6.336 19.703 23.484 1 96.81 86 GLY B O 1
ATOM 2981 N N . TYR B 1 87 ? 6.461 18.547 21.594 1 96.81 87 TYR B N 1
ATOM 2982 C CA . TYR B 1 87 ? 5.68 19.547 20.859 1 96.81 87 TYR B CA 1
ATOM 2983 C C . TYR B 1 87 ? 4.25 19.609 21.391 1 96.81 87 TYR B C 1
ATOM 2985 O O . TYR B 1 87 ? 3.709 20.703 21.594 1 96.81 87 TYR B O 1
ATOM 2993 N N . VAL B 1 88 ? 3.725 18.469 21.641 1 95.06 88 VAL B N 1
ATOM 2994 C CA . VAL B 1 88 ? 2.35 18.406 22.125 1 95.06 88 VAL B CA 1
ATOM 2995 C C . VAL B 1 88 ? 2.246 19.094 23.484 1 95.06 88 VAL B C 1
ATOM 2997 O O . VAL B 1 88 ? 1.322 19.875 23.719 1 95.06 88 VAL B O 1
ATOM 3000 N N . ASP B 1 89 ? 3.186 18.891 24.297 1 96.44 89 ASP B N 1
ATOM 3001 C CA . ASP B 1 89 ? 3.211 19.516 25.625 1 96.44 89 ASP B CA 1
ATOM 3002 C C . ASP B 1 89 ? 3.367 21.031 25.5 1 96.44 89 ASP B C 1
ATOM 3004 O O . ASP B 1 89 ? 2.691 21.781 26.203 1 96.44 89 ASP B O 1
ATOM 3008 N N . ALA B 1 90 ? 4.266 21.406 24.672 1 97.5 90 ALA B N 1
ATOM 3009 C CA . ALA B 1 90 ? 4.512 22.828 24.5 1 97.5 90 ALA B CA 1
ATOM 3010 C C . ALA B 1 90 ? 3.275 23.547 23.953 1 97.5 90 ALA B C 1
ATOM 3012 O O . ALA B 1 90 ? 2.941 24.641 24.391 1 97.5 90 ALA B O 1
ATOM 3013 N N . MET B 1 91 ? 2.643 22.906 23.031 1 96 91 MET B N 1
ATOM 3014 C CA . MET B 1 91 ? 1.423 23.484 22.469 1 96 91 MET B CA 1
ATOM 3015 C C . MET B 1 91 ? 0.347 23.625 23.547 1 96 91 MET B C 1
ATOM 3017 O O . MET B 1 91 ? -0.338 24.641 23.609 1 96 91 MET B O 1
ATOM 3021 N N . ALA B 1 92 ? 0.224 22.609 24.344 1 95.94 92 ALA B N 1
ATOM 3022 C CA . ALA B 1 92 ? -0.757 22.641 25.422 1 95.94 92 ALA B CA 1
ATOM 3023 C C . ALA B 1 92 ? -0.446 23.75 26.422 1 95.94 92 ALA B C 1
ATOM 3025 O O . ALA B 1 92 ? -1.355 24.422 26.906 1 95.94 92 ALA B O 1
ATOM 3026 N N . THR B 1 93 ? 0.813 23.938 26.688 1 97.56 93 THR B N 1
ATOM 3027 C CA . THR B 1 93 ? 1.248 24.969 27.625 1 97.56 93 THR B CA 1
ATOM 3028 C C . THR B 1 93 ? 0.917 26.359 27.094 1 97.56 93 THR B C 1
ATOM 3030 O O . THR B 1 93 ? 0.37 27.188 27.812 1 97.56 93 THR B O 1
ATOM 3033 N N . TRP B 1 94 ? 1.23 26.578 25.844 1 97.44 94 TRP B N 1
ATOM 3034 C CA . TRP B 1 94 ? 0.985 27.891 25.266 1 97.44 94 TRP B CA 1
ATOM 3035 C C . TRP B 1 94 ? -0.51 28.156 25.125 1 97.44 94 TRP B C 1
ATOM 3037 O O . TRP B 1 94 ? -0.959 29.297 25.266 1 97.44 94 TRP B O 1
ATOM 3047 N N . LYS B 1 95 ? -1.233 27.094 24.844 1 96 95 LYS B N 1
ATOM 3048 C CA . LYS B 1 95 ? -2.686 27.25 24.781 1 96 95 LYS B CA 1
ATOM 3049 C C . LYS B 1 95 ? -3.256 27.609 26.156 1 96 95 LYS B C 1
ATOM 3051 O O . LYS B 1 95 ? -4.168 28.438 26.25 1 96 95 LYS B O 1
ATOM 3056 N N . ALA B 1 96 ? -2.826 27.016 27.156 1 97.38 96 ALA B N 1
ATOM 3057 C CA . ALA B 1 96 ? -3.244 27.328 28.531 1 97.38 96 ALA B CA 1
ATOM 3058 C C . ALA B 1 96 ? -2.877 28.75 28.906 1 97.38 96 ALA B C 1
ATOM 3060 O O . ALA B 1 96 ? -3.666 29.453 29.547 1 97.38 96 ALA B O 1
ATOM 3061 N N . ASP B 1 97 ? -1.704 29.156 28.5 1 97.62 97 ASP B N 1
ATOM 3062 C CA . ASP B 1 97 ? -1.267 30.531 28.75 1 97.62 97 ASP B CA 1
ATOM 3063 C C . ASP B 1 97 ? -2.184 31.531 28.062 1 97.62 97 ASP B C 1
ATOM 3065 O O . ASP B 1 97 ? -2.561 32.531 28.656 1 97.62 97 ASP B O 1
ATOM 3069 N N . GLU B 1 98 ? -2.445 31.203 26.844 1 97.88 98 GLU B N 1
ATOM 3070 C CA . GLU B 1 98 ? -3.35 32.094 26.109 1 97.88 98 GLU B CA 1
ATOM 3071 C C . GLU B 1 98 ? -4.703 32.188 26.797 1 97.88 98 GLU B C 1
ATOM 3073 O O . GLU B 1 98 ? -5.266 33.281 26.906 1 97.88 98 GLU B O 1
ATOM 3078 N N . GLN B 1 99 ? -5.191 31.125 27.297 1 97.5 99 GLN B N 1
ATOM 3079 C CA . GLN B 1 99 ? -6.48 31.109 27.984 1 97.5 99 GLN B CA 1
ATOM 3080 C C . GLN B 1 99 ? -6.43 31.953 29.266 1 97.5 99 GLN B C 1
ATOM 3082 O O . GLN B 1 99 ? -7.359 32.719 29.547 1 97.5 99 GLN B O 1
ATOM 3087 N N . GLU B 1 100 ? -5.379 31.766 29.969 1 98.06 100 GLU B N 1
ATOM 3088 C CA . GLU B 1 100 ? -5.203 32.562 31.203 1 98.06 100 GLU B CA 1
ATOM 3089 C C . GLU B 1 100 ? -5.121 34.031 30.891 1 98.06 100 GLU B C 1
ATOM 3091 O O . GLU B 1 100 ? -5.703 34.844 31.609 1 98.06 100 GLU B O 1
ATOM 3096 N N . LEU B 1 101 ? -4.395 34.375 29.891 1 98.44 101 LEU B N 1
ATOM 3097 C CA . LEU B 1 101 ? -4.238 35.75 29.5 1 98.44 101 LEU B CA 1
ATOM 3098 C C . LEU B 1 101 ? -5.562 36.344 29.031 1 98.44 101 LEU B C 1
ATOM 3100 O O . LEU B 1 101 ? -5.871 37.5 29.312 1 98.44 101 LEU B O 1
ATOM 3104 N N . ASN B 1 102 ? -6.312 35.531 28.344 1 98.19 102 ASN B N 1
ATOM 3105 C CA . ASN B 1 102 ? -7.625 36 27.906 1 98.19 102 ASN B CA 1
ATOM 3106 C C . ASN B 1 102 ? -8.555 36.25 29.078 1 98.19 102 ASN B C 1
ATOM 3108 O O . ASN B 1 102 ? -9.344 37.219 29.047 1 98.19 102 ASN B O 1
ATOM 3112 N N . GLU B 1 103 ? -8.523 35.438 30.109 1 98.12 103 GLU B N 1
ATOM 3113 C CA . GLU B 1 103 ? -9.305 35.656 31.312 1 98.12 103 GLU B CA 1
ATOM 3114 C C . GLU B 1 103 ? -8.891 36.969 32 1 98.12 103 GLU B C 1
ATOM 3116 O O . GLU B 1 103 ? -9.742 37.719 32.469 1 98.12 103 GLU B O 1
ATOM 3121 N N . LYS B 1 104 ? -7.617 37.188 32.094 1 98.31 104 LYS B N 1
ATOM 3122 C CA . LYS B 1 104 ? -7.105 38.438 32.656 1 98.31 104 LYS B CA 1
ATOM 3123 C C . LYS B 1 104 ? -7.578 39.656 31.859 1 98.31 104 LYS B C 1
ATOM 3125 O O . LYS B 1 104 ? -7.949 40.688 32.438 1 98.31 104 LYS B O 1
ATOM 3130 N N . ARG B 1 105 ? -7.438 39.531 30.547 1 98.44 105 ARG B N 1
ATOM 3131 C CA . ARG B 1 105 ? -7.879 40.594 29.672 1 98.44 105 ARG B CA 1
ATOM 3132 C C . ARG B 1 105 ? -9.344 40.938 29.922 1 98.44 105 ARG B C 1
ATOM 3134 O O . ARG B 1 105 ? -9.703 42.125 30 1 98.44 105 ARG B O 1
ATOM 3141 N N . GLN B 1 106 ? -10.156 39.938 30 1 97.94 106 GLN B N 1
ATOM 3142 C CA . GLN B 1 106 ? -11.578 40.125 30.25 1 97.94 106 GLN B CA 1
ATOM 3143 C C . GLN B 1 106 ? -11.812 40.844 31.578 1 97.94 106 GLN B C 1
ATOM 3145 O O . GLN B 1 106 ? -12.648 41.75 31.672 1 97.94 106 GLN B O 1
ATOM 3150 N N . SER B 1 107 ? -11.141 40.438 32.594 1 97.94 107 SER B N 1
ATOM 3151 C CA . SER B 1 107 ? -11.258 41.062 33.906 1 97.94 107 SER B CA 1
ATOM 3152 C C . SER B 1 107 ? -10.844 42.531 33.906 1 97.94 107 SER B C 1
ATOM 3154 O O . SER B 1 107 ? -11.531 43.375 34.438 1 97.94 107 SER B O 1
ATOM 3156 N N . LEU B 1 108 ? -9.695 42.812 33.281 1 98.12 108 LEU B N 1
ATOM 3157 C CA . LEU B 1 108 ? -9.195 44.188 33.156 1 98.12 108 LEU B CA 1
ATOM 3158 C C . LEU B 1 108 ? -10.172 45.062 32.375 1 98.12 108 LEU B C 1
ATOM 3160 O O . LEU B 1 108 ? -10.406 46.219 32.75 1 98.12 108 LEU B O 1
ATOM 3164 N N . SER B 1 109 ? -10.711 44.531 31.328 1 97.5 109 SER B N 1
ATOM 3165 C CA . SER B 1 109 ? -11.672 45.25 30.516 1 97.5 109 SER B CA 1
ATOM 3166 C C . SER B 1 109 ? -12.93 45.594 31.297 1 97.5 109 SER B C 1
ATOM 3168 O O . SER B 1 109 ? -13.484 46.688 31.172 1 97.5 109 SER B O 1
ATOM 3170 N N . THR B 1 110 ? -13.414 44.656 32.031 1 97.75 110 THR B N 1
ATOM 3171 C CA . THR B 1 110 ? -14.594 44.844 32.875 1 97.75 110 THR B CA 1
ATOM 3172 C C . THR B 1 110 ? -14.328 45.938 33.938 1 97.75 110 THR B C 1
ATOM 3174 O O . THR B 1 110 ? -15.148 46.844 34.125 1 97.75 110 THR B O 1
ATOM 3177 N N . ARG B 1 111 ? -13.203 45.812 34.625 1 97.44 111 ARG B N 1
ATOM 3178 C CA . ARG B 1 111 ? -12.828 46.781 35.656 1 97.44 111 ARG B CA 1
ATOM 3179 C C . ARG B 1 111 ? -12.672 48.188 35.031 1 97.44 111 ARG B C 1
ATOM 3181 O O . ARG B 1 111 ? -13.094 49.188 35.625 1 97.44 111 ARG B O 1
ATOM 3188 N N . LEU B 1 112 ? -11.984 48.312 33.875 1 97.31 112 LEU B N 1
ATOM 3189 C CA . LEU B 1 112 ? -11.797 49.562 33.156 1 97.31 112 LEU B CA 1
ATOM 3190 C C . LEU B 1 112 ? -13.141 50.219 32.844 1 97.31 112 LEU B C 1
ATOM 3192 O O . LEU B 1 112 ? -13.328 51.406 33.062 1 97.31 112 LEU B O 1
ATOM 3196 N N . SER B 1 113 ? -14.094 49.5 32.375 1 96.62 113 SER B N 1
ATOM 3197 C CA . SER B 1 113 ? -15.422 50 32.062 1 96.62 113 SER B CA 1
ATOM 3198 C C . SER B 1 113 ? -16.141 50.5 33.281 1 96.62 113 SER B C 1
ATOM 3200 O O . SER B 1 113 ? -16.828 51.531 33.219 1 96.62 113 SER B O 1
ATOM 3202 N N . GLN B 1 114 ? -16.031 49.844 34.375 1 96.44 114 GLN B N 1
ATOM 3203 C CA . GLN B 1 114 ? -16.672 50.25 35.625 1 96.44 114 GLN B CA 1
ATOM 3204 C C . GLN B 1 114 ? -16.109 51.562 36.156 1 96.44 114 GLN B C 1
ATOM 3206 O O . GLN B 1 114 ? -16.875 52.469 36.531 1 96.44 114 GLN B O 1
ATOM 3211 N N . ILE B 1 115 ? -14.781 51.688 36.125 1 96.31 115 ILE B N 1
ATOM 3212 C CA . ILE B 1 115 ? -14.133 52.906 36.594 1 96.31 115 ILE B CA 1
ATOM 3213 C C . ILE B 1 115 ? -14.469 54.094 35.688 1 96.31 115 ILE B C 1
ATOM 3215 O O . ILE B 1 115 ? -14.711 55.188 36.188 1 96.31 115 ILE B O 1
ATOM 3219 N N . ARG B 1 116 ? -14.5 53.844 34.406 1 95.19 116 ARG B N 1
ATOM 3220 C CA . ARG B 1 116 ? -14.859 54.906 33.469 1 95.19 116 ARG B CA 1
ATOM 3221 C C . ARG B 1 116 ? -16.297 55.375 33.688 1 95.19 116 ARG B C 1
ATOM 3223 O O . ARG B 1 116 ? -16.562 56.594 33.688 1 95.19 116 ARG B O 1
ATOM 3230 N N . GLN B 1 117 ? -17.203 54.5 33.938 1 94.88 117 GLN B N 1
ATOM 3231 C CA . GLN B 1 117 ? -18.594 54.844 34.188 1 94.88 117 GLN B CA 1
ATOM 3232 C C . GLN B 1 117 ? -18.766 55.594 35.5 1 94.88 117 GLN B C 1
ATOM 3234 O O . GLN B 1 117 ? -19.484 56.594 35.594 1 94.88 117 GLN B O 1
ATOM 3239 N N . GLN B 1 118 ? -18.062 55.156 36.5 1 93.12 118 GLN B N 1
ATOM 3240 C CA . GLN B 1 118 ? -18.141 55.781 37.812 1 93.12 118 GLN B CA 1
ATOM 3241 C C . GLN B 1 118 ? -17.594 57.219 37.75 1 93.12 118 GLN B C 1
ATOM 3243 O O . GLN B 1 118 ? -18.188 58.125 38.312 1 93.12 118 GLN B O 1
ATOM 3248 N N . ALA B 1 119 ? -16.422 57.406 37.031 1 91.31 119 ALA B N 1
ATOM 3249 C CA . ALA B 1 119 ? -15.82 58.75 36.906 1 91.31 119 ALA B CA 1
ATOM 3250 C C . ALA B 1 119 ? -16.75 59.688 36.156 1 91.31 119 ALA B C 1
ATOM 3252 O O . ALA B 1 119 ? -16.922 60.844 36.562 1 91.31 119 ALA B O 1
ATOM 3253 N N . THR B 1 120 ? -17.422 59.25 35.219 1 91.12 120 THR B N 1
ATOM 3254 C CA . THR B 1 120 ? -18.328 60.062 34.406 1 91.12 120 THR B CA 1
ATOM 3255 C C . THR B 1 120 ? -19.594 60.406 35.219 1 91.12 120 THR B C 1
ATOM 3257 O O . THR B 1 120 ? -20.062 61.531 35.188 1 91.12 120 THR B O 1
ATOM 3260 N N . ASP B 1 121 ? -20.141 59.469 35.938 1 92.5 121 ASP B N 1
ATOM 3261 C CA . ASP B 1 121 ? -21.359 59.688 36.719 1 92.5 121 ASP B CA 1
ATOM 3262 C C . ASP B 1 121 ? -21.125 60.656 37.875 1 92.5 121 ASP B C 1
ATOM 3264 O O . ASP B 1 121 ? -21.953 61.531 38.125 1 92.5 121 ASP B O 1
ATOM 3268 N N . GLU B 1 122 ? -20.031 60.438 38.531 1 91 122 GLU B N 1
ATOM 3269 C CA . GLU B 1 122 ? -19.719 61.312 39.688 1 91 122 GLU B CA 1
ATOM 3270 C C . GLU B 1 122 ? -19.516 62.75 39.25 1 91 122 GLU B C 1
ATOM 3272 O O . GLU B 1 122 ? -19.984 63.688 39.906 1 91 122 GLU B O 1
ATOM 3277 N N . MET B 1 123 ? -18.875 62.938 38.188 1 91 123 MET B N 1
ATOM 3278 C CA . MET B 1 123 ? -18.641 64.312 37.688 1 91 123 MET B CA 1
ATOM 3279 C C . MET B 1 123 ? -19.953 64.938 37.188 1 91 123 MET B C 1
ATOM 3281 O O . MET B 1 123 ? -20.219 66.125 37.469 1 91 123 MET B O 1
ATOM 3285 N N . ALA B 1 124 ? -20.781 64.125 36.562 1 91.19 124 ALA B N 1
ATOM 3286 C CA . ALA B 1 124 ? -22.062 64.625 36.094 1 91.19 124 ALA B CA 1
ATOM 3287 C C . ALA B 1 124 ? -22.969 65.062 37.281 1 91.19 124 ALA B C 1
ATOM 3289 O O . ALA B 1 124 ? -23.625 66.062 37.25 1 91.19 124 ALA B O 1
ATOM 3290 N N . LYS B 1 125 ? -22.984 64.188 38.25 1 91.38 125 LYS B N 1
ATOM 3291 C CA . LYS B 1 125 ? -23.797 64.5 39.438 1 91.38 125 LYS B CA 1
ATOM 3292 C C . LYS B 1 125 ? -23.312 65.75 40.156 1 91.38 125 LYS B C 1
ATOM 3294 O O . LYS B 1 125 ? -24.125 66.562 40.625 1 91.38 125 LYS B O 1
ATOM 3299 N N . ALA B 1 126 ? -21.938 65.938 40.219 1 92.31 126 ALA B N 1
ATOM 3300 C CA . ALA B 1 126 ? -21.375 67.125 40.875 1 92.31 126 ALA B CA 1
ATOM 3301 C C . ALA B 1 126 ? -21.672 68.375 40.062 1 92.31 126 ALA B C 1
ATOM 3303 O O . ALA B 1 126 ? -22 69.438 40.656 1 92.31 126 ALA B O 1
ATOM 3304 N N . ARG B 1 127 ? -21.609 68.375 38.812 1 92.44 127 ARG B N 1
ATOM 3305 C CA . ARG B 1 127 ? -21.922 69.5 37.969 1 92.44 127 ARG B CA 1
ATOM 3306 C C . ARG B 1 127 ? -23.406 69.875 38.031 1 92.44 127 ARG B C 1
ATOM 3308 O O . ARG B 1 127 ? -23.781 71.062 38.062 1 92.44 127 ARG B O 1
ATOM 3315 N N . GLN B 1 128 ? -24.219 68.875 38.125 1 92.31 128 GLN B N 1
ATOM 3316 C CA . GLN B 1 128 ? -25.656 69.125 38.25 1 92.31 128 GLN B CA 1
ATOM 3317 C C . GLN B 1 128 ? -26 69.75 39.562 1 92.31 128 GLN B C 1
ATOM 3319 O O . GLN B 1 128 ? -26.828 70.688 39.625 1 92.31 128 GLN B O 1
ATOM 3324 N N . ALA B 1 129 ? -25.344 69.25 40.562 1 90.62 129 ALA B N 1
ATOM 3325 C CA . ALA B 1 129 ? -25.578 69.812 41.906 1 90.62 129 ALA B CA 1
ATOM 3326 C C . ALA B 1 129 ? -25.141 71.312 41.938 1 90.62 129 ALA B C 1
ATOM 3328 O O . ALA B 1 129 ? -25.812 72.125 42.562 1 90.62 129 ALA B O 1
ATOM 3329 N N . GLU B 1 130 ? -24.031 71.562 41.312 1 90 130 GLU B N 1
ATOM 3330 C CA . GLU B 1 130 ? -23.562 72.938 41.25 1 90 130 GLU B CA 1
ATOM 3331 C C . GLU B 1 130 ? -24.547 73.812 40.469 1 90 130 GLU B C 1
ATOM 3333 O O . GLU B 1 130 ? -24.859 74.938 40.875 1 90 130 GLU B O 1
ATOM 3338 N N . THR B 1 131 ? -25.078 73.312 39.406 1 90.56 131 THR B N 1
ATOM 3339 C CA . THR B 1 131 ? -26.031 74.062 38.594 1 90.56 131 THR B CA 1
ATOM 3340 C C . THR B 1 131 ? -27.344 74.25 39.344 1 90.56 131 THR B C 1
ATOM 3342 O O . THR B 1 131 ? -27.938 75.375 39.281 1 90.56 131 THR B O 1
ATOM 3345 N N . GLU B 1 132 ? -27.812 73.25 40.031 1 90.5 132 GLU B N 1
ATOM 3346 C CA . GLU B 1 132 ? -29.031 73.375 40.812 1 90.5 132 GLU B CA 1
ATOM 3347 C C . GLU B 1 132 ? -28.891 74.375 41.938 1 90.5 132 GLU B C 1
ATOM 3349 O O . GLU B 1 132 ? -29.797 75.188 42.188 1 90.5 132 GLU B O 1
ATOM 3354 N N . ALA B 1 133 ? -27.734 74.375 42.562 1 89.94 133 ALA B N 1
ATOM 3355 C CA . ALA B 1 133 ? -27.484 75.312 43.656 1 89.94 133 ALA B CA 1
ATOM 3356 C C . ALA B 1 133 ? -27.406 76.75 43.125 1 89.94 133 ALA B C 1
ATOM 3358 O O . ALA B 1 133 ? -27.906 77.688 43.75 1 89.94 133 ALA B O 1
ATOM 3359 N N . ALA B 1 134 ? -26.812 76.875 42 1 87.62 134 ALA B N 1
ATOM 3360 C CA . ALA B 1 134 ? -26.719 78.188 41.375 1 87.62 134 ALA B CA 1
ATOM 3361 C C . ALA B 1 134 ? -28.094 78.75 40.938 1 87.62 134 ALA B C 1
ATOM 3363 O O . ALA B 1 134 ? -28.391 79.938 41.062 1 87.62 134 ALA B O 1
ATOM 3364 N N . THR B 1 135 ? -28.891 77.812 40.406 1 89.38 135 THR B N 1
ATOM 3365 C CA . THR B 1 135 ? -30.234 78.188 40 1 89.38 135 THR B CA 1
ATOM 3366 C C . THR B 1 135 ? -31.078 78.562 41.188 1 89.38 135 THR B C 1
ATOM 3368 O O . THR B 1 135 ? -31.844 79.5 41.125 1 89.38 135 THR B O 1
ATOM 3371 N N . ALA B 1 136 ? -30.859 77.812 42.312 1 89.12 136 ALA B N 1
ATOM 3372 C CA . ALA B 1 136 ? -31.594 78.125 43.531 1 89.12 136 ALA B CA 1
ATOM 3373 C C . ALA B 1 136 ? -31.156 79.5 44.094 1 89.12 136 ALA B C 1
ATOM 3375 O O . ALA B 1 136 ? -31.984 80.25 44.625 1 89.12 136 ALA B O 1
ATOM 3376 N N . TYR B 1 137 ? -29.906 79.75 44.094 1 87.88 137 TYR B N 1
ATOM 3377 C CA . TYR B 1 137 ? -29.391 81.062 44.531 1 87.88 137 TYR B CA 1
ATOM 3378 C C . TYR B 1 137 ? -29.938 82.188 43.688 1 87.88 137 TYR B C 1
ATOM 3380 O O . TYR B 1 137 ? -30.406 83.188 44.219 1 87.88 137 TYR B O 1
ATOM 3388 N N . ALA B 1 138 ? -29.922 82.125 42.375 1 89.25 138 ALA B N 1
ATOM 3389 C CA . ALA B 1 138 ? -30.438 83.125 41.469 1 89.25 138 ALA B CA 1
ATOM 3390 C C . ALA B 1 138 ? -31.922 83.375 41.688 1 89.25 138 ALA B C 1
ATOM 3392 O O . ALA B 1 138 ? -32.375 84.5 41.625 1 89.25 138 ALA B O 1
ATOM 3393 N N . GLN B 1 139 ? -32.656 82.312 41.969 1 90.38 139 GLN B N 1
ATOM 3394 C CA . GLN B 1 139 ? -34.062 82.438 42.219 1 90.38 139 GLN B CA 1
ATOM 3395 C C . GLN B 1 139 ? -34.344 83.188 43.531 1 90.38 139 GLN B C 1
ATOM 3397 O O . GLN B 1 139 ? -35.25 84 43.594 1 90.38 139 GLN B O 1
ATOM 3402 N N . ALA B 1 140 ? -33.531 82.812 44.594 1 89.06 140 ALA B N 1
ATOM 3403 C CA . ALA B 1 140 ? -33.656 83.5 45.875 1 89.06 140 ALA B CA 1
ATOM 3404 C C . ALA B 1 140 ? -33.375 85 45.75 1 89.06 140 ALA B C 1
ATOM 3406 O O . ALA B 1 140 ? -34.062 85.812 46.375 1 89.06 140 ALA B O 1
ATOM 3407 N N . VAL B 1 141 ? -32.406 85.375 45 1 89.38 141 VAL B N 1
ATOM 3408 C CA . VAL B 1 141 ? -32.062 86.75 44.75 1 89.38 141 VAL B CA 1
ATOM 3409 C C . VAL B 1 141 ? -33.188 87.438 43.969 1 89.38 141 VAL B C 1
ATOM 3411 O O . VAL B 1 141 ? -33.562 88.562 44.312 1 89.38 141 VAL B O 1
ATOM 3414 N N . ALA B 1 142 ? -33.719 86.812 43.031 1 90.38 142 ALA B N 1
ATOM 3415 C CA . ALA B 1 142 ? -34.75 87.375 42.188 1 90.38 142 ALA B CA 1
ATOM 3416 C C . ALA B 1 142 ? -36.031 87.688 42.969 1 90.38 142 ALA B C 1
ATOM 3418 O O . ALA B 1 142 ? -36.719 88.625 42.719 1 90.38 142 ALA B O 1
ATOM 3419 N N . TRP B 1 143 ? -36.344 86.875 44 1 90.44 143 TRP B N 1
ATOM 3420 C CA . TRP B 1 143 ? -37.594 87 44.75 1 90.44 143 TRP B CA 1
ATOM 3421 C C . TRP B 1 143 ? -37.375 87.812 46 1 90.44 143 TRP B C 1
ATOM 3423 O O . TRP B 1 143 ? -38.344 88.062 46.75 1 90.44 143 TRP B O 1
ATOM 3433 N N . GLY B 1 144 ? -36.156 88.312 46.375 1 88.06 144 GLY B N 1
ATOM 3434 C CA . GLY B 1 144 ? -35.844 89.125 47.531 1 88.06 144 GLY B CA 1
ATOM 3435 C C . GLY B 1 144 ? -35.906 88.375 48.844 1 88.06 144 GLY B C 1
ATOM 3436 O O . GLY B 1 144 ? -36.188 89 49.875 1 88.06 144 GLY B O 1
ATOM 3437 N N . ASP B 1 145 ? -35.906 87.188 48.812 1 86.12 145 ASP B N 1
ATOM 3438 C CA . ASP B 1 145 ? -35.906 86.312 50 1 86.12 145 ASP B CA 1
ATOM 3439 C C . ASP B 1 145 ? -34.531 86.312 50.688 1 86.12 145 ASP B C 1
ATOM 3441 O O . ASP B 1 145 ? -33.688 85.5 50.344 1 86.12 145 ASP B O 1
ATOM 3445 N N . ALA B 1 146 ? -34.25 87.062 51.719 1 87.12 146 ALA B N 1
ATOM 3446 C CA . ALA B 1 146 ? -32.938 87.188 52.344 1 87.12 146 ALA B CA 1
ATOM 3447 C C . ALA B 1 146 ? -32.5 85.938 53 1 87.12 146 ALA B C 1
ATOM 3449 O O . ALA B 1 146 ? -31.328 85.562 52.938 1 87.12 146 ALA B O 1
ATOM 3450 N N . GLU B 1 147 ? -33.312 85.25 53.688 1 87.56 147 GLU B N 1
ATOM 3451 C CA . GLU B 1 147 ? -33 84 54.344 1 87.56 147 GLU B CA 1
ATOM 3452 C C . GLU B 1 147 ? -32.719 82.875 53.344 1 87.56 147 GLU B C 1
ATOM 3454 O O . GLU B 1 147 ? -31.797 82.062 53.531 1 87.56 147 GLU B O 1
ATOM 3459 N N . GLY B 1 148 ? -33.375 82.938 52.25 1 83.88 148 GLY B N 1
ATOM 3460 C CA . GLY B 1 148 ? -33.156 82 51.188 1 83.88 148 GLY B CA 1
ATOM 3461 C C . GLY B 1 148 ? -31.875 82.188 50.438 1 83.88 148 GLY B C 1
ATOM 3462 O O . GLY B 1 148 ? -31.219 81.25 50.031 1 83.88 148 GLY B O 1
ATOM 3463 N N . GLU B 1 149 ? -31.562 83.438 50.25 1 87.75 149 GLU B N 1
ATOM 3464 C CA . GLU B 1 149 ? -30.297 83.75 49.625 1 87.75 149 GLU B CA 1
ATOM 3465 C C . GLU B 1 149 ? -29.109 83.25 50.406 1 87.75 149 GLU B C 1
ATOM 3467 O O . GLU B 1 149 ? -28.141 82.75 49.844 1 87.75 149 GLU B O 1
ATOM 3472 N N . LYS B 1 150 ? -29.188 83.438 51.781 1 87.94 150 LYS B N 1
ATOM 3473 C CA . LYS B 1 150 ? -28.094 82.938 52.625 1 87.94 150 LYS B CA 1
ATOM 3474 C C . LYS B 1 150 ? -27.953 81.438 52.562 1 87.94 150 LYS B C 1
ATOM 3476 O O . LYS B 1 150 ? -26.844 80.875 52.5 1 87.94 150 LYS B O 1
ATOM 3481 N N . THR B 1 151 ? -29.141 80.75 52.562 1 87.12 151 THR B N 1
ATOM 3482 C CA . THR B 1 151 ? -29.125 79.312 52.531 1 87.12 151 THR B CA 1
ATOM 3483 C C . THR B 1 151 ? -28.641 78.812 51.156 1 87.12 151 THR B C 1
ATOM 3485 O O . THR B 1 151 ? -27.844 77.875 51.094 1 87.12 151 THR B O 1
ATOM 3488 N N . ALA B 1 152 ? -29.047 79.5 50.125 1 87 152 ALA B N 1
ATOM 3489 C CA . ALA B 1 152 ? -28.656 79.125 48.75 1 87 152 ALA B CA 1
ATOM 3490 C C . ALA B 1 152 ? -27.172 79.375 48.531 1 87 152 ALA B C 1
ATOM 3492 O O . ALA B 1 152 ? -26.5 78.688 47.812 1 87 152 ALA B O 1
ATOM 3493 N N . ASN B 1 153 ? -26.781 80.438 49.125 1 84.88 153 ASN B N 1
ATOM 3494 C CA . ASN B 1 153 ? -25.359 80.75 49.031 1 84.88 153 ASN B CA 1
ATOM 3495 C C . ASN B 1 153 ? -24.5 79.688 49.719 1 84.88 153 ASN B C 1
ATOM 3497 O O . ASN B 1 153 ? -23.453 79.25 49.219 1 84.88 153 ASN B O 1
ATOM 3501 N N . VAL B 1 154 ? -25.016 79.188 50.875 1 88.88 154 VAL B N 1
ATOM 3502 C CA . VAL B 1 154 ? -24.312 78.125 51.594 1 88.88 154 VAL B CA 1
ATOM 3503 C C . VAL B 1 154 ? -24.312 76.812 50.781 1 88.88 154 VAL B C 1
ATOM 3505 O O . VAL B 1 154 ? -23.297 76.125 50.656 1 88.88 154 VAL B O 1
ATOM 3508 N N . ASP B 1 155 ? -25.453 76.625 50.125 1 87.81 155 ASP B N 1
ATOM 3509 C CA . ASP B 1 155 ? -25.578 75.438 49.312 1 87.81 155 ASP B CA 1
ATOM 3510 C C . ASP B 1 155 ? -24.703 75.5 48.031 1 87.81 155 ASP B C 1
ATOM 3512 O O . ASP B 1 155 ? -24.125 74.562 47.594 1 87.81 155 ASP B O 1
ATOM 3516 N N . ALA B 1 156 ? -24.609 76.688 47.5 1 88 156 ALA B N 1
ATOM 3517 C CA . ALA B 1 156 ? -23.781 76.875 46.344 1 88 156 ALA B CA 1
ATOM 3518 C C . ALA B 1 156 ? -22.297 76.75 46.656 1 88 156 ALA B C 1
ATOM 3520 O O . ALA B 1 156 ? -21.531 76.188 45.875 1 88 156 ALA B O 1
ATOM 3521 N N . GLN B 1 157 ? -22 77.125 47.844 1 88.5 157 GLN B N 1
ATOM 3522 C CA . GLN B 1 157 ? -20.625 77 48.281 1 88.5 157 GLN B CA 1
ATOM 3523 C C . GLN B 1 157 ? -20.297 75.5 48.562 1 88.5 157 GLN B C 1
ATOM 3525 O O . GLN B 1 157 ? -19.203 75.062 48.219 1 88.5 157 GLN B O 1
ATOM 3530 N N . LYS B 1 158 ? -21.266 74.812 49.125 1 89.88 158 LYS B N 1
ATOM 3531 C CA . LYS B 1 158 ? -21.078 73.375 49.375 1 89.88 158 LYS B CA 1
ATOM 3532 C C . LYS B 1 158 ? -20.969 72.625 48.062 1 89.88 158 LYS B C 1
ATOM 3534 O O . LYS B 1 158 ? -20.141 71.688 47.938 1 89.88 158 LYS B O 1
ATOM 3539 N N . ALA B 1 159 ? -21.734 72.938 47.062 1 89.5 159 ALA B N 1
ATOM 3540 C CA . ALA B 1 159 ? -21.703 72.312 45.781 1 89.5 159 ALA B CA 1
ATOM 3541 C C . ALA B 1 159 ? -20.391 72.562 45.031 1 89.5 159 ALA B C 1
ATOM 3543 O O . ALA B 1 159 ? -19.828 71.688 44.375 1 89.5 159 ALA B O 1
ATOM 3544 N N . ALA B 1 160 ? -19.969 73.75 45.188 1 87.62 160 ALA B N 1
ATOM 3545 C CA . ALA B 1 160 ? -18.703 74.125 44.562 1 87.62 160 ALA B CA 1
ATOM 3546 C C . ALA B 1 160 ? -17.531 73.375 45.188 1 87.62 160 ALA B C 1
ATOM 3548 O O . ALA B 1 160 ? -16.625 72.938 44.469 1 87.62 160 ALA B O 1
ATOM 3549 N N . LYS B 1 161 ? -17.625 73.25 46.5 1 90.12 161 LYS B N 1
ATOM 3550 C CA . LYS B 1 161 ? -16.594 72.5 47.188 1 90.12 161 LYS B CA 1
ATOM 3551 C C . LYS B 1 161 ? -16.641 71 46.812 1 90.12 161 LYS B C 1
ATOM 3553 O O . LYS B 1 161 ? -15.594 70.375 46.625 1 90.12 161 LYS B O 1
ATOM 3558 N N . ASN B 1 162 ? -17.859 70.562 46.688 1 89.56 162 ASN B N 1
ATOM 3559 C CA . ASN B 1 162 ? -18.016 69.188 46.25 1 89.56 162 ASN B CA 1
ATOM 3560 C C . ASN B 1 162 ? -17.484 68.938 44.844 1 89.56 162 ASN B C 1
ATOM 3562 O O . ASN B 1 162 ? -16.875 67.938 44.531 1 89.56 162 ASN B O 1
ATOM 3566 N N . LEU B 1 163 ? -17.703 69.812 44 1 90.44 163 LEU B N 1
ATOM 3567 C CA . LEU B 1 163 ? -17.219 69.75 42.625 1 90.44 163 LEU B CA 1
ATOM 3568 C C . LEU B 1 163 ? -15.703 69.75 42.594 1 90.44 163 LEU B C 1
ATOM 3570 O O . LEU B 1 163 ? -15.109 69 41.781 1 90.44 163 LEU B O 1
ATOM 3574 N N . THR B 1 164 ? -15.141 70.562 43.438 1 89.38 164 THR B N 1
ATOM 3575 C CA . THR B 1 164 ? -13.68 70.625 43.5 1 89.38 164 THR B CA 1
ATOM 3576 C C . THR B 1 164 ? -13.141 69.25 44 1 89.38 164 THR B C 1
ATOM 3578 O O . THR B 1 164 ? -12.141 68.75 43.469 1 89.38 164 THR B O 1
ATOM 3581 N N . THR B 1 165 ? -13.805 68.625 44.969 1 90.75 165 THR B N 1
ATOM 3582 C CA . THR B 1 165 ? -13.391 67.375 45.531 1 90.75 165 THR B CA 1
ATOM 3583 C C . THR B 1 165 ? -13.547 66.25 44.469 1 90.75 165 THR B C 1
ATOM 3585 O O . THR B 1 165 ? -12.656 65.438 44.312 1 90.75 165 THR B O 1
ATOM 3588 N N . VAL B 1 166 ? -14.602 66.312 43.75 1 91.81 166 VAL B N 1
ATOM 3589 C CA . VAL B 1 166 ? -14.883 65.25 42.719 1 91.81 166 VAL B CA 1
ATOM 3590 C C . VAL B 1 166 ? -13.93 65.438 41.531 1 91.81 166 VAL B C 1
ATOM 3592 O O . VAL B 1 166 ? -13.516 64.438 40.938 1 91.81 166 VAL B O 1
ATOM 3595 N N . ALA B 1 167 ? -13.609 66.625 41.344 1 89.06 167 ALA B N 1
ATOM 3596 C CA . ALA B 1 167 ? -12.68 66.875 40.25 1 89.06 167 ALA B CA 1
ATOM 3597 C C . ALA B 1 167 ? -11.297 66.312 40.531 1 89.06 167 ALA B C 1
ATOM 3599 O O . ALA B 1 167 ? -10.625 65.812 39.656 1 89.06 167 ALA B O 1
ATOM 3600 N N . GLU B 1 168 ? -10.906 66.438 41.812 1 91.38 168 GLU B N 1
ATOM 3601 C CA . GLU B 1 168 ? -9.641 65.875 42.219 1 91.38 168 GLU B CA 1
ATOM 3602 C C . GLU B 1 168 ? -9.695 64.312 42.125 1 91.38 168 GLU B C 1
ATOM 3604 O O . GLU B 1 168 ? -8.742 63.688 41.688 1 91.38 168 GLU B O 1
ATOM 3609 N N . GLN B 1 169 ? -10.766 63.781 42.594 1 90.69 169 GLN B N 1
ATOM 3610 C CA . GLN B 1 169 ? -10.961 62.344 42.5 1 90.69 169 GLN B CA 1
ATOM 3611 C C . GLN B 1 169 ? -10.969 61.875 41.062 1 90.69 169 GLN B C 1
ATOM 3613 O O . GLN B 1 169 ? -10.445 60.812 40.75 1 90.69 169 GLN B O 1
ATOM 3618 N N . ASN B 1 170 ? -11.531 62.688 40.25 1 91 170 ASN B N 1
ATOM 3619 C CA . ASN B 1 170 ? -11.586 62.375 38.812 1 91 170 ASN B CA 1
ATOM 3620 C C . ASN B 1 170 ? -10.188 62.344 38.188 1 91 170 ASN B C 1
ATOM 3622 O O . ASN B 1 170 ? -9.922 61.531 37.312 1 91 170 ASN B O 1
ATOM 3626 N N . ARG B 1 171 ? -9.352 63.188 38.656 1 91.75 171 ARG B N 1
ATOM 3627 C CA . ARG B 1 171 ? -7.973 63.156 38.188 1 91.75 171 ARG B CA 1
ATOM 3628 C C . ARG B 1 171 ? -7.277 61.844 38.531 1 91.75 171 ARG B C 1
ATOM 3630 O O . ARG B 1 171 ? -6.551 61.281 37.719 1 91.75 171 ARG B O 1
ATOM 3637 N N . ARG B 1 172 ? -7.559 61.406 39.75 1 92.5 172 ARG B N 1
ATOM 3638 C CA . ARG B 1 172 ? -6.984 60.125 40.219 1 92.5 172 ARG B CA 1
ATOM 3639 C C . ARG B 1 172 ? -7.531 58.969 39.375 1 92.5 172 ARG B C 1
ATOM 3641 O O . ARG B 1 172 ? -6.789 58.062 39.031 1 92.5 172 ARG B O 1
ATOM 3648 N N . GLN B 1 173 ? -8.812 59.062 39.125 1 93.94 173 GLN B N 1
ATOM 3649 C CA . GLN B 1 173 ? -9.445 58 38.344 1 93.94 173 GLN B CA 1
ATOM 3650 C C . GLN B 1 173 ? -8.891 57.969 36.906 1 93.94 173 GLN B C 1
ATOM 3652 O O . GLN B 1 173 ? -8.703 56.875 36.344 1 93.94 173 GLN B O 1
ATOM 3657 N N . GLN B 1 174 ? -8.602 59.094 36.469 1 93.31 174 GLN B N 1
ATOM 3658 C CA . GLN B 1 174 ? -8.047 59.188 35.094 1 93.31 174 GLN B CA 1
ATOM 3659 C C . GLN B 1 174 ? -6.668 58.531 35.031 1 93.31 174 GLN B C 1
ATOM 3661 O O . GLN B 1 174 ? -6.316 57.906 34.031 1 93.31 174 GLN B O 1
ATOM 3666 N N . LEU B 1 175 ? -5.875 58.688 36.094 1 95.44 175 LEU B N 1
ATOM 3667 C CA . LEU B 1 175 ? -4.566 58.062 36.156 1 95.44 175 LEU B CA 1
ATOM 3668 C C . LEU B 1 175 ? -4.711 56.531 36.188 1 95.44 175 LEU B C 1
ATOM 3670 O O . LEU B 1 175 ? -3.938 55.812 35.531 1 95.44 175 LEU B O 1
ATOM 3674 N N . ILE B 1 176 ? -5.691 56.031 36.906 1 95.56 176 ILE B N 1
ATOM 3675 C CA . ILE B 1 176 ? -5.957 54.594 36.969 1 95.56 176 ILE B CA 1
ATOM 3676 C C . ILE B 1 176 ? -6.406 54.062 35.625 1 95.56 176 ILE B C 1
ATOM 3678 O O . ILE B 1 176 ? -5.984 53 35.188 1 95.56 176 ILE B O 1
ATOM 3682 N N . ILE B 1 177 ? -7.266 54.812 34.906 1 95.38 177 ILE B N 1
ATOM 3683 C CA . ILE B 1 177 ? -7.758 54.438 33.594 1 95.38 177 ILE B CA 1
ATOM 3684 C C . ILE B 1 177 ? -6.586 54.312 32.625 1 95.38 177 ILE B C 1
ATOM 3686 O O . ILE B 1 177 ? -6.477 53.312 31.891 1 95.38 177 ILE B O 1
ATOM 3690 N N . THR B 1 178 ? -5.699 55.344 32.656 1 95.88 178 THR B N 1
ATOM 3691 C CA . THR B 1 178 ? -4.535 55.312 31.797 1 95.88 178 THR B CA 1
ATOM 3692 C C . THR B 1 178 ? -3.662 54.094 32.094 1 95.88 178 THR B C 1
ATOM 3694 O O . THR B 1 178 ? -3.162 53.438 31.156 1 95.88 178 THR B O 1
ATOM 3697 N N . ALA B 1 179 ? -3.539 53.719 33.375 1 96.44 179 ALA B N 1
ATOM 3698 C CA . ALA B 1 179 ? -2.736 52.562 33.781 1 96.44 179 ALA B CA 1
ATOM 3699 C C . ALA B 1 179 ? -3.383 51.25 33.312 1 96.44 179 ALA B C 1
ATOM 3701 O O . ALA B 1 179 ? -2.693 50.344 32.844 1 96.44 179 ALA B O 1
ATOM 3702 N N . LEU B 1 180 ? -4.684 51.156 33.438 1 97.44 180 LEU B N 1
ATOM 3703 C CA . LEU B 1 180 ? -5.41 49.969 33.031 1 97.44 180 LEU B CA 1
ATOM 3704 C C . LEU B 1 180 ? -5.352 49.781 31.516 1 97.44 180 LEU B C 1
ATOM 3706 O O . LEU B 1 180 ? -5.223 48.656 31.031 1 97.44 180 LEU B O 1
ATOM 3710 N N . GLU B 1 181 ? -5.434 50.875 30.781 1 97.38 181 GLU B N 1
ATOM 3711 C CA . GLU B 1 181 ? -5.332 50.812 29.328 1 97.38 181 GLU B CA 1
ATOM 3712 C C . GLU B 1 181 ? -3.955 50.312 28.891 1 97.38 181 GLU B C 1
ATOM 3714 O O . GLU B 1 181 ? -3.84 49.531 27.938 1 97.38 181 GLU B O 1
ATOM 3719 N N . GLN B 1 182 ? -2.939 50.812 29.641 1 97.69 182 GLN B N 1
ATOM 3720 C CA . GLN B 1 182 ? -1.588 50.344 29.344 1 97.69 182 GLN B CA 1
ATOM 3721 C C . GLN B 1 182 ? -1.438 48.875 29.625 1 97.69 182 GLN B C 1
ATOM 3723 O O . GLN B 1 182 ? -0.786 48.125 28.875 1 97.69 182 GLN B O 1
ATOM 3728 N N . GLU B 1 183 ? -2.029 48.344 30.688 1 98.12 183 GLU B N 1
ATOM 3729 C CA . GLU B 1 183 ? -1.983 46.938 31.031 1 98.12 183 GLU B CA 1
ATOM 3730 C C . GLU B 1 183 ? -2.707 46.094 29.984 1 98.12 183 GLU B C 1
ATOM 3732 O O . GLU B 1 183 ? -2.258 45 29.625 1 98.12 183 GLU B O 1
ATOM 3737 N N . LEU B 1 184 ? -3.785 46.594 29.562 1 98.12 184 LEU B N 1
ATOM 3738 C CA . LEU B 1 184 ? -4.543 45.875 28.531 1 98.12 184 LEU B CA 1
ATOM 3739 C C . LEU B 1 184 ? -3.723 45.75 27.25 1 98.12 184 LEU B C 1
ATOM 3741 O O . LEU B 1 184 ? -3.734 44.688 26.609 1 98.12 184 LEU B O 1
ATOM 3745 N N . THR B 1 185 ? -3.008 46.812 26.891 1 97.81 185 THR B N 1
ATOM 3746 C CA . THR B 1 185 ? -2.143 46.75 25.719 1 97.81 185 THR B CA 1
ATOM 3747 C C . THR B 1 185 ? -1.047 45.719 25.891 1 97.81 185 THR B C 1
ATOM 3749 O O . THR B 1 185 ? -0.719 44.969 24.969 1 97.81 185 THR B O 1
ATOM 3752 N N . THR B 1 186 ? -0.47 45.594 27.078 1 97.75 186 THR B N 1
ATOM 3753 C CA . THR B 1 186 ? 0.575 44.625 27.375 1 97.75 186 THR B CA 1
ATOM 3754 C C . THR B 1 186 ? 0.03 43.188 27.297 1 97.75 186 THR B C 1
ATOM 3756 O O . THR B 1 186 ? 0.674 42.312 26.734 1 97.75 186 THR B O 1
ATOM 3759 N N . VAL B 1 187 ? -1.136 43 27.844 1 98.25 187 VAL B N 1
ATOM 3760 C CA . VAL B 1 187 ? -1.755 41.688 27.812 1 98.25 187 VAL B CA 1
ATOM 3761 C C . VAL B 1 187 ? -2.047 41.281 26.375 1 98.25 187 VAL B C 1
ATOM 3763 O O . VAL B 1 187 ? -1.838 40.125 25.984 1 98.25 187 VAL B O 1
ATOM 3766 N N . ASP B 1 188 ? -2.541 42.219 25.609 1 97.94 188 ASP B N 1
ATOM 3767 C CA . ASP B 1 188 ? -2.814 41.938 24.203 1 97.94 188 ASP B CA 1
ATOM 3768 C C . ASP B 1 188 ? -1.543 41.531 23.469 1 97.94 188 ASP B C 1
ATOM 3770 O O . ASP B 1 188 ? -1.577 40.625 22.625 1 97.94 188 ASP B O 1
ATOM 3774 N N . GLN B 1 189 ? -0.434 42.188 23.797 1 97.94 189 GLN B N 1
ATOM 3775 C CA . GLN B 1 189 ? 0.849 41.812 23.203 1 97.94 189 GLN B CA 1
ATOM 3776 C C . GLN B 1 189 ? 1.251 40.406 23.594 1 97.94 189 GLN B C 1
ATOM 3778 O O . GLN B 1 189 ? 1.727 39.625 22.75 1 97.94 189 GLN B O 1
ATOM 3783 N N . HIS B 1 190 ? 1.052 39.969 24.812 1 97.88 190 HIS B N 1
ATOM 3784 C CA . HIS B 1 190 ? 1.406 38.625 25.281 1 97.88 190 HIS B CA 1
ATOM 3785 C C . HIS B 1 190 ? 0.51 37.562 24.656 1 97.88 190 HIS B C 1
ATOM 3787 O O . HIS B 1 190 ? 0.958 36.469 24.391 1 97.88 190 HIS B O 1
ATOM 3793 N N . ILE B 1 191 ? -0.725 37.938 24.484 1 98.19 191 ILE B N 1
ATOM 3794 C CA . ILE B 1 191 ? -1.635 37 23.812 1 98.19 191 ILE B CA 1
ATOM 3795 C C . ILE B 1 191 ? -1.142 36.719 22.391 1 98.19 191 ILE B C 1
ATOM 3797 O O . ILE B 1 191 ? -1.073 35.562 21.969 1 98.19 191 ILE B O 1
ATOM 3801 N N . SER B 1 192 ? -0.793 37.812 21.719 1 97.81 192 SER B N 1
ATOM 3802 C CA . SER B 1 192 ? -0.27 37.688 20.359 1 97.81 192 SER B CA 1
ATOM 3803 C C . SER B 1 192 ? 0.997 36.812 20.344 1 97.81 192 SER B C 1
ATOM 3805 O O . SER B 1 192 ? 1.174 35.969 19.453 1 97.81 192 SER B O 1
ATOM 3807 N N . GLU B 1 193 ? 1.891 37 21.312 1 97.19 193 GLU B N 1
ATOM 3808 C CA . GLU B 1 193 ? 3.125 36.25 21.422 1 97.19 193 GLU B CA 1
ATOM 3809 C C . GLU B 1 193 ? 2.836 34.75 21.688 1 97.19 193 GLU B C 1
ATOM 3811 O O . GLU B 1 193 ? 3.475 33.875 21.109 1 97.19 193 GLU B O 1
ATOM 3816 N N . ALA B 1 194 ? 1.918 34.562 22.547 1 97.62 194 ALA B N 1
ATOM 3817 C CA . ALA B 1 194 ? 1.543 33.188 22.859 1 97.62 194 ALA B CA 1
ATOM 3818 C C . ALA B 1 194 ? 0.997 32.469 21.625 1 97.62 194 ALA B C 1
ATOM 3820 O O . ALA B 1 194 ? 1.312 31.312 21.391 1 97.62 194 ALA B O 1
ATOM 3821 N N . GLN B 1 195 ? 0.191 33.156 20.891 1 97.69 195 GLN B N 1
ATOM 3822 C CA . GLN B 1 195 ? -0.384 32.594 19.672 1 97.69 195 GLN B CA 1
ATOM 3823 C C . GLN B 1 195 ? 0.698 32.312 18.641 1 97.69 195 GLN B C 1
ATOM 3825 O O . GLN B 1 195 ? 0.654 31.281 17.953 1 97.69 195 GLN B O 1
ATOM 3830 N N . GLN B 1 196 ? 1.625 33.219 18.5 1 97.12 196 GLN B N 1
ATOM 3831 C CA . GLN B 1 196 ? 2.713 33.062 17.547 1 97.12 196 GLN B CA 1
ATOM 3832 C C . GLN B 1 196 ? 3.58 31.859 17.906 1 97.12 196 GLN B C 1
ATOM 3834 O O . GLN B 1 196 ? 3.947 31.078 17.031 1 97.12 196 GLN B O 1
ATOM 3839 N N . GLU B 1 197 ? 3.877 31.75 19.156 1 97.38 197 GLU B N 1
ATOM 3840 C CA . GLU B 1 197 ? 4.695 30.625 19.594 1 97.38 197 GLU B CA 1
ATOM 3841 C C . GLU B 1 197 ? 3.957 29.297 19.406 1 97.38 197 GLU B C 1
ATOM 3843 O O . GLU B 1 197 ? 4.559 28.297 19.016 1 97.38 197 GLU B O 1
ATOM 3848 N N . HIS B 1 198 ? 2.723 29.344 19.75 1 97.12 198 HIS B N 1
ATOM 3849 C CA . HIS B 1 198 ? 1.905 28.156 19.516 1 97.12 198 HIS B CA 1
ATOM 3850 C C . HIS B 1 198 ? 1.941 27.719 18.062 1 97.12 198 HIS B C 1
ATOM 3852 O O . HIS B 1 198 ? 2.137 26.547 17.75 1 97.12 198 HIS B O 1
ATOM 3858 N N . THR B 1 199 ? 1.736 28.641 17.172 1 95.62 199 THR B N 1
ATOM 3859 C CA . THR B 1 199 ? 1.693 28.375 15.742 1 95.62 199 THR B CA 1
ATOM 3860 C C . THR B 1 199 ? 3.039 27.844 15.258 1 95.62 199 THR B C 1
ATOM 3862 O O . THR B 1 199 ? 3.092 26.938 14.414 1 95.62 199 THR B O 1
ATOM 3865 N N . LYS B 1 200 ? 4.074 28.438 15.789 1 96.44 200 LYS B N 1
ATOM 3866 C CA . LYS B 1 200 ? 5.414 28 15.406 1 96.44 200 LYS B CA 1
ATOM 3867 C C . LYS B 1 200 ? 5.641 26.547 15.797 1 96.44 200 LYS B C 1
ATOM 3869 O O . LYS B 1 200 ? 6.137 25.75 14.984 1 96.44 200 LYS B O 1
ATOM 3874 N N . ILE B 1 201 ? 5.301 26.25 16.953 1 97.19 201 ILE B N 1
ATOM 3875 C CA . ILE B 1 201 ? 5.488 24.891 17.453 1 97.19 201 ILE B CA 1
ATOM 3876 C C . ILE B 1 201 ? 4.59 23.938 16.672 1 97.19 201 ILE B C 1
ATOM 3878 O O . ILE B 1 201 ? 4.988 22.812 16.375 1 97.19 201 ILE B O 1
ATOM 3882 N N . GLN B 1 202 ? 3.414 24.328 16.469 1 96.12 202 GLN B N 1
ATOM 3883 C CA . GLN B 1 202 ? 2.506 23.516 15.664 1 96.12 202 GLN B CA 1
ATOM 3884 C C . GLN B 1 202 ? 3.098 23.234 14.289 1 96.12 202 GLN B C 1
ATOM 3886 O O . GLN B 1 202 ? 3.033 22.109 13.797 1 96.12 202 GLN B O 1
ATOM 3891 N N . ASN B 1 203 ? 3.639 24.234 13.672 1 95.75 203 ASN B N 1
ATOM 3892 C CA . ASN B 1 203 ? 4.27 24.047 12.367 1 95.75 203 ASN B CA 1
ATOM 3893 C C . ASN B 1 203 ? 5.434 23.062 12.438 1 95.75 203 ASN B C 1
ATOM 3895 O O . ASN B 1 203 ? 5.582 22.203 11.57 1 95.75 203 ASN B O 1
ATOM 3899 N N . ASP B 1 204 ? 6.18 23.234 13.469 1 95.56 204 ASP B N 1
ATOM 3900 C CA . ASP B 1 204 ? 7.301 22.312 13.656 1 95.56 204 ASP B CA 1
ATOM 3901 C C . ASP B 1 204 ? 6.812 20.875 13.844 1 95.56 204 ASP B C 1
ATOM 3903 O O . ASP B 1 204 ? 7.422 19.938 13.336 1 95.56 204 ASP B O 1
ATOM 3907 N N . SER B 1 205 ? 5.777 20.766 14.602 1 96.62 205 SER B N 1
ATOM 3908 C CA . SER B 1 205 ? 5.207 19.438 14.828 1 96.62 205 SER B CA 1
ATOM 3909 C C . SER B 1 205 ? 4.668 18.844 13.531 1 96.62 205 SER B C 1
ATOM 3911 O O . SER B 1 205 ? 4.781 17.641 13.305 1 96.62 205 SER B O 1
ATOM 3913 N N . LEU B 1 206 ? 4.109 19.672 12.703 1 96.75 206 LEU B N 1
ATOM 3914 C CA . LEU B 1 206 ? 3.578 19.203 11.43 1 96.75 206 LEU B CA 1
ATOM 3915 C C . LEU B 1 206 ? 4.703 18.766 10.5 1 96.75 206 LEU B C 1
ATOM 3917 O O . LEU B 1 206 ? 4.559 17.781 9.773 1 96.75 206 LEU B O 1
ATOM 3921 N N . TYR B 1 207 ? 5.75 19.453 10.555 1 95.31 207 TYR B N 1
ATOM 3922 C CA . TYR B 1 207 ? 6.906 19.047 9.758 1 95.31 207 TYR B CA 1
ATOM 3923 C C . TYR B 1 207 ? 7.414 17.672 10.203 1 95.31 207 TYR B C 1
ATOM 3925 O O . TYR B 1 207 ? 7.723 16.828 9.367 1 95.31 207 TYR B O 1
ATOM 3933 N N . LEU B 1 208 ? 7.484 17.547 11.461 1 95.94 208 LEU B N 1
ATOM 3934 C CA . LEU B 1 208 ? 7.91 16.25 11.984 1 95.94 208 LEU B CA 1
ATOM 3935 C C . LEU B 1 208 ? 6.918 15.156 11.594 1 95.94 208 LEU B C 1
ATOM 3937 O O . LEU B 1 208 ? 7.32 14.055 11.195 1 95.94 208 LEU B O 1
ATOM 3941 N N . ALA B 1 209 ? 5.648 15.438 11.719 1 96.25 209 ALA B N 1
ATOM 3942 C CA . ALA B 1 209 ? 4.613 14.484 11.344 1 96.25 209 ALA B CA 1
ATOM 3943 C C . ALA B 1 209 ? 4.742 14.086 9.875 1 96.25 209 ALA B C 1
ATOM 3945 O O . ALA B 1 209 ? 4.559 12.922 9.523 1 96.25 209 ALA B O 1
ATOM 3946 N N . THR B 1 210 ? 5.023 15.031 9.055 1 95.56 210 THR B N 1
ATOM 3947 C CA . THR B 1 210 ? 5.207 14.766 7.633 1 95.56 210 THR B CA 1
ATOM 3948 C C . THR B 1 210 ? 6.34 13.773 7.406 1 95.56 210 THR B C 1
ATOM 3950 O O . THR B 1 210 ? 6.203 12.836 6.613 1 95.56 210 THR B O 1
ATOM 3953 N N . LEU B 1 211 ? 7.383 13.945 8.148 1 94.69 211 LEU B N 1
ATOM 3954 C CA . LEU B 1 211 ? 8.523 13.047 8.031 1 94.69 211 LEU B CA 1
ATOM 3955 C C . LEU B 1 211 ? 8.141 11.625 8.422 1 94.69 211 LEU B C 1
ATOM 3957 O O . LEU B 1 211 ? 8.492 10.672 7.727 1 94.69 211 LEU B O 1
ATOM 3961 N N . VAL B 1 212 ? 7.449 11.531 9.414 1 96.19 212 VAL B N 1
ATOM 3962 C CA . VAL B 1 212 ? 7.047 10.219 9.914 1 96.19 212 VAL B CA 1
ATOM 3963 C C . VAL B 1 212 ? 6.066 9.57 8.938 1 96.19 212 VAL B C 1
ATOM 3965 O O . VAL B 1 212 ? 6.176 8.383 8.641 1 96.19 212 VAL B O 1
ATOM 3968 N N . LEU B 1 213 ? 5.141 10.352 8.469 1 96.5 213 LEU B N 1
ATOM 3969 C CA . LEU B 1 213 ? 4.129 9.844 7.547 1 96.5 213 LEU B CA 1
ATOM 3970 C C . LEU B 1 213 ? 4.758 9.422 6.223 1 96.5 213 LEU B C 1
ATOM 3972 O O . LEU B 1 213 ? 4.312 8.453 5.602 1 96.5 213 LEU B O 1
ATOM 3976 N N . GLU B 1 214 ? 5.773 10.094 5.812 1 95.25 214 GLU B N 1
ATOM 3977 C CA . GLU B 1 214 ? 6.504 9.688 4.613 1 95.25 214 GLU B CA 1
ATOM 3978 C C . GLU B 1 214 ? 7.113 8.305 4.777 1 95.25 214 GLU B C 1
ATOM 3980 O O . GLU B 1 214 ? 7.039 7.473 3.865 1 95.25 214 GLU B O 1
ATOM 3985 N N . GLU B 1 215 ? 7.68 8.125 5.902 1 94.44 215 GLU B N 1
ATOM 3986 C CA . GLU B 1 215 ? 8.273 6.824 6.176 1 94.44 215 GLU B CA 1
ATOM 3987 C C . GLU B 1 215 ? 7.211 5.734 6.258 1 94.44 215 GLU B C 1
ATOM 3989 O O . GLU B 1 215 ? 7.402 4.629 5.742 1 94.44 215 GLU B O 1
ATOM 3994 N N . ARG B 1 216 ? 6.156 6.043 6.875 1 95.88 216 ARG B N 1
ATOM 3995 C CA . ARG B 1 216 ? 5.066 5.082 6.992 1 95.88 216 ARG B CA 1
ATOM 3996 C C . ARG B 1 216 ? 4.457 4.777 5.629 1 95.88 216 ARG B C 1
ATOM 3998 O O . ARG B 1 216 ? 4.055 3.643 5.359 1 95.88 216 ARG B O 1
ATOM 4005 N N . TRP B 1 217 ? 4.367 5.77 4.828 1 96.56 217 TRP B N 1
ATOM 4006 C CA . TRP B 1 217 ? 3.916 5.59 3.451 1 96.56 217 TRP B CA 1
ATOM 4007 C C . TRP B 1 217 ? 4.805 4.598 2.709 1 96.56 217 TRP B C 1
ATOM 4009 O O . TRP B 1 217 ? 4.309 3.674 2.062 1 96.56 217 TRP B O 1
ATOM 4019 N N . ASN B 1 218 ? 6.09 4.785 2.816 1 96 218 ASN B N 1
ATOM 4020 C CA . ASN B 1 218 ? 7.031 3.9 2.139 1 96 218 ASN B CA 1
ATOM 4021 C C . ASN B 1 218 ? 6.934 2.471 2.662 1 96 218 ASN B C 1
ATOM 4023 O O . ASN B 1 218 ? 7.023 1.515 1.89 1 96 218 ASN B O 1
ATOM 4027 N N . GLU B 1 219 ? 6.746 2.375 3.92 1 96 219 GLU B N 1
ATOM 4028 C CA . GLU B 1 219 ? 6.578 1.051 4.516 1 96 219 GLU B CA 1
ATOM 4029 C C . GLU B 1 219 ? 5.309 0.374 4.004 1 96 219 GLU B C 1
ATOM 4031 O O . GLU B 1 219 ? 5.32 -0.813 3.676 1 96 219 GLU B O 1
ATOM 4036 N N . ALA B 1 220 ? 4.234 1.082 3.98 1 96.88 220 ALA B N 1
ATOM 4037 C CA . ALA B 1 220 ? 2.969 0.552 3.479 1 96.88 220 ALA B CA 1
ATOM 4038 C C . ALA B 1 220 ? 3.074 0.183 2.002 1 96.88 220 ALA B C 1
ATOM 4040 O O . ALA B 1 220 ? 2.492 -0.81 1.56 1 96.88 220 ALA B O 1
ATOM 4041 N N . ALA B 1 221 ? 3.764 1.025 1.271 1 96.62 221 ALA B N 1
ATOM 4042 C CA . ALA B 1 221 ? 3.975 0.748 -0.148 1 96.62 221 ALA B CA 1
ATOM 4043 C C . ALA B 1 221 ? 4.73 -0.563 -0.343 1 96.62 221 ALA B C 1
ATOM 4045 O O . ALA B 1 221 ? 4.383 -1.363 -1.216 1 96.62 221 ALA B O 1
ATOM 4046 N N . GLN B 1 222 ? 5.758 -0.781 0.489 1 96.62 222 GLN B N 1
ATOM 4047 C CA . GLN B 1 222 ? 6.52 -2.021 0.39 1 96.62 222 GLN B CA 1
ATOM 4048 C C . GLN B 1 222 ? 5.641 -3.23 0.704 1 96.62 222 GLN B C 1
ATOM 4050 O O . GLN B 1 222 ? 5.762 -4.273 0.058 1 96.62 222 GLN B O 1
ATOM 4055 N N . ALA B 1 223 ? 4.812 -3.096 1.676 1 96.5 223 ALA B N 1
ATOM 4056 C CA . ALA B 1 223 ? 3.881 -4.172 2.008 1 96.5 223 ALA B CA 1
ATOM 4057 C C . ALA B 1 223 ? 2.941 -4.461 0.843 1 96.5 223 ALA B C 1
ATOM 4059 O O . ALA B 1 223 ? 2.658 -5.625 0.542 1 96.5 223 ALA B O 1
ATOM 4060 N N . LEU B 1 224 ? 2.482 -3.436 0.222 1 97.5 224 LEU B N 1
ATOM 4061 C CA . LEU B 1 224 ? 1.622 -3.57 -0.949 1 97.5 224 LEU B CA 1
ATOM 4062 C C . LEU B 1 224 ? 2.352 -4.289 -2.08 1 97.5 224 LEU B C 1
ATOM 4064 O O . LEU B 1 224 ? 1.791 -5.184 -2.717 1 97.5 224 LEU B O 1
ATOM 4068 N N . LEU B 1 225 ? 3.605 -3.908 -2.248 1 96.81 225 LEU B N 1
ATOM 4069 C CA . LEU B 1 225 ? 4.402 -4.496 -3.318 1 96.81 225 LEU B CA 1
ATOM 4070 C C . LEU B 1 225 ? 4.648 -5.98 -3.059 1 96.81 225 LEU B C 1
ATOM 4072 O O . LEU B 1 225 ? 4.695 -6.777 -3.996 1 96.81 225 LEU B O 1
ATOM 4076 N N . ASP B 1 226 ? 4.801 -6.344 -1.843 1 95.75 226 ASP B N 1
ATOM 4077 C CA . ASP B 1 226 ? 5.004 -7.75 -1.505 1 95.75 226 ASP B CA 1
ATOM 4078 C C . ASP B 1 226 ? 3.777 -8.586 -1.867 1 95.75 226 ASP B C 1
ATOM 4080 O O . ASP B 1 226 ? 3.9 -9.648 -2.477 1 95.75 226 ASP B O 1
ATOM 4084 N N . ILE B 1 227 ? 2.66 -8.078 -1.539 1 96.56 227 ILE B N 1
ATOM 4085 C CA . ILE B 1 227 ? 1.417 -8.766 -1.873 1 96.56 227 ILE B CA 1
ATOM 4086 C C . ILE B 1 227 ? 1.226 -8.781 -3.389 1 96.56 227 ILE B C 1
ATOM 4088 O O . ILE B 1 227 ? 0.834 -9.797 -3.961 1 96.56 227 ILE B O 1
ATOM 4092 N N . GLY B 1 228 ? 1.502 -7.625 -3.955 1 96.69 228 GLY B N 1
ATOM 4093 C CA . GLY B 1 228 ? 1.376 -7.527 -5.402 1 96.69 228 GLY B CA 1
ATOM 4094 C C . GLY B 1 228 ? 2.299 -8.477 -6.145 1 96.69 228 GLY B C 1
ATOM 4095 O O . GLY B 1 228 ? 1.925 -9.031 -7.18 1 96.69 228 GLY B O 1
ATOM 4096 N N . GLY B 1 229 ? 3.49 -8.539 -5.633 1 96 229 GLY B N 1
ATOM 4097 C CA . GLY B 1 229 ? 4.402 -9.508 -6.223 1 96 229 GLY B CA 1
ATOM 4098 C C . GLY B 1 229 ? 3.873 -10.922 -6.199 1 96 229 GLY B C 1
ATOM 4099 O O . GLY B 1 229 ? 3.977 -11.648 -7.188 1 96 229 GLY B O 1
ATOM 4100 N N . LYS B 1 230 ? 3.328 -11.289 -5.117 1 96.31 230 LYS B N 1
ATOM 4101 C CA . LYS B 1 230 ? 2.732 -12.617 -4.996 1 96.31 230 LYS B CA 1
ATOM 4102 C C . LYS B 1 230 ? 1.542 -12.773 -5.938 1 96.31 230 LYS B C 1
ATOM 4104 O O . LYS B 1 230 ? 1.358 -13.836 -6.543 1 96.31 230 LYS B O 1
ATOM 4109 N N . LEU B 1 231 ? 0.759 -11.797 -6.035 1 96.88 231 LEU B N 1
ATOM 4110 C CA . LEU B 1 231 ? -0.401 -11.812 -6.918 1 96.88 231 LEU B CA 1
ATOM 4111 C C . LEU B 1 231 ? 0.029 -11.961 -8.375 1 96.88 231 LEU B C 1
ATOM 4113 O O . LEU B 1 231 ? -0.57 -12.734 -9.125 1 96.88 231 LEU B O 1
ATOM 4117 N N . TRP B 1 232 ? 1.069 -11.219 -8.727 1 96.38 232 TRP B N 1
ATOM 4118 C CA . TRP B 1 232 ? 1.622 -11.328 -10.078 1 96.38 232 TRP B CA 1
ATOM 4119 C C . TRP B 1 232 ? 2.119 -12.742 -10.352 1 96.38 232 TRP B C 1
ATOM 4121 O O . TRP B 1 232 ? 1.898 -13.289 -11.438 1 96.38 232 TRP B O 1
ATOM 4131 N N . ALA B 1 233 ? 2.756 -13.266 -9.398 1 96.25 233 ALA B N 1
ATOM 4132 C CA . ALA B 1 233 ? 3.24 -14.641 -9.531 1 96.25 233 ALA B CA 1
ATOM 4133 C C . ALA B 1 233 ? 2.082 -15.609 -9.727 1 96.25 233 ALA B C 1
ATOM 4135 O O . ALA B 1 233 ? 2.158 -16.516 -10.555 1 96.25 233 ALA B O 1
ATOM 4136 N N . ALA B 1 234 ? 1.051 -15.453 -8.945 1 96.06 234 ALA B N 1
ATOM 4137 C CA . ALA B 1 234 ? -0.123 -16.312 -9.055 1 96.06 234 ALA B CA 1
ATOM 4138 C C . ALA B 1 234 ? -0.734 -16.234 -10.453 1 96.06 234 ALA B C 1
ATOM 4140 O O . ALA B 1 234 ? -1.08 -17.266 -11.039 1 96.06 234 ALA B O 1
ATOM 4141 N N . HIS B 1 235 ? -0.855 -15.047 -10.961 1 95.31 235 HIS B N 1
ATOM 4142 C CA . HIS B 1 235 ? -1.38 -14.859 -12.305 1 95.31 235 HIS B CA 1
ATOM 4143 C C . HIS B 1 235 ? -0.516 -15.578 -13.336 1 95.31 235 HIS B C 1
ATOM 4145 O O . HIS B 1 235 ? -1.036 -16.234 -14.242 1 95.31 235 HIS B O 1
ATOM 4151 N N . ARG B 1 236 ? 0.741 -15.375 -13.148 1 93.38 236 ARG B N 1
ATOM 4152 C CA . ARG B 1 236 ? 1.681 -16.016 -14.062 1 93.38 236 ARG B CA 1
ATOM 4153 C C . ARG B 1 236 ? 1.531 -17.531 -14.016 1 93.38 236 ARG B C 1
ATOM 4155 O O . ARG B 1 236 ? 1.553 -18.203 -15.055 1 93.38 236 ARG B O 1
ATOM 4162 N N . MET B 1 237 ? 1.279 -18.062 -12.883 1 94.94 237 MET B N 1
ATOM 4163 C CA . MET B 1 237 ? 1.232 -19.516 -12.688 1 94.94 237 MET B CA 1
ATOM 4164 C C . MET B 1 237 ? -0.056 -20.094 -13.25 1 94.94 237 MET B C 1
ATOM 4166 O O . MET B 1 237 ? -0.099 -21.266 -13.625 1 94.94 237 MET B O 1
ATOM 4170 N N . ILE B 1 238 ? -1.055 -19.312 -13.367 1 94.06 238 ILE B N 1
ATOM 4171 C CA . ILE B 1 238 ? -2.303 -19.797 -13.953 1 94.06 238 ILE B CA 1
ATOM 4172 C C . ILE B 1 238 ? -2.43 -19.281 -15.391 1 94.06 238 ILE B C 1
ATOM 4174 O O . ILE B 1 238 ? -3.521 -19.281 -15.961 1 94.06 238 ILE B O 1
ATOM 4178 N N . ASN B 1 239 ? -1.407 -18.688 -15.984 1 92.81 239 ASN B N 1
ATOM 4179 C CA . ASN B 1 239 ? -1.303 -18.219 -17.359 1 92.81 239 ASN B CA 1
ATOM 4180 C C . ASN B 1 239 ? -2.293 -17.094 -17.656 1 92.81 239 ASN B C 1
ATOM 4182 O O . ASN B 1 239 ? -2.992 -17.125 -18.672 1 92.81 239 ASN B O 1
ATOM 4186 N N . ARG B 1 240 ? -2.363 -16.234 -16.672 1 91.06 240 ARG B N 1
ATOM 4187 C CA . ARG B 1 240 ? -3.193 -15.039 -16.828 1 91.06 240 ARG B CA 1
ATOM 4188 C C . ARG B 1 240 ? -2.346 -13.773 -16.812 1 91.06 240 ARG B C 1
ATOM 4190 O O . ARG B 1 240 ? -1.45 -13.633 -15.969 1 91.06 240 ARG B O 1
ATOM 4197 N N . ASP B 1 241 ? -2.615 -12.953 -17.688 1 89.88 241 ASP B N 1
ATOM 4198 C CA . ASP B 1 241 ? -1.897 -11.688 -17.719 1 89.88 241 ASP B CA 1
ATOM 4199 C C . ASP B 1 241 ? -2.479 -10.703 -16.703 1 89.88 241 ASP B C 1
ATOM 4201 O O . ASP B 1 241 ? -3.676 -10.406 -16.734 1 89.88 241 ASP B O 1
ATOM 4205 N N . PRO B 1 242 ? -1.587 -10.273 -15.852 1 89 242 PRO B N 1
ATOM 4206 C CA . PRO B 1 242 ? -2.092 -9.305 -14.875 1 89 242 PRO B CA 1
ATOM 4207 C C . PRO B 1 242 ? -2.221 -7.895 -15.453 1 89 242 PRO B C 1
ATOM 4209 O O . PRO B 1 242 ? -1.538 -6.973 -15 1 89 242 PRO B O 1
ATOM 4212 N N . VAL B 1 243 ? -3.135 -7.586 -16.219 1 87.25 243 VAL B N 1
ATOM 4213 C CA . VAL B 1 243 ? -3.297 -6.348 -16.969 1 87.25 243 VAL B CA 1
ATOM 4214 C C . VAL B 1 243 ? -3.611 -5.195 -16.016 1 87.25 243 VAL B C 1
ATOM 4216 O O . VAL B 1 243 ? -3.059 -4.102 -16.156 1 87.25 243 VAL B O 1
ATOM 4219 N N . ALA B 1 244 ? -4.426 -5.5 -15.07 1 87.56 244 ALA B N 1
ATOM 4220 C CA . ALA B 1 244 ? -4.859 -4.461 -14.141 1 87.56 244 ALA B CA 1
ATOM 4221 C C . ALA B 1 244 ? -3.684 -3.928 -13.328 1 87.56 244 ALA B C 1
ATOM 4223 O O . ALA B 1 244 ? -3.652 -2.748 -12.961 1 87.56 244 ALA B O 1
ATOM 4224 N N . LEU B 1 245 ? -2.629 -4.742 -13.164 1 93.56 245 LEU B N 1
ATOM 4225 C CA . LEU B 1 245 ? -1.508 -4.371 -12.305 1 93.56 245 LEU B CA 1
ATOM 4226 C C . LEU B 1 245 ? -0.471 -3.568 -13.078 1 93.56 245 LEU B C 1
ATOM 4228 O O . LEU B 1 245 ? 0.423 -2.963 -12.484 1 93.56 245 LEU B O 1
ATOM 4232 N N . ARG B 1 246 ? -0.665 -3.385 -14.375 1 92 246 ARG B N 1
ATOM 4233 C CA . ARG B 1 246 ? 0.329 -2.734 -15.219 1 92 246 ARG B CA 1
ATOM 4234 C C . ARG B 1 246 ? 0.3 -1.221 -15.031 1 92 246 ARG B C 1
ATOM 4236 O O . ARG B 1 246 ? 1.284 -0.536 -15.32 1 92 246 ARG B O 1
ATOM 4243 N N . LYS B 1 247 ? -0.79 -0.728 -14.477 1 92.06 247 LYS B N 1
ATOM 4244 C CA . LYS B 1 247 ? -0.956 0.714 -14.312 1 92.06 247 LYS B CA 1
ATOM 4245 C C . LYS B 1 247 ? -0.434 1.181 -12.961 1 92.06 247 LYS B C 1
ATOM 4247 O O . LYS B 1 247 ? -0.512 2.367 -12.633 1 92.06 247 LYS B O 1
ATOM 4252 N N . LEU B 1 248 ? 0.181 0.344 -12.281 1 96.06 248 LEU B N 1
ATOM 4253 C CA . LEU B 1 248 ? 0.583 0.659 -10.914 1 96.06 248 LEU B CA 1
ATOM 4254 C C . LEU B 1 248 ? 1.656 1.742 -10.898 1 96.06 248 LEU B C 1
ATOM 4256 O O . LEU B 1 248 ? 2.631 1.667 -11.648 1 96.06 248 LEU B O 1
ATOM 4260 N N . ASP B 1 249 ? 1.438 2.787 -10.117 1 96.81 249 ASP B N 1
ATOM 4261 C CA . ASP B 1 249 ? 2.422 3.834 -9.852 1 96.81 249 ASP B CA 1
ATOM 4262 C C . ASP B 1 249 ? 2.303 4.355 -8.422 1 96.81 249 ASP B C 1
ATOM 4264 O O . ASP B 1 249 ? 1.357 5.074 -8.102 1 96.81 249 ASP B O 1
ATOM 4268 N N . VAL B 1 250 ? 3.254 3.916 -7.609 1 97.06 250 VAL B N 1
ATOM 4269 C CA . VAL B 1 250 ? 3.291 4.355 -6.219 1 97.06 250 VAL B CA 1
ATOM 4270 C C . VAL B 1 250 ? 4.543 5.191 -5.973 1 97.06 250 VAL B C 1
ATOM 4272 O O . VAL B 1 250 ? 5.652 4.656 -5.891 1 97.06 250 VAL B O 1
ATOM 4275 N N . PRO B 1 251 ? 4.34 6.441 -5.785 1 96.06 251 PRO B N 1
ATOM 4276 C CA . PRO B 1 251 ? 5.508 7.312 -5.605 1 96.06 251 PRO B CA 1
ATOM 4277 C C . PRO B 1 251 ? 6.18 7.121 -4.25 1 96.06 251 PRO B C 1
ATOM 4279 O O . PRO B 1 251 ? 5.496 6.996 -3.229 1 96.06 251 PRO B O 1
ATOM 4282 N N . GLU B 1 252 ? 7.496 7.043 -4.324 1 94.38 252 GLU B N 1
ATOM 4283 C CA . GLU B 1 252 ? 8.273 7.027 -3.09 1 94.38 252 GLU B CA 1
ATOM 4284 C C . GLU B 1 252 ? 8.32 8.414 -2.451 1 94.38 252 GLU B C 1
ATOM 4286 O O . GLU B 1 252 ? 8.375 9.422 -3.154 1 94.38 252 GLU B O 1
ATOM 4291 N N . GLN B 1 253 ? 8.219 8.445 -1.151 1 92.56 253 GLN B N 1
ATOM 4292 C CA . GLN B 1 253 ? 8.258 9.719 -0.44 1 92.56 253 GLN B CA 1
ATOM 4293 C C . GLN B 1 253 ? 9.555 9.875 0.351 1 92.56 253 GLN B C 1
ATOM 4295 O O . GLN B 1 253 ? 10.211 8.875 0.674 1 92.56 253 GLN B O 1
ATOM 4300 N N . GLY B 1 254 ? 9.898 11.102 0.599 1 87.06 254 GLY B N 1
ATOM 4301 C CA . GLY B 1 254 ? 11.094 11.375 1.374 1 87.06 254 GLY B CA 1
ATOM 4302 C C . GLY B 1 254 ? 12.273 11.812 0.521 1 87.06 254 GLY B C 1
ATOM 4303 O O . GLY B 1 254 ? 12.141 12.734 -0.29 1 87.06 254 GLY B O 1
ATOM 4304 N N . GLU B 1 255 ? 13.375 11.086 0.613 1 79.75 255 GLU B N 1
ATOM 4305 C CA . GLU B 1 255 ? 14.641 11.531 0.035 1 79.75 255 GLU B CA 1
ATOM 4306 C C . GLU B 1 255 ? 14.766 11.094 -1.422 1 79.75 255 GLU B C 1
ATOM 4308 O O . GLU B 1 255 ? 15.5 11.711 -2.199 1 79.75 255 GLU B O 1
ATOM 4313 N N . ASN B 1 256 ? 13.922 10.117 -1.804 1 78.31 256 ASN B N 1
ATOM 4314 C CA . ASN B 1 256 ? 14.031 9.57 -3.152 1 78.31 256 ASN B CA 1
ATOM 4315 C C . ASN B 1 256 ? 12.844 9.992 -4.023 1 78.31 256 ASN B C 1
ATOM 4317 O O . ASN B 1 256 ? 11.734 10.164 -3.525 1 78.31 256 ASN B O 1
ATOM 4321 N N . PHE B 1 257 ? 13.086 10.289 -5.34 1 78.44 257 PHE B N 1
ATOM 4322 C CA . PHE B 1 257 ? 12.031 10.727 -6.246 1 78.44 257 PHE B CA 1
ATOM 4323 C C . PHE B 1 257 ? 11.578 9.586 -7.145 1 78.44 257 PHE B C 1
ATOM 4325 O O . PHE B 1 257 ? 10.852 9.805 -8.117 1 78.44 257 PHE B O 1
ATOM 4332 N N . GLY B 1 258 ? 11.711 8.492 -6.746 1 89.44 258 GLY B N 1
ATOM 4333 C CA . GLY B 1 258 ? 11.328 7.379 -7.598 1 89.44 258 GLY B CA 1
ATOM 4334 C C . GLY B 1 258 ? 9.93 6.871 -7.316 1 89.44 258 GLY B C 1
ATOM 4335 O O . GLY B 1 258 ? 9.195 7.453 -6.516 1 89.44 258 GLY B O 1
ATOM 4336 N N . SER B 1 259 ? 9.43 5.961 -8.195 1 94.06 259 SER B N 1
ATOM 4337 C CA . SER B 1 259 ? 8.133 5.305 -8.031 1 94.06 259 SER B CA 1
ATOM 4338 C C . SER B 1 259 ? 8.25 3.793 -8.18 1 94.06 259 SER B C 1
ATOM 4340 O O . SER B 1 259 ? 9.172 3.303 -8.844 1 94.06 259 SER B O 1
ATOM 4342 N N . TRP B 1 260 ? 7.457 3.197 -7.422 1 95.62 260 TRP B N 1
ATOM 4343 C CA . TRP B 1 260 ? 7.316 1.761 -7.641 1 95.62 260 TRP B CA 1
ATOM 4344 C C . TRP B 1 260 ? 6.219 1.47 -8.656 1 95.62 260 TRP B C 1
ATOM 4346 O O . TRP B 1 260 ? 5.121 2.021 -8.562 1 95.62 260 TRP B O 1
ATOM 4356 N N . THR B 1 261 ? 6.594 0.681 -9.641 1 96.25 261 THR B N 1
ATOM 4357 C CA . THR B 1 261 ? 5.691 0.416 -10.75 1 96.25 261 THR B CA 1
ATOM 4358 C C . THR B 1 261 ? 5.457 -1.083 -10.914 1 96.25 261 THR B C 1
ATOM 4360 O O . THR B 1 261 ? 5.855 -1.875 -10.055 1 96.25 261 THR B O 1
ATOM 4363 N N . SER B 1 262 ? 4.754 -1.398 -12.047 1 94.81 262 SER B N 1
ATOM 4364 C CA . SER B 1 262 ? 4.461 -2.799 -12.336 1 94.81 262 SER B CA 1
ATOM 4365 C C . SER B 1 262 ? 5.742 -3.594 -12.57 1 94.81 262 SER B C 1
ATOM 4367 O O . SER B 1 262 ? 5.793 -4.793 -12.289 1 94.81 262 SER B O 1
ATOM 4369 N N . GLY B 1 263 ? 6.742 -2.896 -13.031 1 95.19 263 GLY B N 1
ATOM 4370 C CA . GLY B 1 263 ? 8.031 -3.545 -13.195 1 95.19 263 GLY B CA 1
ATOM 4371 C C . GLY B 1 263 ? 8.586 -4.121 -11.906 1 95.19 263 GLY B C 1
ATOM 4372 O O . GLY B 1 263 ? 9.148 -5.215 -11.898 1 95.19 263 GLY B O 1
ATOM 4373 N N . ASP B 1 264 ? 8.328 -3.41 -10.852 1 95.81 264 ASP B N 1
ATOM 4374 C CA . ASP B 1 264 ? 8.789 -3.871 -9.539 1 95.81 264 ASP B CA 1
ATOM 4375 C C . ASP B 1 264 ? 8.016 -5.113 -9.094 1 95.81 264 ASP B C 1
ATOM 4377 O O . ASP B 1 264 ? 8.578 -6.004 -8.461 1 95.81 264 ASP B O 1
ATOM 4381 N N . LEU B 1 265 ? 6.738 -5.191 -9.461 1 96.25 265 LEU B N 1
ATOM 4382 C CA . LEU B 1 265 ? 5.922 -6.355 -9.133 1 96.25 265 LEU B CA 1
ATOM 4383 C C . LEU B 1 265 ? 6.398 -7.586 -9.906 1 96.25 265 LEU B C 1
ATOM 4385 O O . LEU B 1 265 ? 6.555 -8.664 -9.328 1 96.25 265 LEU B O 1
ATOM 4389 N N . SER B 1 266 ? 6.648 -7.391 -11.195 1 95.25 266 SER B N 1
ATOM 4390 C CA . SER B 1 266 ? 7.102 -8.477 -12.062 1 95.25 266 SER B CA 1
ATOM 4391 C C . SER B 1 266 ? 8.43 -9.055 -11.578 1 95.25 266 SER B C 1
ATOM 4393 O O . SER B 1 266 ? 8.602 -10.273 -11.531 1 95.25 266 SER B O 1
ATOM 4395 N N . GLU B 1 267 ? 9.312 -8.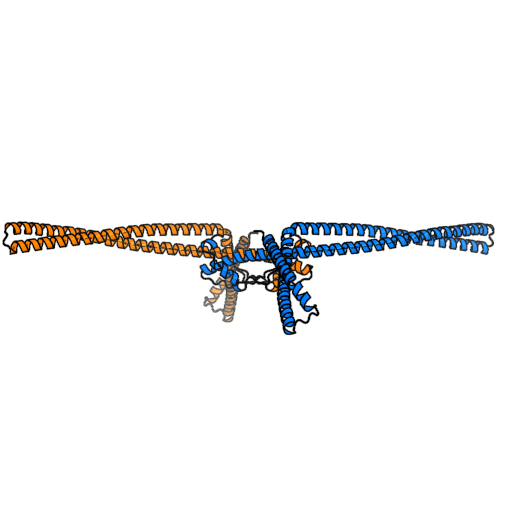18 -11.172 1 95.69 267 GLU B N 1
ATOM 4396 C CA . GLU B 1 267 ? 10.609 -8.625 -10.672 1 95.69 267 GLU B CA 1
ATOM 4397 C C . GLU B 1 267 ? 10.461 -9.438 -9.391 1 95.69 267 GLU B C 1
ATOM 4399 O O . GLU B 1 267 ? 11.07 -10.508 -9.25 1 95.69 267 GLU B O 1
ATOM 4404 N N . ARG B 1 268 ? 9.609 -9.039 -8.531 1 94.94 268 ARG B N 1
ATOM 4405 C CA . ARG B 1 268 ? 9.391 -9.734 -7.266 1 94.94 268 ARG B CA 1
ATOM 4406 C C . ARG B 1 268 ? 8.711 -11.078 -7.492 1 94.94 268 ARG B C 1
ATOM 4408 O O . ARG B 1 268 ? 8.961 -12.039 -6.762 1 94.94 268 ARG B O 1
ATOM 4415 N N . SER B 1 269 ? 7.855 -11.086 -8.469 1 95.06 269 SER B N 1
ATOM 4416 C CA . SER B 1 269 ? 7.074 -12.281 -8.742 1 95.06 269 SER B CA 1
ATOM 4417 C C . SER B 1 269 ? 7.977 -13.461 -9.109 1 95.06 269 SER B C 1
ATOM 4419 O O . SER B 1 269 ? 7.617 -14.617 -8.891 1 95.06 269 SER B O 1
ATOM 4421 N N . THR B 1 270 ? 9.164 -13.164 -9.68 1 94 270 THR B N 1
ATOM 4422 C CA . THR B 1 270 ? 10.07 -14.211 -10.141 1 94 270 THR B CA 1
ATOM 4423 C C . THR B 1 270 ? 10.672 -14.961 -8.953 1 94 270 THR B C 1
ATOM 4425 O O . THR B 1 270 ? 11.164 -16.078 -9.102 1 94 270 THR B O 1
ATOM 4428 N N . HIS B 1 271 ? 10.523 -14.352 -7.773 1 93.25 271 HIS B N 1
ATOM 4429 C CA . HIS B 1 271 ? 11.125 -14.961 -6.59 1 93.25 271 HIS B CA 1
ATOM 4430 C C . HIS B 1 271 ? 10.133 -15.859 -5.863 1 93.25 271 HIS B C 1
ATOM 4432 O O . HIS B 1 271 ? 10.508 -16.609 -4.957 1 93.25 271 HIS B O 1
ATOM 4438 N N . TYR B 1 272 ? 8.891 -15.859 -6.27 1 93.69 272 TYR B N 1
ATOM 4439 C CA . TYR B 1 272 ? 7.887 -16.641 -5.555 1 93.69 272 TYR B CA 1
ATOM 4440 C C . TYR B 1 272 ? 7.609 -17.953 -6.258 1 93.69 272 TYR B C 1
ATOM 4442 O O . TYR B 1 272 ? 7.41 -17.984 -7.477 1 93.69 272 TYR B O 1
ATOM 4450 N N . ALA B 1 273 ? 7.711 -18.969 -5.469 1 93.81 273 ALA B N 1
ATOM 4451 C CA . ALA B 1 273 ? 7.34 -20.297 -5.957 1 93.81 273 ALA B CA 1
ATOM 4452 C C . ALA B 1 273 ? 5.879 -20.609 -5.629 1 93.81 273 ALA B C 1
ATOM 4454 O O . ALA B 1 273 ? 5.207 -19.812 -4.961 1 93.81 273 ALA B O 1
ATOM 4455 N N . VAL B 1 274 ? 5.41 -21.703 -6.164 1 92.69 274 VAL B N 1
ATOM 4456 C CA . VAL B 1 274 ? 4.016 -22.094 -5.984 1 92.69 274 VAL B CA 1
ATOM 4457 C C . VAL B 1 274 ? 3.701 -22.219 -4.496 1 92.69 274 VAL B C 1
ATOM 4459 O O . VAL B 1 274 ? 2.648 -21.766 -4.039 1 92.69 274 VAL B O 1
ATOM 4462 N N . GLN B 1 275 ? 4.648 -22.688 -3.766 1 91 275 GLN B N 1
ATOM 4463 C CA . GLN B 1 275 ? 4.441 -22.906 -2.336 1 91 275 GLN B CA 1
ATOM 4464 C C . GLN B 1 275 ? 4.289 -21.578 -1.603 1 91 275 GLN B C 1
ATOM 4466 O O . GLN B 1 275 ? 3.523 -21.469 -0.643 1 91 275 GLN B O 1
ATOM 4471 N N . ASP B 1 276 ? 4.969 -20.609 -2.098 1 92.94 276 ASP B N 1
ATOM 4472 C CA . ASP B 1 276 ? 4.895 -19.281 -1.49 1 92.94 276 ASP B CA 1
ATOM 4473 C C . ASP B 1 276 ? 3.527 -18.641 -1.723 1 92.94 276 ASP B C 1
ATOM 4475 O O . ASP B 1 276 ? 2.982 -17.984 -0.833 1 92.94 276 ASP B O 1
ATOM 4479 N N . VAL B 1 277 ? 3.012 -18.891 -2.898 1 94.12 277 VAL B N 1
ATOM 4480 C CA . VAL B 1 277 ? 1.734 -18.297 -3.285 1 94.12 277 VAL B CA 1
ATOM 4481 C C . VAL B 1 277 ? 0.598 -18.984 -2.529 1 94.12 277 VAL B C 1
ATOM 4483 O O . VAL B 1 277 ? -0.384 -18.344 -2.154 1 94.12 277 VAL B O 1
ATOM 4486 N N . LEU B 1 278 ? 0.818 -20.219 -2.225 1 93.12 278 LEU B N 1
ATOM 4487 C CA . LEU B 1 278 ? -0.233 -20.984 -1.567 1 93.12 278 LEU B CA 1
ATOM 4488 C C . LEU B 1 278 ? -0.191 -20.781 -0.056 1 93.12 278 LEU B C 1
ATOM 4490 O O . LEU B 1 278 ? -1.15 -21.109 0.646 1 93.12 278 LEU B O 1
ATOM 4494 N N . ALA B 1 279 ? 0.962 -20.25 0.417 1 87.31 279 ALA B N 1
ATOM 4495 C CA . ALA B 1 279 ? 1.104 -20 1.849 1 87.31 279 ALA B CA 1
ATOM 4496 C C . ALA B 1 279 ? 0.398 -18.719 2.254 1 87.31 279 ALA B C 1
ATOM 4498 O O . ALA B 1 279 ? 1.028 -17.656 2.348 1 87.31 279 ALA B O 1
ATOM 4499 N N . LEU B 1 280 ? -0.893 -18.828 2.242 1 79.56 280 LEU B N 1
ATOM 4500 C CA . LEU B 1 280 ? -1.691 -17.641 2.525 1 79.56 280 LEU B CA 1
ATOM 4501 C C . LEU B 1 280 ? -1.921 -17.484 4.027 1 79.56 280 LEU B C 1
ATOM 4503 O O . LEU B 1 280 ? -1.995 -18.469 4.754 1 79.56 280 LEU B O 1
#

Sequence (560 aa):
MNELKELTDRREQLILEMENVKTEMLPLKTALESAEVVDQRGKQEVQHQYEERKRKFDSLDFEIYRLNQKIHRREKLANHETLMAGYVDAMATWKADEQELNEKRQSLSTRLSQIRQQATDEMAKARQAETEAATAYAQAVAWGDAEGEKTANVDAQKAAKNLTTVAEQNRRQQLIITALEQELTTVDQHISEAQQEHTKIQNDSLYLATLVLEERWNEAAQALLDIGGKLWAAHRMINRDPVALRKLDVPEQGENFGSWTSGD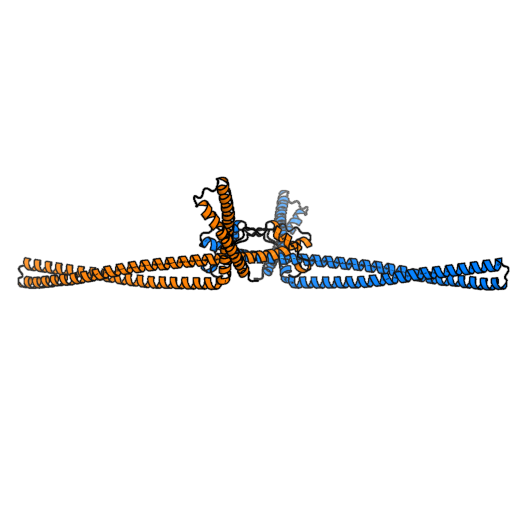LSERSTHYAVQDVLALMNELKELTDRREQLILEMENVKTEMLPLKTALESAEVVDQRGKQEVQHQYEERKRKFDSLDFEIYRLNQKIHRREKLANHETLMAGYVDAMATWKADEQELNEKRQSLSTRLSQIRQQATDEMAKARQAETEAATAYAQAVAWGDAEGEKTANVDAQKAAKNLTTVAEQNRRQQLIITALEQELTTVDQHISEAQQEHTKIQNDSLYLATLVLEERWNEAAQALLDIGGKLWAAHRMINRDPVALRKLDVPEQGENFGSWTSGDLSERSTHYAVQDVLAL

Nearest PDB structures (foldseek):
  6h2f-assembly1_H  TM=4.809E-01  e=7.959E-02  Aeromonas hydrophila subsp. hydrophila AL09-71
  3na7-assembly1_A  TM=7.148E-01  e=1.351E+00  Helicobacter pylori NCTC 11638
  4jps-assembly1_B  TM=4.640E-01  e=1.937E+00  Homo sapiens
  5vlr-assembly2_B  TM=5.562E-01  e=3.080E+00  Homo sapiens
  8bcy-assembly1_B  TM=5.539E-01  e=4.416E+00  Bos taurus

Secondary structure (DSSP, 8-state):
--HHHHHHHHHHHHHHHHHHHHHHHHHHHHHHHS-----HHHHHHHHHHHHHHHHHHHHHHHHHHHHHHHHHHHHHHHTHHHHHHHHHHHHHHHHHHHHHHHHHHHHHHHHHHHHHHHHHHHHHHHHHHHHHHHHHHHHHHHTT-HHHHHHHHHHHHHHHHHHHHHHHHHHHHHHHHHHHHHHHHHHHHHHHHHHHHHHHHHHHHHHHHHHHHHHHHHHHHHHHHHHHHHHHHHHHHTT---GGGGG-EEE--SS---EEEHHHHHHHHTT--HHHHH--/--HHHHHHHHHHHHHHHHHHHHHHHHHHHHHHHS-----HHHHHHHHHHHHHHHHHHHHHHHHHHHHHHHHHHHHHHHTHHHHHHHHHHHHHHHHHHHHHHHHHHHHHHHHHHHHHHHHHHHHHHHHHHHHHHHHHHHHHHHHT-HHHHHHHHHHHHHHHHHHHHHHHHHHHHHHHHHHHHHHHHHHHHHHHHHHHHHHHHHHHHHHHHHHHHHHHHHHHHHHHHHHHHHHHHHHHHTT---GGGGG-EEE--SS---EEEHHHHHHHHTT--HHHHH--

Foldseek 3Di:
DPPLVVLVVVLVVLVVVLVVLVVVLVVLVVVLPDPPCDDPVRNVVSVVVNVVSVVVNVVSVVVSVVSVVVSVLVVCLVCVVVLLVVLVVLLVVLVVVLVVLVVVLVVLVVVLVVLVVVLVVQLVVLVVQLVVLVVQLVVCVVVVPPVSNVVSVVSNVVSVVSNVVSVVVSVVSVVVSVVSVVVSVVSVVSSVVSVVVSVVSVVVSVVSVLSNVLVVLQVVVVVVLLVLLLVCLVCVVVVHDPPVQQQDWAARDDPDGGTDGSVSSPVSNVVDDPVNSVPD/DPPLVVLVVVLVVLVVVLVVLVVVLVVLVVVLPDPPCDDPVRNVVSVVVNVVSVVVNVVSVVVSVVSVVVSVLVVCLVCVVVLLVVLVVLLVVLVVVLVVLVVVLVVLVVVLVVLVVVLVVQLVVLVVQLVVLVVQLVVCVVVVPPVSNVVSVVSNVVSVVSNVVSVVVSVVSVVVSVVSVVVSVVSVVSSVVSVVVSVVSVVVSVVSVLSNVLVVLQVVVVVVLLVLLLVCLVCVVVVHDPPVQQADWAARDDPDGGTDGSVSSPVSNVVDDPVNSVPD

pLDDT: mean 92.25, std 6.51, range [51.59, 98.44]

Radius of gyration: 52.95 Å; Cα contacts (8 Å, |Δi|>4): 488; chains: 2; bounding box: 116×186×92 Å